Protein 5DJU (pdb70)

Sequence (400 aa):
NKFNKEVLVARQEIYWLPNLNWEQKFAFISSLTNDPSQSANLLAEAKKLNGAQPPGSLATTLERIEKNFVITDPRLPDNPIIFASDSFLQLTEYSREEILGRNARFLQGPETDRATVRKIRDAIDNQTEVTVQLINYTKSGKKFWNLFHLQPMRDQKGDVQYFIGVQLDGTEHVRDAAEREGVMLIKKTAENIDEAAKELNKFNKEVLVARQEIYWLPNLNWEQKFAFISSLTNDPSQSSANLLAEAKKLNGAQPPGSLATTLERIEKNFVITDPRLPDNPIIFASDSFLQLTEYSREEILGRNARFLQGPETDRATVRKIRDAIDNQTEVTVQLINYTKSGKKFWNLFHLQPMRDQKGDVQYFIGVQLDGTEHVRDAAEREGVMLIKKTAENIDEAAKEL

Radius of gyration: 23.56 Å; Cα contacts (8 Å, |Δi|>4): 676; chains: 4; bounding box: 63×58×62 Å

Nearest PDB structures (foldseek):
  5dju-assembly2_D  TM=1.019E+00  e=4.497E-08  Staphylococcus aureus
  8da7-assembly1_B  TM=9.437E-01  e=1.389E-05  synthetic construct
  8dab-assembly1_A  TM=9.915E-01  e=7.082E-05  Staphylococcus aureus
  8da3-assembly1_B  TM=9.491E-01  e=5.909E-05  synthetic construct
  3mzw-assembly1_B  TM=9.653E-01  e=8.488E-05  Staphylococcus aureus

InterPro domains:
  IPR000014 PAS domain [PF13426] (149-243)
  IPR000014 PAS domain [PF13426] (426-521)
  IPR000014 PAS domain [PS50112] (126-175)
  IPR000014 PAS domain [PS50112] (403-476)
  IPR000014 PAS domain [SM00091] (128-197)
  IPR000014 PAS domain [SM00091] (405-474)
  IPR000014 PAS domain [TIGR00229] (153-243)
  IPR000014 PAS domain [TIGR00229] (428-524)
  IPR000014 PAS domain [cd00130] (153-242)
  IPR000014 PAS domain [cd00130] (418-518)
  IPR000700 PAS-associated, C-terminal [PS50113] (200-254)
  IPR000700 PAS-associated, C-terminal [PS50113] (477-531)
  IPR000719 Protein kinase domain [PF00069] (600-884)
  IPR000719 Protein kinase domain [PS50011] (597-884)
  IPR000719 Protein kinase domain [SM00220] (597-884)
  IPR001610 PAC motif [SM00086] (203-245)
  IPR001610 PAC motif [SM00086] (480-522)
  IPR008271 Serine/threonine-protein kinase, active site [PS00108] (718-730)
  IPR011009 Protein kinase-like domain superfamily [SSF56112] (582-903)
  IPR017441 Protein kinase, ATP binding site [PS00107] (603-626)

B-factor: mean 36.68, std 14.11, range [12.52, 129.0]

CATH classification: 3.30.450.20

Foldseek 3Di:
DLCDPVLVVLLVLLVPQDQDDPVLNVVLNVVCVVPVVCSVVSSVVSVVVSVVRDD/DDDADPLLAPQFFKFKFFPVDPQGFTQHTHPNVCVVQVHDPVPRGPHHPCQFDDDQWDVVQVVVVVVCVVVQAKDWDWTWGAHPVGDIWIWGKIKHFQADDVGHGGMMMMGTDIDRDDDDDPRVVVVVVVRVVVSVVSSVVVVVD/DLCDPLLVVLLVLLVPQDQDDPVRNVVLNVVCVVPVVCSVVSSVVSVVVSVVRDD/DDPADPLLAPQFFKFKWFPVDPQTFTQHTHPNVCVVQVHDPVPGGPHHPCQQDDDQWDVVQVVVVVVCVVVQAKDWDWTWGAHPVGDIWIWGKIKHFQADPVRDGGMIMMGTDIDRDDDDDPRNVVVNVVVVVVSVVSSVVVVVD

Organism: Avena sativa (NCBI:txid4498)

Solvent-accessible surface area: 19909 Å² total; per-residue (Å²): 149,150,11,71,147,143,8,11,60,7,0,16,50,0,5,147,20,108,39,9,76,16,66,41,10,0,48,30,0,8,50,0,8,85,62,17,100,71,9,78,90,28,24,52,91,0,111,141,54,20,56,74,62,99,162,126,72,47,0,0,57,0,0,93,45,145,92,22,0,6,0,12,6,51,162,25,47,43,24,9,0,0,0,0,0,30,25,0,18,142,34,0,67,34,52,16,49,47,0,5,34,105,35,31,70,30,8,37,7,111,102,5,81,125,74,27,20,98,114,22,54,68,7,47,63,105,82,67,90,19,30,12,24,8,17,3,29,14,112,80,44,125,108,21,61,3,9,22,1,7,11,15,0,94,29,163,186,30,82,16,22,11,4,0,4,3,7,67,69,24,136,106,63,47,124,113,56,56,54,163,126,9,35,134,85,3,78,122,9,0,97,71,3,21,103,27,0,74,138,64,136,124,6,55,144,138,7,11,60,6,0,21,56,0,4,150,18,107,42,9,79,16,62,40,11,0,47,28,0,8,53,0,4,92,63,9,100,76,8,80,95,29,20,49,99,0,107,143,54,23,55,76,54,99,163,125,64,60,0,0,59,0,0,90,44,139,82,20,0,5,0,11,9,49,161,28,55,54,23,10,0,0,0,0,0,30,22,0,19,137,31,0,70,36,53,14,38,58,0,3,33,106,33,32,75,32,8,46,15,113,101,5,81,89,76,24,21,101,112,25,66,65,5,50,55,100,82,68,80,18,27,10,28,6,11,4,28,14,112,77,48,122,113,18,56,3,10,24,0,6,13,18,0,94,26,157,180,29,73,17,22,14,6,0,4,4,6,64,80,23,139,108,71,46,143,106,58,57,64,157,119,10,29,119,74,2,84,120,5,0,97,63,2,21,100,25,0,76,128,66

Structure (mmCIF, N/CA/C/O backbone):
data_5DJU
#
_entry.id   5DJU
#
_cell.length_a   74.240
_cell.length_b   74.500
_cell.length_c   81.910
_cell.angle_alpha   90.00
_cell.angle_beta   90.00
_cell.angle_gamma   90.00
#
_symmetry.space_group_name_H-M   'P 21 21 21'
#
loop_
_entity.id
_entity.type
_entity.pdbx_description
1 polymer 'Engineered protein, Zdk3 affibody'
2 polymer NPH1-2
3 non-polymer 'FLAVIN MONONUCLEOTIDE'
4 non-polymer 'CHLORIDE ION'
5 water water
#
loop_
_atom_site.group_PDB
_atom_site.id
_atom_site.type_symbol
_atom_site.label_atom_id
_atom_site.label_alt_id
_atom_site.label_comp_id
_atom_site.label_asym_id
_atom_site.label_entity_id
_atom_site.label_seq_id
_atom_site.pdbx_PDB_ins_code
_atom_site.Cartn_x
_atom_site.Cartn_y
_atom_site.Cartn_z
_atom_site.occupancy
_atom_site.B_iso_or_equiv
_atom_site.auth_seq_id
_atom_site.auth_comp_id
_atom_site.auth_asym_id
_atom_site.auth_atom_id
_atom_site.pdbx_PDB_model_num
ATOM 1 N N . ASN A 1 6 ? -8.988 9.529 -19.922 1.00 72.62 3 ASN B N 1
ATOM 2 C CA . ASN A 1 6 ? -7.923 9.248 -18.963 1.00 63.06 3 ASN B CA 1
ATOM 3 C C . ASN A 1 6 ? -8.095 10.011 -17.651 1.00 52.21 3 ASN B C 1
ATOM 4 O O . ASN A 1 6 ? -7.806 11.208 -17.578 1.00 49.30 3 ASN B O 1
ATOM 9 N N . LYS A 1 7 ? -8.530 9.293 -16.616 1.00 45.31 4 LYS B N 1
ATOM 10 C CA . LYS A 1 7 ? -8.835 9.870 -15.310 1.00 41.05 4 LYS B CA 1
ATOM 11 C C . LYS A 1 7 ? -7.618 10.531 -14.684 1.00 40.04 4 LYS B C 1
ATOM 12 O O . LYS A 1 7 ? -7.724 11.515 -13.930 1.00 30.32 4 LYS B O 1
ATOM 18 N N . PHE A 1 8 ? -6.459 9.953 -14.970 1.00 33.32 5 PHE B N 1
ATOM 19 C CA . PHE A 1 8 ? -5.228 10.438 -14.372 1.00 32.49 5 PHE B CA 1
ATOM 20 C C . PHE A 1 8 ? -4.450 11.327 -15.303 1.00 31.43 5 PHE B C 1
ATOM 21 O O . PHE A 1 8 ? -3.292 11.055 -15.626 1.00 36.73 5 PHE B O 1
ATOM 29 N N . ASN A 1 9 ? -5.100 12.407 -15.722 1.00 32.07 6 ASN B N 1
ATOM 30 C CA . ASN A 1 9 ? -4.463 13.423 -16.547 1.00 34.17 6 ASN B CA 1
ATOM 31 C C . ASN A 1 9 ? -3.320 14.130 -15.800 1.00 37.40 6 ASN B C 1
ATOM 32 O O . ASN A 1 9 ? -3.070 13.870 -14.609 1.00 30.61 6 ASN B O 1
ATOM 37 N N . LYS A 1 10 ? -2.635 15.034 -16.495 1.00 35.12 7 LYS B N 1
ATOM 38 C CA . LYS A 1 10 ? -1.492 15.725 -15.902 1.00 40.72 7 LYS B CA 1
ATOM 39 C C . LYS A 1 10 ? -1.820 16.490 -14.626 1.00 40.00 7 LYS B C 1
ATOM 40 O O . LYS A 1 10 ? -1.011 16.489 -13.693 1.00 37.04 7 LYS B O 1
ATOM 46 N N . GLU A 1 11 ? -2.981 17.148 -14.589 1.00 33.75 8 GLU B N 1
ATOM 47 C CA . GLU A 1 11 ? -3.389 17.893 -13.396 1.00 41.35 8 GLU B CA 1
ATOM 48 C C . GLU A 1 11 ? -3.478 16.971 -12.178 1.00 34.31 8 GLU B C 1
ATOM 49 O O . GLU A 1 11 ? -2.924 17.280 -11.126 1.00 31.58 8 GLU B O 1
ATOM 55 N N . VAL A 1 12 ? -4.182 15.852 -12.323 1.00 29.24 9 VAL B N 1
ATOM 56 C CA . VAL A 1 12 ? -4.280 14.870 -11.249 1.00 34.95 9 VAL B CA 1
ATOM 57 C C . VAL A 1 12 ? -2.877 14.441 -10.812 1.00 31.64 9 VAL B C 1
ATOM 58 O O . VAL A 1 12 ? -2.560 14.421 -9.625 1.00 29.27 9 VAL B O 1
ATOM 62 N N . LEU A 1 13 ? -2.027 14.125 -11.776 1.00 26.26 10 LEU B N 1
ATOM 63 C CA . LEU A 1 13 ? -0.690 13.641 -11.446 1.00 29.13 10 LEU B CA 1
ATOM 64 C C . LEU A 1 13 ? 0.117 14.725 -10.734 1.00 25.30 10 LEU B C 1
ATOM 65 O O . LEU A 1 13 ? 0.814 14.453 -9.760 1.00 35.04 10 LEU B O 1
ATOM 70 N N . VAL A 1 14 ? -0.008 15.958 -11.205 1.00 26.70 11 VAL B N 1
ATOM 71 C CA . VAL A 1 14 ? 0.674 17.093 -10.583 1.00 32.69 11 VAL B CA 1
ATOM 72 C C . VAL A 1 14 ? 0.237 17.286 -9.121 1.00 33.00 11 VAL B C 1
ATOM 73 O O . VAL A 1 14 ? 1.088 17.433 -8.228 1.00 24.27 11 VAL B O 1
ATOM 77 N N . ALA A 1 15 ? -1.079 17.276 -8.871 1.00 25.04 12 ALA B N 1
ATOM 78 C CA . ALA A 1 15 ? -1.604 17.436 -7.508 1.00 32.88 12 ALA B CA 1
ATOM 79 C C . ALA A 1 15 ? -1.075 16.333 -6.602 1.00 33.47 12 ALA B C 1
ATOM 80 O O . ALA A 1 15 ? -0.662 16.577 -5.470 1.00 32.87 12 ALA B O 1
ATOM 82 N N . ARG A 1 16 ? -1.127 15.116 -7.124 1.00 21.92 13 ARG B N 1
ATOM 83 C CA . ARG A 1 16 ? -0.595 13.917 -6.486 1.00 20.88 13 ARG B CA 1
ATOM 84 C C . ARG A 1 16 ? 0.867 14.062 -6.034 1.00 26.28 13 ARG B C 1
ATOM 85 O O . ARG A 1 16 ? 1.235 13.714 -4.909 1.00 25.12 13 ARG B O 1
ATOM 93 N N . GLN A 1 17 ? 1.699 14.565 -6.934 1.00 21.68 14 GLN B N 1
ATOM 94 C CA . GLN A 1 17 ? 3.096 14.815 -6.605 1.00 28.83 14 GLN B CA 1
ATOM 95 C C . GLN A 1 17 ? 3.195 15.847 -5.465 1.00 27.12 14 GLN B C 1
ATOM 96 O O . GLN A 1 17 ? 4.026 15.734 -4.565 1.00 31.24 14 GLN B O 1
ATOM 102 N N . GLU A 1 18 ? 2.306 16.832 -5.489 1.00 28.73 15 GLU B N 1
ATOM 103 C CA . GLU A 1 18 ? 2.358 17.947 -4.547 1.00 24.64 15 GLU B CA 1
ATOM 104 C C . GLU A 1 18 ? 1.932 17.577 -3.133 1.00 24.59 15 GLU B C 1
ATOM 105 O O . GLU A 1 18 ? 2.460 18.098 -2.160 1.00 33.44 15 GLU B O 1
ATOM 111 N N . ILE A 1 19 ? 0.977 16.670 -3.030 1.00 25.00 16 ILE B N 1
ATOM 112 C CA . ILE A 1 19 ? 0.576 16.103 -1.753 1.00 22.83 16 ILE B CA 1
ATOM 113 C C . ILE A 1 19 ? 1.771 15.406 -1.090 1.00 24.02 16 ILE B C 1
ATOM 114 O O . ILE A 1 19 ? 1.964 15.490 0.119 1.00 23.80 16 ILE B O 1
ATOM 119 N N . TYR A 1 20 ? 2.562 14.695 -1.882 1.00 23.16 17 TYR B N 1
ATOM 120 C CA . TYR A 1 20 ? 3.634 13.903 -1.303 1.00 27.01 17 TYR B CA 1
ATOM 121 C C . TYR A 1 20 ? 4.811 14.792 -0.846 1.00 25.08 17 TYR B C 1
ATOM 122 O O . TYR A 1 20 ? 5.549 14.421 0.075 1.00 27.84 17 TYR B O 1
ATOM 131 N N . TRP A 1 21 ? 4.937 15.978 -1.441 1.00 26.27 18 TRP B N 1
ATOM 132 C CA . TRP A 1 21 ? 5.948 16.970 -1.031 1.00 33.44 18 TRP B CA 1
ATOM 133 C C . TRP A 1 21 ? 5.700 17.582 0.358 1.00 35.97 18 TRP B C 1
ATOM 134 O O . TRP A 1 21 ? 6.610 18.193 0.922 1.00 30.29 18 TRP B O 1
ATOM 145 N N . LEU A 1 22 ? 4.482 17.445 0.898 1.00 33.50 19 LEU B N 1
ATOM 146 C CA . LEU A 1 22 ? 4.107 18.130 2.148 1.00 31.31 19 LEU B CA 1
ATOM 147 C C . LEU A 1 22 ? 4.902 17.609 3.361 1.00 31.44 19 LEU B C 1
ATOM 148 O O . LEU A 1 22 ? 4.926 16.418 3.631 1.00 27.16 19 LEU B O 1
ATOM 153 N N . PRO A 1 23 ? 5.554 18.520 4.104 1.00 33.30 20 PRO B N 1
ATOM 154 C CA . PRO A 1 23 ? 6.533 18.053 5.096 1.00 36.40 20 PRO B CA 1
ATOM 155 C C . PRO A 1 23 ? 5.957 17.526 6.417 1.00 35.63 20 PRO B C 1
ATOM 156 O O . PRO A 1 23 ? 6.615 16.704 7.053 1.00 31.11 20 PRO B O 1
ATOM 160 N N . ASN A 1 24 ? 4.770 17.981 6.810 1.00 2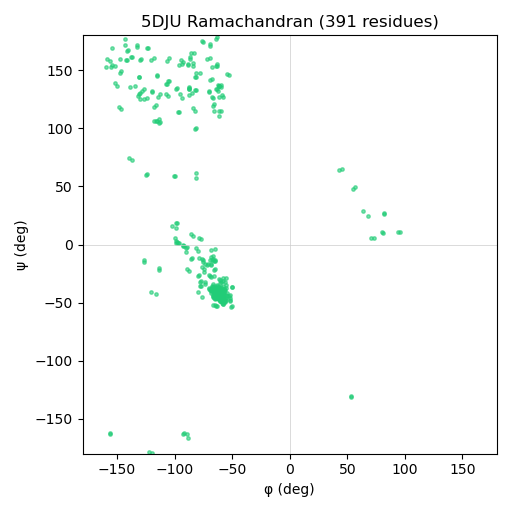9.57 21 ASN B N 1
ATOM 161 C CA . ASN A 1 24 ? 4.216 17.688 8.144 1.00 35.30 21 ASN B CA 1
ATOM 162 C C . ASN A 1 24 ? 3.229 16.512 8.229 1.00 32.32 21 ASN B C 1
ATOM 163 O O . ASN A 1 24 ? 2.708 16.233 9.300 1.00 34.53 21 ASN B O 1
ATOM 168 N N . LEU A 1 25 ? 2.968 15.830 7.117 1.00 31.19 22 LEU B N 1
ATOM 169 C CA . LEU A 1 25 ? 2.109 14.629 7.119 1.00 26.90 22 LEU B CA 1
ATOM 170 C C . LEU A 1 25 ? 2.897 13.345 7.419 1.00 29.20 22 LEU B C 1
ATOM 171 O O . LEU A 1 25 ? 3.987 13.145 6.877 1.00 25.86 22 LEU B O 1
ATOM 176 N N . ASN A 1 26 ? 2.369 12.474 8.277 1.00 31.61 23 ASN B N 1
ATOM 177 C CA . ASN A 1 26 ? 3.035 11.186 8.492 1.00 25.55 23 ASN B CA 1
ATOM 178 C C . ASN A 1 26 ? 2.757 10.317 7.280 1.00 24.36 23 ASN B C 1
ATOM 179 O O . ASN A 1 26 ? 1.991 10.714 6.389 1.00 29.53 23 ASN B O 1
ATOM 184 N N . TRP A 1 27 ? 3.376 9.139 7.229 1.00 27.17 24 TRP B N 1
ATOM 185 C CA . TRP A 1 27 ? 3.272 8.301 6.039 1.00 24.24 24 TRP B CA 1
ATOM 186 C C . TRP A 1 27 ? 1.834 7.788 5.837 1.00 22.91 24 TRP B C 1
ATOM 187 O O . TRP A 1 27 ? 1.393 7.627 4.696 1.00 23.01 24 TRP B O 1
ATOM 198 N N . GLU A 1 28 ? 1.102 7.523 6.918 1.00 23.07 25 GLU B N 1
ATOM 199 C CA . GLU A 1 28 ? -0.302 7.089 6.746 1.00 23.56 25 GLU B CA 1
ATOM 200 C C . GLU A 1 28 ? -1.147 8.181 6.113 1.00 23.59 25 GLU B C 1
ATOM 201 O O . GLU A 1 28 ? -1.893 7.930 5.170 1.00 28.64 25 GLU B O 1
ATOM 207 N N . GLN A 1 29 ? -1.006 9.399 6.618 1.00 25.39 26 GLN B N 1
ATOM 208 C CA . GLN A 1 29 ? -1.793 10.519 6.122 1.00 22.31 26 GLN B CA 1
ATOM 209 C C . GLN A 1 29 ? -1.493 10.756 4.645 1.00 24.61 26 GLN B C 1
ATOM 210 O O . GLN A 1 29 ? -2.413 10.927 3.843 1.00 25.14 26 GLN B O 1
ATOM 216 N N . LYS A 1 30 ? -0.210 10.709 4.273 1.00 23.58 27 LYS B N 1
ATOM 217 C CA . LYS A 1 30 ? 0.160 10.859 2.870 1.00 25.61 27 LYS B CA 1
ATOM 218 C C . LYS A 1 30 ? -0.417 9.736 2.017 1.00 25.40 27 LYS B C 1
ATOM 219 O O . LYS A 1 30 ? -0.955 9.998 0.946 1.00 20.38 27 LYS B O 1
ATOM 225 N N . PHE A 1 31 ? -0.287 8.494 2.492 1.00 26.07 28 PHE B N 1
ATOM 226 C CA . PHE A 1 31 ? -0.795 7.332 1.767 1.00 25.93 28 PHE B CA 1
ATOM 227 C C . PHE A 1 31 ? -2.310 7.413 1.594 1.00 18.71 28 PHE B C 1
ATOM 228 O O . PHE A 1 31 ? -2.831 7.030 0.559 1.00 21.34 28 PHE B O 1
ATOM 236 N N . ALA A 1 32 ? -3.001 7.933 2.602 1.00 18.63 29 ALA B N 1
ATOM 237 C CA . ALA A 1 32 ? -4.467 8.024 2.560 1.00 18.25 29 ALA B CA 1
ATOM 238 C C . ALA A 1 32 ? -4.955 9.011 1.485 1.00 31.88 29 ALA B C 1
ATOM 239 O O . ALA A 1 32 ? -5.880 8.719 0.714 1.00 25.79 29 ALA B O 1
ATOM 241 N N . PHE A 1 33 ? -4.312 10.171 1.417 1.00 17.78 30 PHE B N 1
ATOM 242 C CA . PHE A 1 33 ? -4.659 11.145 0.403 1.00 31.56 30 PHE B CA 1
ATOM 243 C C . PHE A 1 33 ? -4.342 10.631 -1.010 1.00 28.01 30 PHE B C 1
ATOM 244 O O . PHE A 1 33 ? -5.129 10.845 -1.933 1.00 22.44 30 PHE B O 1
ATOM 252 N N . ILE A 1 34 ? -3.215 9.941 -1.188 1.00 17.77 31 ILE B N 1
ATOM 253 C CA . ILE A 1 34 ? -2.902 9.399 -2.513 1.00 23.37 31 ILE B CA 1
ATOM 254 C C . ILE A 1 34 ? -3.928 8.341 -2.907 1.00 25.76 31 ILE B C 1
ATOM 255 O O . ILE A 1 34 ? -4.346 8.255 -4.064 1.00 19.38 31 ILE B O 1
ATOM 260 N N . SER A 1 35 ? -4.276 7.504 -1.937 1.00 17.75 32 SER B N 1
ATOM 261 C CA . SER A 1 35 ? -5.281 6.482 -2.131 1.00 24.46 32 SER B CA 1
ATOM 262 C C . SER A 1 35 ? -6.650 7.086 -2.501 1.00 28.83 32 SER B C 1
ATOM 263 O O . SER A 1 35 ? -7.294 6.597 -3.436 1.00 29.99 32 SER B O 1
ATOM 266 N N . SER A 1 36 ? -7.085 8.129 -1.775 1.00 22.51 33 SER B N 1
ATOM 267 C CA . SER A 1 36 ? -8.359 8.819 -2.079 1.00 20.25 33 SER B CA 1
ATOM 268 C C . SER A 1 36 ? -8.325 9.419 -3.471 1.00 17.79 33 SER B C 1
ATOM 269 O O . SER A 1 36 ? -9.300 9.360 -4.220 1.00 24.70 33 SER B O 1
ATOM 272 N N . LEU A 1 37 ? -7.183 10.005 -3.812 1.00 28.59 34 LEU B N 1
ATOM 273 C CA . LEU A 1 37 ? -6.970 10.558 -5.143 1.00 25.92 34 LEU B CA 1
ATOM 274 C C . LEU A 1 37 ? -7.003 9.441 -6.201 1.00 26.51 34 LEU B C 1
ATOM 275 O O . LEU A 1 37 ? -7.536 9.619 -7.297 1.00 23.04 34 LEU B O 1
ATOM 280 N N . THR A 1 38 ? -6.422 8.295 -5.872 1.00 24.70 35 THR B N 1
ATOM 281 C CA . THR A 1 38 ? -6.446 7.177 -6.794 1.00 26.89 35 THR B CA 1
ATOM 282 C C . THR A 1 38 ? -7.902 6.773 -7.041 1.00 30.16 35 THR B C 1
ATOM 283 O O . THR A 1 38 ? -8.304 6.552 -8.192 1.00 26.04 35 THR B O 1
ATOM 287 N N . ASN A 1 39 ? -8.696 6.756 -5.970 1.00 27.72 36 ASN B N 1
ATOM 288 C CA . ASN A 1 39 ? -10.088 6.317 -6.034 1.00 28.95 36 ASN B CA 1
ATOM 289 C C . ASN A 1 39 ? -11.037 7.357 -6.614 1.00 29.77 36 ASN B C 1
ATOM 290 O O . ASN A 1 39 ? -12.011 7.010 -7.260 1.00 23.66 36 ASN B O 1
ATOM 295 N N . ASP A 1 40 ? -10.747 8.631 -6.386 1.00 31.33 37 ASP B N 1
ATOM 296 C CA . ASP A 1 40 ? -11.622 9.705 -6.841 1.00 24.51 37 ASP B CA 1
ATOM 297 C C . ASP A 1 40 ? -10.779 10.845 -7.433 1.00 26.61 37 ASP B C 1
ATOM 298 O O . ASP A 1 40 ? -10.648 11.899 -6.824 1.00 30.47 37 ASP B O 1
ATOM 303 N N . PRO A 1 41 ? -10.208 10.627 -8.633 1.00 25.57 38 PRO B N 1
ATOM 304 C CA . PRO A 1 41 ? -9.333 11.591 -9.318 1.00 34.44 38 PRO B CA 1
ATOM 305 C C . PRO A 1 41 ? -9.949 12.979 -9.536 1.00 32.65 38 PRO B C 1
ATOM 306 O O . PRO A 1 41 ? -9.226 13.975 -9.593 1.00 21.82 38 PRO B O 1
ATOM 310 N N . SER A 1 42 ? -11.270 13.049 -9.671 1.00 22.32 39 SER B N 1
ATOM 311 C CA . SER A 1 42 ? -11.908 14.339 -9.926 1.00 24.81 39 SER B CA 1
ATOM 312 C C . SER A 1 42 ? -11.828 15.274 -8.703 1.00 30.89 39 SER B C 1
ATOM 313 O O . SER A 1 42 ? -12.052 16.480 -8.823 1.00 24.18 39 SER B O 1
ATOM 316 N N . GLN A 1 43 ? -11.464 14.723 -7.543 1.00 29.02 40 GLN B N 1
ATOM 317 C CA . GLN A 1 43 ? -11.312 15.526 -6.332 1.00 27.47 40 GLN B CA 1
ATOM 318 C C . GLN A 1 43 ? -9.837 15.927 -6.037 1.00 33.58 40 GLN B C 1
ATOM 319 O O . GLN A 1 43 ? -9.517 16.312 -4.907 1.00 29.64 40 GLN B O 1
ATOM 325 N N . SER A 1 44 ? -8.956 15.863 -7.040 1.00 21.32 41 SER B N 1
ATOM 326 C CA . SER A 1 44 ? -7.511 16.082 -6.799 1.00 30.86 41 SER B CA 1
ATOM 327 C C . SER A 1 44 ? -7.242 17.435 -6.166 1.00 29.85 41 SER B C 1
ATOM 328 O O . SER A 1 44 ? -6.546 17.547 -5.160 1.00 24.70 41 SER B O 1
ATOM 331 N N . ALA A 1 45 ? -7.819 18.468 -6.769 1.00 31.87 42 ALA B N 1
ATOM 332 C CA . ALA A 1 45 ? -7.608 19.826 -6.315 1.00 27.10 42 ALA B CA 1
ATOM 333 C C . ALA A 1 45 ? -8.114 19.987 -4.882 1.00 33.29 42 ALA B C 1
ATOM 334 O O . ALA A 1 45 ? -7.429 20.594 -4.057 1.00 35.54 42 ALA B O 1
ATOM 336 N N . ASN A 1 46 ? -9.289 19.421 -4.582 1.00 31.27 43 ASN B N 1
ATOM 337 C CA . ASN A 1 46 ? -9.840 19.500 -3.228 1.00 35.12 43 ASN B CA 1
ATOM 338 C C . ASN A 1 46 ? -8.961 18.749 -2.248 1.00 22.05 43 ASN B C 1
ATOM 339 O O . ASN A 1 46 ? -8.804 19.156 -1.101 1.00 22.27 43 ASN B O 1
ATOM 344 N N . LEU A 1 47 ? -8.421 17.632 -2.708 1.00 21.01 44 LEU B N 1
ATOM 345 C CA . LEU A 1 47 ? -7.558 16.799 -1.869 1.00 25.58 44 LEU B CA 1
ATOM 346 C C . LEU A 1 47 ? -6.243 17.497 -1.525 1.00 31.03 44 LEU B C 1
ATOM 347 O O . LEU A 1 47 ? -5.807 17.453 -0.374 1.00 31.08 44 LEU B O 1
ATOM 352 N N . LEU A 1 48 ? -5.608 18.121 -2.520 1.00 30.64 45 LEU B N 1
ATOM 353 C CA . LEU A 1 48 ? -4.380 18.896 -2.291 1.00 24.91 45 LEU B CA 1
ATOM 354 C C . LEU A 1 48 ? -4.619 20.041 -1.310 1.00 29.71 45 LEU B C 1
ATOM 355 O O . LEU A 1 48 ? -3.855 20.226 -0.364 1.00 32.22 45 LEU B O 1
ATOM 360 N N . ALA A 1 49 ? -5.692 20.798 -1.543 1.00 25.17 46 ALA B N 1
ATOM 361 C CA . ALA A 1 49 ? -6.070 21.898 -0.662 1.00 33.23 46 ALA B CA 1
ATOM 362 C C . ALA A 1 49 ? -6.316 21.426 0.763 1.00 24.45 46 ALA B C 1
ATOM 363 O O . ALA A 1 49 ? -5.927 22.098 1.704 1.00 25.38 46 ALA B O 1
ATOM 365 N N . GLU A 1 50 ? -6.951 20.272 0.929 1.00 23.14 47 GLU B N 1
ATOM 366 C CA . GLU A 1 50 ? -7.253 19.805 2.285 1.00 25.64 47 GLU B CA 1
ATOM 367 C C . GLU A 1 50 ? -5.979 19.233 2.914 1.00 29.66 47 GLU B C 1
ATOM 368 O O . GLU A 1 50 ? -5.754 19.392 4.108 1.00 30.29 47 GLU B O 1
ATOM 374 N N . ALA A 1 51 ? -5.148 18.576 2.106 1.00 21.69 48 ALA B N 1
ATOM 375 C CA . ALA A 1 51 ? -3.873 18.056 2.604 1.00 30.76 48 ALA B CA 1
ATOM 376 C C . ALA A 1 51 ? -3.014 19.198 3.143 1.00 29.61 48 ALA B C 1
ATOM 377 O O . ALA A 1 51 ? -2.425 19.097 4.220 1.00 28.77 48 ALA B O 1
ATOM 379 N N . LYS A 1 52 ? -3.000 20.314 2.420 1.00 33.15 49 LYS B N 1
ATOM 380 C CA . LYS A 1 52 ? -2.258 21.486 2.864 1.00 35.30 49 LYS B CA 1
ATOM 381 C C . LYS A 1 52 ? -2.745 22.000 4.221 1.00 31.88 49 LYS B C 1
ATOM 382 O O . LYS A 1 52 ? -1.939 22.423 5.050 1.00 29.91 49 LYS B O 1
ATOM 388 N N . LYS A 1 53 ? -4.052 21.924 4.462 1.00 30.07 50 LYS B N 1
ATOM 389 C CA . LYS A 1 53 ? -4.617 22.351 5.744 1.00 36.24 50 LYS B CA 1
ATOM 390 C C . LYS A 1 53 ? -4.193 21.434 6.898 1.00 26.55 50 LYS B C 1
ATOM 391 O O . LYS A 1 53 ? -3.900 21.910 8.001 1.00 31.24 50 LYS B O 1
ATOM 397 N N . LEU A 1 54 ? -4.139 20.133 6.634 1.00 25.00 51 LEU B N 1
ATOM 398 C CA . LEU A 1 54 ? -3.683 19.171 7.631 1.00 30.40 51 LEU B CA 1
ATOM 399 C C . LEU A 1 54 ? -2.212 19.420 7.895 1.00 30.94 51 LEU B C 1
ATOM 400 O O . LEU A 1 54 ? -1.765 19.407 9.044 1.00 26.69 51 LEU B O 1
ATOM 405 N N . ASN A 1 55 ? -1.472 19.692 6.825 1.00 37.00 52 ASN B N 1
ATOM 406 C CA . ASN A 1 55 ? -0.060 20.028 6.966 1.00 33.54 52 ASN B CA 1
ATOM 407 C C . ASN A 1 55 ? 0.144 21.242 7.865 1.00 32.87 52 ASN B C 1
ATOM 408 O O . ASN A 1 55 ? 0.898 21.182 8.831 1.00 34.49 52 ASN B O 1
ATOM 413 N N . GLY A 1 56 ? -0.575 22.323 7.564 1.00 31.52 53 GLY B N 1
ATOM 414 C CA . GLY A 1 56 ? -0.480 23.552 8.331 1.00 31.79 53 GLY B CA 1
ATOM 415 C C . GLY A 1 56 ? -0.965 23.399 9.762 1.00 38.00 53 GLY B C 1
ATOM 416 O O . GLY A 1 56 ? -0.600 24.176 10.633 1.00 41.00 53 GLY B O 1
ATOM 417 N N . ALA A 1 57 ? -1.783 22.390 10.024 1.00 30.67 54 ALA B N 1
ATOM 418 C CA . ALA A 1 57 ? -2.303 22.206 11.377 1.00 31.46 54 ALA B CA 1
ATOM 419 C C . ALA A 1 57 ? -1.441 21.265 12.223 1.00 31.43 54 ALA B C 1
ATOM 420 O O . ALA A 1 57 ? -1.737 21.050 13.392 1.00 32.22 54 ALA B O 1
ATOM 422 N N . GLN A 1 58 ? -0.373 20.719 11.648 1.00 30.94 55 GLN B N 1
ATOM 423 C CA . GLN A 1 58 ? 0.529 19.864 12.420 1.00 32.66 55 GLN B CA 1
ATOM 424 C C . GLN A 1 58 ? 1.989 20.362 12.391 1.00 38.17 55 GLN B C 1
ATOM 425 O O . GLN A 1 58 ? 2.882 19.634 11.963 1.00 32.85 55 GLN B O 1
ATOM 431 N N . PRO A 1 59 ? 2.239 21.586 12.896 1.00 45.09 56 PRO B N 1
ATOM 432 C CA . PRO A 1 59 ? 3.620 22.085 12.891 1.00 55.23 56 PRO B CA 1
ATOM 433 C C . PRO A 1 59 ? 4.550 21.228 13.751 1.00 54.31 56 PRO B C 1
ATOM 434 O O . PRO A 1 59 ? 4.081 20.528 14.655 1.00 52.10 56 PRO B O 1
ATOM 438 N N . PRO A 1 60 ? 5.854 21.252 13.444 1.00 46.49 57 PRO B N 1
ATOM 439 C CA . PRO A 1 60 ? 6.833 20.473 14.206 1.00 44.56 57 PRO B CA 1
ATOM 440 C C . PRO A 1 60 ? 6.958 20.952 15.650 1.00 43.20 57 PRO B C 1
ATOM 441 O O . PRO A 1 60 ? 6.758 22.141 15.897 1.00 47.26 57 PRO B O 1
ATOM 445 N N . GLY B 2 1 ? 12.828 15.752 -14.420 1.00 59.71 402 GLY A N 1
ATOM 446 C CA . GLY B 2 1 ? 12.322 14.395 -14.295 1.00 60.39 402 GLY A CA 1
ATOM 447 C C . GLY B 2 1 ? 10.846 14.259 -14.631 1.00 64.85 402 GLY A C 1
ATOM 448 O O . GLY B 2 1 ? 10.245 15.158 -15.227 1.00 73.44 402 GLY A O 1
ATOM 449 N N . SER B 2 2 ? 10.268 13.119 -14.265 1.00 56.18 403 SER A N 1
ATOM 450 C CA . SER B 2 2 ? 8.845 12.843 -14.492 1.00 48.09 403 SER A CA 1
ATOM 451 C C . SER B 2 2 ? 7.975 13.319 -13.323 1.00 34.25 403 SER A C 1
ATOM 452 O O . SER B 2 2 ? 8.403 14.158 -12.526 1.00 44.12 403 SER A O 1
ATOM 455 N N . LEU B 2 3 ? 6.741 12.821 -13.243 1.00 32.05 404 LEU A N 1
ATOM 456 C CA . LEU B 2 3 ? 5.806 13.246 -12.195 1.00 30.69 404 LEU A CA 1
ATOM 457 C C . LEU B 2 3 ? 5.662 12.250 -11.038 1.00 32.66 404 LEU A C 1
ATOM 458 O O . LEU B 2 3 ? 4.707 12.337 -10.249 1.00 28.14 404 LEU A O 1
ATOM 463 N N . ALA B 2 4 ? 6.600 11.313 -10.943 1.00 30.15 405 ALA A N 1
ATOM 464 C CA . ALA B 2 4 ? 6.622 10.358 -9.845 1.00 28.49 405 ALA A CA 1
ATOM 465 C C . ALA B 2 4 ? 6.563 11.073 -8.502 1.00 24.80 405 ALA A C 1
ATOM 466 O O . ALA B 2 4 ? 7.085 12.177 -8.351 1.00 26.23 405 ALA A O 1
ATOM 468 N N . THR B 2 5 ? 5.904 10.457 -7.527 1.00 23.41 406 THR A N 1
ATOM 469 C CA . THR B 2 5 ? 6.057 10.920 -6.164 1.00 27.23 406 THR A CA 1
ATOM 470 C C . THR B 2 5 ? 7.462 10.529 -5.713 1.00 29.63 406 THR A C 1
ATOM 471 O O . THR B 2 5 ? 8.052 9.606 -6.266 1.00 24.21 406 THR A O 1
ATOM 475 N N . THR B 2 6 ? 7.955 11.206 -4.687 1.00 25.31 407 THR A N 1
ATOM 476 C CA . THR B 2 6 ? 9.313 10.998 -4.166 1.00 26.48 407 THR A CA 1
ATOM 477 C C 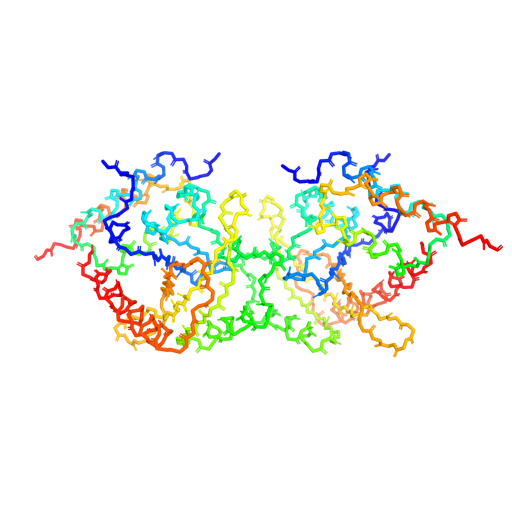. THR B 2 6 ? 9.549 9.523 -3.815 1.00 25.55 407 THR A C 1
ATOM 478 O O . THR B 2 6 ? 10.604 8.968 -4.118 1.00 26.32 407 THR A O 1
ATOM 482 N N . LEU B 2 7 ? 8.546 8.889 -3.206 1.00 24.15 408 LEU A N 1
ATOM 483 C CA . LEU B 2 7 ? 8.623 7.460 -2.919 1.00 33.14 408 LEU A CA 1
ATOM 484 C C . LEU B 2 7 ? 8.869 6.624 -4.172 1.00 27.28 408 LEU A C 1
ATOM 485 O O . LEU B 2 7 ? 9.645 5.663 -4.146 1.00 23.27 408 LEU A O 1
ATOM 490 N N . GLU B 2 8 ? 8.229 7.008 -5.272 1.00 22.51 409 GLU A N 1
ATOM 491 C CA . GLU B 2 8 ? 8.375 6.277 -6.530 1.00 22.35 409 GLU A CA 1
ATOM 492 C C . GLU B 2 8 ? 9.693 6.564 -7.261 1.00 24.02 409 GLU A C 1
ATOM 493 O O . GLU B 2 8 ? 9.910 6.078 -8.367 1.00 24.31 409 GLU A O 1
ATOM 499 N N . ARG B 2 9 ? 10.575 7.335 -6.641 1.00 25.36 410 ARG A N 1
ATOM 500 C CA . ARG B 2 9 ? 11.910 7.555 -7.212 1.00 27.32 410 ARG A CA 1
ATOM 501 C C . ARG B 2 9 ? 12.974 6.662 -6.582 1.00 28.10 410 ARG A C 1
ATOM 502 O O . ARG B 2 9 ? 14.165 6.750 -6.917 1.00 30.01 410 ARG A O 1
ATOM 510 N N . ILE B 2 10 ? 12.552 5.794 -5.672 1.00 31.39 411 ILE A N 1
ATOM 511 C CA . ILE B 2 10 ? 13.465 4.809 -5.094 1.00 34.19 411 ILE A CA 1
ATOM 512 C C . ILE B 2 10 ? 13.782 3.796 -6.190 1.00 29.34 411 ILE A C 1
ATOM 513 O O . ILE B 2 10 ? 12.872 3.341 -6.887 1.00 28.16 411 ILE A O 1
ATOM 518 N N . GLU B 2 11 ? 15.070 3.490 -6.365 1.00 29.79 412 GLU A N 1
ATOM 519 C CA . GLU B 2 11 ? 15.548 2.759 -7.539 1.00 35.31 412 GLU A CA 1
ATOM 520 C C . GLU B 2 11 ? 15.375 1.228 -7.459 1.00 35.29 412 GLU A C 1
ATOM 521 O O . GLU B 2 11 ? 16.340 0.474 -7.595 1.00 36.34 412 GLU A O 1
ATOM 527 N N . LYS B 2 12 ? 14.143 0.779 -7.262 1.00 31.89 413 LYS A N 1
ATOM 528 C CA . LYS B 2 12 ? 13.799 -0.636 -7.269 1.00 27.07 413 LYS A CA 1
ATOM 529 C C . LYS B 2 12 ? 12.430 -0.776 -7.945 1.00 34.37 413 LYS A C 1
ATOM 530 O O . LYS B 2 12 ? 11.686 0.195 -8.026 1.00 24.35 413 LYS A O 1
ATOM 536 N N . ASN B 2 13 ? 12.120 -1.969 -8.448 1.00 24.93 414 ASN A N 1
ATOM 537 C CA . ASN B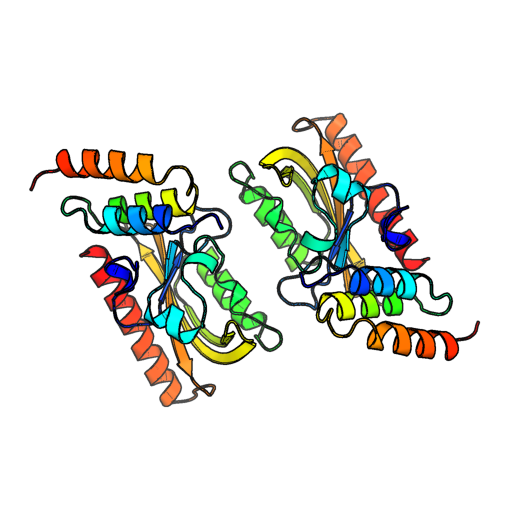 2 13 ? 10.801 -2.254 -8.990 1.00 23.42 414 ASN A CA 1
ATOM 538 C C . ASN B 2 13 ? 9.884 -2.627 -7.866 1.00 26.09 414 ASN A C 1
ATOM 539 O O . ASN B 2 13 ? 10.129 -3.597 -7.157 1.00 33.69 414 ASN A O 1
ATOM 544 N N . PHE B 2 14 ? 8.852 -1.831 -7.664 1.00 30.67 415 PHE A N 1
ATOM 545 C CA . PHE B 2 14 ? 7.781 -2.226 -6.763 1.00 29.35 415 PHE A CA 1
ATOM 546 C C . PHE B 2 14 ? 6.549 -1.446 -7.112 1.00 29.87 415 PHE A C 1
ATOM 547 O O . PHE B 2 14 ? 6.627 -0.410 -7.789 1.00 25.78 415 PHE A O 1
ATOM 555 N N . VAL B 2 15 ? 5.415 -1.983 -6.675 1.00 29.27 416 VAL A N 1
ATOM 556 C CA . VAL B 2 15 ? 4.158 -1.255 -6.638 1.00 27.78 416 VAL A CA 1
ATOM 557 C C . VAL B 2 15 ? 3.528 -1.415 -5.257 1.00 25.06 416 VAL A C 1
ATOM 558 O O . VAL B 2 15 ? 3.831 -2.364 -4.525 1.00 28.01 416 VAL A O 1
ATOM 562 N N . ILE B 2 16 ? 2.645 -0.494 -4.905 1.00 25.86 417 ILE A N 1
ATOM 563 C CA . ILE B 2 16 ? 1.930 -0.579 -3.633 1.00 16.83 417 ILE A CA 1
ATOM 564 C C . ILE B 2 16 ? 0.428 -0.479 -3.930 1.00 20.90 417 ILE A C 1
ATOM 565 O O . ILE B 2 16 ? 0.004 0.389 -4.718 1.00 18.61 417 ILE A O 1
ATOM 570 N N . THR B 2 17 ? -0.360 -1.371 -3.323 1.00 16.67 418 THR A N 1
ATOM 571 C CA . THR B 2 17 ? -1.801 -1.411 -3.558 1.00 23.46 418 THR A CA 1
ATOM 572 C C . THR B 2 17 ? -2.560 -1.141 -2.261 1.00 31.18 418 THR A C 1
ATOM 573 O O . THR B 2 17 ? -2.006 -1.272 -1.163 1.00 33.37 418 THR A O 1
ATOM 577 N N . ASP B 2 18 ? -3.827 -0.759 -2.388 1.00 33.21 419 ASP A N 1
ATOM 578 C CA . ASP B 2 18 ? -4.682 -0.520 -1.223 1.00 31.48 419 ASP A CA 1
ATOM 579 C C . ASP B 2 18 ? -5.806 -1.551 -1.133 1.00 27.80 419 ASP A C 1
ATOM 580 O O . ASP B 2 18 ? -6.772 -1.503 -1.887 1.00 33.76 419 ASP A O 1
ATOM 585 N N . PRO B 2 19 ? -5.688 -2.498 -0.205 1.00 28.60 420 PRO A N 1
ATOM 586 C CA . PRO B 2 19 ? -6.777 -3.481 -0.129 1.00 28.47 420 PRO A CA 1
ATOM 587 C C . PRO B 2 19 ? -8.134 -2.895 0.329 1.00 38.10 420 PRO A C 1
ATOM 588 O O . PRO B 2 19 ? -9.143 -3.599 0.208 1.00 40.68 420 PRO A O 1
ATOM 592 N N . ARG B 2 20 ? -8.154 -1.664 0.851 1.00 32.64 421 ARG A N 1
ATOM 593 C CA . ARG B 2 20 ? -9.393 -1.012 1.278 1.00 25.53 421 ARG A CA 1
ATOM 594 C C . ARG B 2 20 ? -10.165 -0.457 0.099 1.00 30.48 421 ARG A C 1
ATOM 595 O O . ARG B 2 20 ? -11.294 -0.010 0.254 1.00 35.89 421 ARG A O 1
ATOM 603 N N . LEU B 2 21 ? -9.531 -0.414 -1.065 1.00 26.48 422 LEU A N 1
ATOM 604 C CA . LEU B 2 21 ? -10.236 -0.024 -2.275 1.00 29.06 422 LEU A CA 1
ATOM 605 C C . LEU B 2 21 ? -10.688 -1.290 -3.003 1.00 24.28 422 LEU A C 1
ATOM 606 O O . LEU B 2 21 ? -10.066 -2.347 -2.856 1.00 22.85 422 LEU A O 1
ATOM 611 N N . PRO B 2 22 ? -11.762 -1.187 -3.805 1.00 23.00 423 PRO A N 1
ATOM 612 C CA . PRO B 2 22 ? -12.252 -2.393 -4.476 1.00 31.62 423 PRO A CA 1
ATOM 613 C C . PRO B 2 22 ? -11.222 -2.974 -5.438 1.00 33.83 423 PRO A C 1
ATOM 614 O O . PRO B 2 22 ? -10.653 -2.234 -6.233 1.00 40.46 423 PRO A O 1
ATOM 618 N N . ASP B 2 23 ? -11.004 -4.282 -5.338 1.00 30.35 424 ASP A N 1
ATOM 619 C CA . ASP B 2 23 ? -10.091 -5.041 -6.191 1.00 23.44 424 ASP A CA 1
ATOM 620 C C . ASP B 2 23 ? -8.626 -4.697 -5.978 1.00 29.90 424 ASP A C 1
ATOM 621 O O . ASP B 2 23 ? -7.805 -4.933 -6.862 1.00 31.65 424 ASP A O 1
ATOM 626 N N . ASN B 2 24 ? -8.310 -4.189 -4.785 1.00 23.64 425 ASN A N 1
ATOM 627 C CA . ASN B 2 24 ? -6.932 -4.009 -4.327 1.00 25.05 425 ASN A CA 1
ATOM 628 C C . ASN B 2 24 ? -5.983 -3.447 -5.406 1.00 25.86 425 ASN A C 1
ATOM 629 O O . ASN B 2 24 ? -5.060 -4.142 -5.831 1.00 26.01 425 ASN A O 1
ATOM 634 N N . PRO B 2 25 ? -6.230 -2.199 -5.861 1.00 28.60 426 PRO A N 1
ATOM 635 C CA . PRO B 2 25 ? -5.519 -1.566 -6.971 1.00 25.31 426 PRO A CA 1
ATOM 636 C C . PRO B 2 25 ? -4.252 -0.811 -6.560 1.00 26.36 426 PRO A C 1
ATOM 637 O O . PRO B 2 25 ? -4.129 -0.342 -5.422 1.00 21.23 426 PRO A O 1
ATOM 641 N N . ILE B 2 26 ? -3.346 -0.678 -7.524 1.00 25.11 427 ILE A N 1
ATOM 642 C CA . ILE B 2 26 ? -2.113 0.078 -7.384 1.00 24.65 427 ILE A CA 1
ATOM 643 C C . ILE B 2 26 ? -2.347 1.536 -7.026 1.00 18.66 427 ILE A C 1
ATOM 644 O O . ILE B 2 26 ? -3.117 2.224 -7.692 1.00 18.46 427 ILE A O 1
ATOM 649 N N . ILE B 2 27 ? -1.679 2.013 -5.985 1.00 23.37 428 ILE A N 1
ATOM 650 C CA . ILE B 2 27 ? -1.723 3.435 -5.688 1.00 26.85 428 ILE A CA 1
ATOM 651 C C . ILE B 2 27 ? -0.350 4.085 -5.896 1.00 28.51 428 ILE A C 1
ATOM 652 O O . ILE B 2 27 ? -0.278 5.299 -6.115 1.00 20.48 428 ILE A O 1
ATOM 657 N N . PHE B 2 28 ? 0.711 3.271 -5.856 1.00 27.52 429 PHE A N 1
ATOM 658 C CA . PHE B 2 28 ? 2.080 3.698 -6.191 1.00 27.33 429 PHE A CA 1
ATOM 659 C C . PHE B 2 28 ? 2.741 2.716 -7.167 1.00 28.32 429 PHE A C 1
ATOM 660 O O . PHE B 2 28 ? 2.560 1.497 -7.050 1.00 27.35 429 PHE A O 1
ATOM 668 N N . ALA B 2 29 ? 3.554 3.238 -8.083 1.00 28.17 430 ALA A N 1
ATOM 669 C CA . ALA B 2 29 ? 4.327 2.390 -9.003 1.00 27.73 430 ALA A CA 1
ATOM 670 C C . ALA B 2 29 ? 5.672 3.050 -9.323 1.00 19.44 430 ALA A C 1
ATOM 671 O O . ALA B 2 29 ? 5.709 4.137 -9.900 1.00 28.94 430 ALA A O 1
ATOM 673 N N . SER B 2 30 ? 6.770 2.403 -8.943 1.00 19.93 431 SER A N 1
ATOM 674 C CA . SER B 2 30 ? 8.073 3.068 -9.038 1.00 26.88 431 SER A CA 1
ATOM 675 C C . SER B 2 30 ? 8.431 3.371 -10.489 1.00 22.39 431 SER A C 1
ATOM 676 O O . SER B 2 30 ? 7.991 2.693 -11.420 1.00 26.14 431 SER A O 1
ATOM 679 N N . ASP B 2 31 ? 9.242 4.394 -10.688 1.00 25.73 432 ASP A N 1
ATOM 680 C CA . ASP B 2 31 ? 9.650 4.690 -12.045 1.00 28.66 432 ASP A CA 1
ATOM 681 C C . ASP B 2 31 ? 10.379 3.498 -12.668 1.00 30.56 432 ASP A C 1
ATOM 682 O O . ASP B 2 31 ? 10.218 3.229 -13.855 1.00 29.88 432 ASP A O 1
ATOM 687 N N . SER B 2 32 ? 11.101 2.733 -11.854 1.00 31.72 433 SER A N 1
ATOM 688 C CA . SER B 2 32 ? 11.823 1.558 -12.347 1.00 30.78 433 SER A CA 1
ATOM 689 C C . SER B 2 32 ? 10.832 0.468 -12.781 1.00 27.31 433 SER A C 1
ATOM 690 O O . SER B 2 32 ? 11.045 -0.234 -13.761 1.00 26.56 433 SER A O 1
ATOM 693 N N . PHE B 2 33 ? 9.747 0.317 -12.037 1.00 28.18 434 PHE A N 1
ATOM 694 C CA . PHE B 2 33 ? 8.730 -0.638 -12.444 1.00 25.97 434 PHE A CA 1
ATOM 695 C C . PHE B 2 33 ? 8.141 -0.221 -13.797 1.00 23.35 434 PHE A C 1
ATOM 696 O O . PHE B 2 33 ? 7.872 -1.048 -14.661 1.00 30.19 434 PHE A O 1
ATOM 704 N N . LEU B 2 34 ? 7.947 1.073 -13.974 1.00 23.58 435 LEU A N 1
ATOM 705 C CA . LEU B 2 34 ? 7.390 1.561 -15.218 1.00 26.56 435 LEU A CA 1
ATOM 706 C C . LEU B 2 34 ? 8.351 1.339 -16.380 1.00 28.90 435 LEU A C 1
ATOM 707 O O . LEU B 2 34 ? 7.919 1.003 -17.486 1.00 27.14 435 LEU A O 1
ATOM 712 N N . GLN B 2 35 ? 9.649 1.492 -16.128 1.00 27.56 436 GLN A N 1
ATOM 713 C CA . GLN B 2 35 ? 10.622 1.267 -17.177 1.00 29.85 436 GLN A CA 1
ATOM 714 C C . GLN B 2 35 ? 10.628 -0.202 -17.548 1.00 29.92 436 GLN A C 1
ATOM 715 O O . GLN B 2 35 ? 10.667 -0.551 -18.717 1.00 31.38 436 GLN A O 1
ATOM 721 N N . LEU B 2 36 ? 10.517 -1.056 -16.542 1.00 31.89 437 LEU A N 1
ATOM 722 C CA . LEU B 2 36 ? 10.536 -2.489 -16.762 1.00 36.57 437 LEU A CA 1
ATOM 723 C C . LEU B 2 36 ? 9.353 -2.944 -17.604 1.00 39.40 437 LEU A C 1
ATOM 724 O O . LEU B 2 36 ? 9.531 -3.605 -18.634 1.00 34.64 437 LEU A O 1
ATOM 729 N N . THR B 2 37 ? 8.152 -2.567 -17.175 1.00 26.43 438 THR A N 1
ATOM 730 C CA . THR B 2 37 ? 6.933 -3.114 -17.752 1.00 33.67 438 THR A CA 1
ATOM 731 C C . THR B 2 37 ? 6.478 -2.380 -19.019 1.00 39.12 438 THR A C 1
ATOM 732 O O . THR B 2 37 ? 5.601 -2.864 -19.737 1.00 39.05 438 THR A O 1
ATOM 736 N N . GLU B 2 38 ? 7.098 -1.229 -19.273 1.00 28.18 439 GLU A N 1
ATOM 737 C CA . GLU B 2 38 ? 6.800 -0.342 -20.405 1.00 34.45 439 GLU A CA 1
ATOM 738 C C . GLU B 2 38 ? 5.479 0.430 -20.259 1.00 28.61 439 GLU A C 1
ATOM 739 O O . GLU B 2 38 ? 5.074 1.143 -21.177 1.00 35.71 439 GLU A O 1
ATOM 745 N N . TYR B 2 39 ? 4.813 0.309 -19.119 1.00 26.51 440 TYR A N 1
ATOM 746 C CA . TYR B 2 39 ? 3.588 1.081 -18.892 1.00 29.82 440 TYR A CA 1
ATOM 747 C C . TYR B 2 39 ? 3.917 2.482 -18.375 1.00 34.78 440 TYR A C 1
ATOM 748 O O . TYR B 2 39 ? 4.950 2.688 -17.728 1.00 34.24 440 TYR A O 1
ATOM 757 N N . SER B 2 40 ? 3.033 3.438 -18.637 1.00 25.98 441 SER A N 1
ATOM 758 C CA . SER B 2 40 ? 3.135 4.733 -17.987 1.00 25.85 441 SER A CA 1
ATOM 759 C C . SER B 2 40 ? 2.283 4.737 -16.737 1.00 27.71 441 SER A C 1
ATOM 760 O O . SER B 2 40 ? 1.301 3.990 -16.635 1.00 30.03 441 SER A O 1
ATOM 763 N N . ARG B 2 41 ? 2.644 5.605 -15.802 1.00 23.58 442 ARG A N 1
ATOM 764 C CA . ARG B 2 41 ? 1.916 5.743 -14.546 1.00 27.57 442 ARG A CA 1
ATOM 765 C C . ARG B 2 41 ? 0.427 5.952 -14.804 1.00 31.21 442 ARG A C 1
ATOM 766 O O . ARG B 2 41 ? -0.421 5.285 -14.199 1.00 29.62 442 ARG A O 1
ATOM 774 N N . GLU B 2 42 ? 0.128 6.847 -15.745 1.00 29.13 443 GLU A N 1
ATOM 775 C CA . GLU B 2 42 ? -1.240 7.202 -16.108 1.00 33.42 443 GLU A CA 1
ATOM 776 C C . GLU B 2 42 ? -2.139 6.002 -16.392 1.00 35.27 443 GLU A C 1
ATOM 777 O O . GLU B 2 42 ? -3.327 6.026 -16.071 1.00 36.47 443 GLU A O 1
ATOM 783 N N . GLU B 2 43 ? -1.583 4.957 -17.002 1.00 33.08 444 GLU A N 1
ATOM 784 C CA . GLU B 2 43 ? -2.426 3.874 -17.484 1.00 36.43 444 GLU A CA 1
ATOM 785 C C . GLU B 2 43 ? -2.492 2.669 -16.549 1.00 30.36 444 GLU A C 1
ATOM 786 O O . GLU B 2 43 ? -3.173 1.693 -16.844 1.00 26.55 444 GLU A O 1
ATOM 792 N N . ILE B 2 44 ? -1.825 2.737 -15.408 1.00 25.50 445 ILE A N 1
ATOM 793 C CA . ILE B 2 44 ? -1.904 1.628 -14.478 1.00 19.76 445 ILE A CA 1
ATOM 794 C C . ILE B 2 44 ? -2.329 2.017 -13.066 1.00 27.47 445 ILE A C 1
ATOM 795 O O . ILE B 2 44 ? -2.618 1.139 -12.240 1.00 36.99 445 ILE A O 1
ATOM 800 N N . LEU B 2 45 ? -2.327 3.304 -12.751 1.00 19.02 446 LEU A N 1
ATOM 801 C CA . LEU B 2 45 ?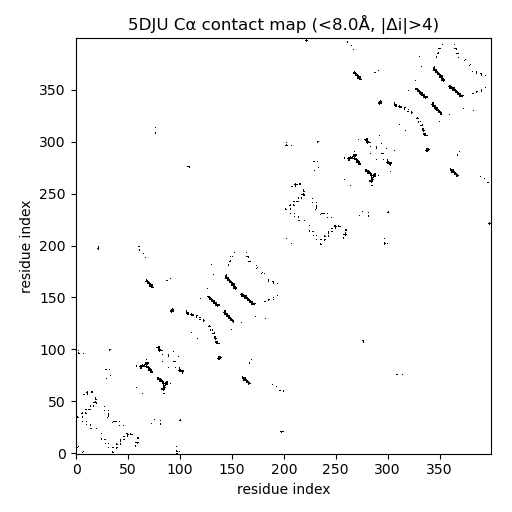 -2.856 3.729 -11.462 1.00 28.63 446 LEU A CA 1
ATOM 802 C C . LEU B 2 45 ? -4.333 3.347 -11.349 1.00 29.09 446 LEU A C 1
ATOM 803 O O . LEU B 2 45 ? -5.102 3.494 -12.301 1.00 32.61 446 LEU A O 1
ATOM 808 N N . GLY B 2 46 ? -4.718 2.825 -10.191 1.00 31.51 447 GLY A N 1
ATOM 809 C CA . GLY B 2 46 ? -6.108 2.482 -9.941 1.00 18.50 447 GLY A CA 1
ATOM 810 C C . GLY B 2 46 ? -6.454 1.152 -10.552 1.00 26.01 447 GLY A C 1
ATOM 811 O O . GLY B 2 46 ? -7.616 0.755 -10.580 1.00 26.40 447 GLY A O 1
ATOM 812 N N . ARG B 2 47 ? -5.443 0.436 -11.019 1.00 25.62 448 ARG A N 1
ATOM 813 C CA . ARG B 2 47 ? -5.678 -0.870 -11.636 1.00 28.91 448 ARG A CA 1
ATOM 814 C C . ARG B 2 47 ? -5.048 -2.022 -10.845 1.00 28.28 448 ARG A C 1
ATOM 815 O O . ARG B 2 47 ? -3.980 -1.866 -10.261 1.00 25.04 448 ARG A O 1
ATOM 823 N N . ASN B 2 48 ? -5.703 -3.181 -10.841 1.00 25.27 449 ASN A N 1
ATOM 824 C CA . ASN B 2 48 ? -5.131 -4.370 -10.226 1.00 27.71 449 ASN A CA 1
ATOM 825 C C . ASN B 2 48 ? -3.912 -4.843 -11.025 1.00 31.84 449 ASN A C 1
ATOM 826 O O . ASN B 2 48 ? -3.903 -4.748 -12.260 1.00 27.99 449 ASN A O 1
ATOM 831 N N . ALA B 2 49 ? -2.887 -5.327 -10.317 1.00 20.37 450 ALA A N 1
ATOM 832 C CA . ALA B 2 49 ? -1.606 -5.657 -10.930 1.00 19.79 450 ALA A CA 1
ATOM 833 C C . ALA B 2 49 ? -1.682 -6.868 -11.866 1.00 28.56 450 ALA A C 1
ATOM 834 O O . ALA B 2 49 ? -0.708 -7.190 -12.563 1.00 19.03 450 ALA A O 1
ATOM 836 N N . ARG B 2 50 ? -2.849 -7.510 -11.923 1.00 21.52 451 ARG A N 1
ATOM 837 C CA . ARG B 2 50 ? -2.977 -8.749 -12.674 1.00 20.02 451 ARG A CA 1
ATOM 838 C C . ARG B 2 50 ? -2.802 -8.534 -14.172 1.00 25.92 451 ARG A C 1
ATOM 839 O O . ARG B 2 50 ? -2.737 -9.503 -14.920 1.00 35.17 451 ARG A O 1
ATOM 847 N N . PHE B 2 51 ? -2.756 -7.279 -14.624 1.00 26.22 452 PHE A N 1
ATOM 848 C CA . PHE B 2 51 ? -2.563 -6.998 -16.054 1.00 23.09 452 PHE A CA 1
ATOM 849 C C . PHE B 2 51 ? -1.183 -7.463 -16.526 1.00 28.55 452 PHE A C 1
ATOM 850 O O . PHE B 2 51 ? -0.935 -7.560 -17.727 1.00 34.79 452 PHE A O 1
ATOM 858 N N . LEU B 2 52 ? -0.287 -7.751 -15.585 1.00 27.64 453 LEU A N 1
ATOM 859 C CA . LEU B 2 52 ? 1.048 -8.232 -15.933 1.00 28.35 453 LEU A CA 1
ATOM 860 C C . LEU B 2 52 ? 1.045 -9.659 -16.465 1.00 27.66 453 LEU A C 1
ATOM 861 O O . LEU B 2 52 ? 2.020 -10.081 -17.089 1.00 27.17 453 LEU A O 1
ATOM 866 N N . GLN B 2 53 ? -0.039 -10.397 -16.214 1.00 26.61 454 GLN A N 1
ATOM 867 C CA . GLN B 2 53 ? -0.107 -11.829 -16.546 1.00 31.97 454 GLN A CA 1
ATOM 868 C C . GLN B 2 53 ? -0.574 -12.063 -17.977 1.00 32.20 454 GLN A C 1
ATOM 869 O O . GLN B 2 53 ? -1.157 -11.169 -18.605 1.00 32.26 454 GLN A O 1
ATOM 875 N N . GLY B 2 54 ? -0.298 -13.258 -18.492 1.00 33.97 455 GLY A N 1
ATOM 876 C CA . GLY B 2 54 ? -0.649 -13.603 -19.863 1.00 29.18 455 GLY A CA 1
ATOM 877 C C . GLY B 2 54 ? -0.781 -15.095 -20.042 1.00 30.63 455 GLY A C 1
ATOM 878 O O . GLY B 2 54 ? -0.887 -15.831 -19.058 1.00 34.17 455 GLY A O 1
ATOM 879 N N . PRO B 2 55 ? -0.751 -15.556 -21.302 1.00 38.57 456 PRO A N 1
ATOM 880 C CA . PRO B 2 55 ? -1.004 -16.959 -21.653 1.00 41.95 456 PRO A CA 1
ATOM 881 C C . PRO B 2 55 ? -0.152 -17.965 -20.881 1.00 42.97 456 PRO A C 1
ATOM 882 O O . PRO B 2 55 ? -0.694 -18.968 -20.414 1.00 41.78 456 PRO A O 1
ATOM 886 N N . GLU B 2 56 ? 1.142 -17.704 -20.726 1.00 39.31 457 GLU A N 1
ATOM 887 C CA . GLU B 2 56 ? 2.015 -18.716 -20.130 1.00 44.05 457 GLU A CA 1
ATOM 888 C C . GLU B 2 56 ? 2.109 -18.605 -18.622 1.00 41.68 457 GLU A C 1
ATOM 889 O O . GLU B 2 56 ? 2.770 -19.422 -17.981 1.00 49.14 457 GLU A O 1
ATOM 895 N N . THR B 2 57 ? 1.457 -17.605 -18.048 1.00 37.72 458 THR A N 1
ATOM 896 C CA . THR B 2 57 ? 1.509 -17.437 -16.604 1.00 34.55 458 THR A CA 1
ATOM 897 C C . THR B 2 57 ? 0.809 -18.620 -15.930 1.00 40.43 458 THR A C 1
ATOM 898 O O . THR B 2 57 ? -0.366 -18.886 -16.197 1.00 30.87 458 THR A O 1
ATOM 902 N N . ASP B 2 58 ? 1.549 -19.351 -15.095 1.00 36.05 459 ASP A N 1
ATOM 903 C CA . ASP B 2 58 ? 1.000 -20.471 -14.327 1.00 40.69 459 ASP A CA 1
ATOM 904 C C . ASP B 2 58 ? -0.115 -20.008 -13.366 1.00 38.58 459 ASP A C 1
ATOM 905 O O . ASP B 2 58 ? 0.135 -19.274 -12.401 1.00 31.06 459 ASP A O 1
ATOM 910 N N . ARG B 2 59 ? -1.339 -20.467 -13.613 1.00 37.25 460 ARG A N 1
ATOM 911 C CA . ARG B 2 59 ? -2.474 -19.983 -12.835 1.00 39.11 460 ARG A CA 1
ATOM 912 C C . ARG B 2 59 ? -2.413 -20.444 -11.373 1.00 37.21 460 ARG A C 1
ATOM 913 O O . ARG B 2 59 ? -2.905 -19.757 -10.482 1.00 35.16 460 ARG A O 1
ATOM 921 N N . ALA B 2 60 ? -1.777 -21.583 -11.122 1.00 34.35 461 ALA A N 1
ATOM 922 C CA . ALA B 2 60 ? -1.630 -22.071 -9.757 1.00 35.05 461 ALA A CA 1
ATOM 923 C C . ALA B 2 60 ? -0.700 -21.168 -8.961 1.00 34.74 461 ALA A C 1
ATOM 924 O O . ALA B 2 60 ? -0.946 -20.890 -7.792 1.00 32.65 461 ALA A O 1
ATOM 926 N N . THR B 2 61 ? 0.365 -20.697 -9.597 1.00 37.85 462 THR A N 1
ATOM 927 C CA . THR B 2 61 ? 1.273 -19.765 -8.936 1.00 33.88 462 THR A CA 1
ATOM 928 C C . THR B 2 61 ? 0.575 -18.452 -8.581 1.00 32.31 462 THR A C 1
ATOM 929 O O . THR B 2 61 ? 0.724 -17.946 -7.459 1.00 29.96 462 THR A O 1
ATOM 933 N N . VAL B 2 62 ? -0.177 -17.905 -9.540 1.00 27.60 463 VAL A N 1
ATOM 934 C CA . VAL B 2 62 ? -0.939 -16.684 -9.307 1.00 27.75 463 VAL A CA 1
ATOM 935 C C . VAL B 2 62 ? -1.890 -16.895 -8.123 1.00 25.71 463 VAL A C 1
ATOM 936 O O . VAL B 2 62 ? -2.001 -16.046 -7.242 1.00 26.31 463 VAL A O 1
ATOM 940 N N . ARG B 2 63 ? -2.545 -18.048 -8.086 1.00 31.77 464 ARG A N 1
ATOM 941 C CA . ARG B 2 63 ? -3.387 -18.405 -6.944 1.00 38.95 464 ARG A CA 1
ATOM 942 C C . ARG B 2 63 ? -2.629 -18.369 -5.601 1.00 37.46 464 ARG A C 1
ATOM 943 O O . ARG B 2 63 ? -3.219 -18.092 -4.548 1.00 29.80 464 ARG A O 1
ATOM 951 N N . LYS B 2 64 ? -1.337 -18.689 -5.632 1.00 33.48 465 LYS A N 1
ATOM 952 C CA . LYS B 2 64 ? -0.539 -18.706 -4.412 1.00 33.69 465 LYS A CA 1
ATOM 953 C C . LYS B 2 64 ? -0.442 -17.282 -3.870 1.00 29.69 465 LYS A C 1
ATOM 954 O O . LYS B 2 64 ? -0.498 -17.048 -2.662 1.00 30.96 465 LYS A O 1
ATOM 960 N N . ILE B 2 65 ? -0.327 -16.327 -4.783 1.00 25.63 466 ILE A N 1
ATOM 961 C CA . ILE B 2 65 ? -0.267 -14.915 -4.418 1.00 26.57 466 ILE A CA 1
ATOM 962 C C . ILE B 2 65 ? -1.587 -14.448 -3.793 1.00 26.15 466 ILE A C 1
ATOM 963 O O . ILE B 2 65 ? -1.590 -13.761 -2.777 1.00 29.82 466 ILE A O 1
ATOM 968 N N . ARG B 2 66 ? -2.701 -14.825 -4.414 1.00 32.76 467 ARG A N 1
ATOM 969 C CA . ARG B 2 66 ? -4.032 -14.381 -3.984 1.00 31.57 467 ARG A CA 1
ATOM 970 C C . ARG B 2 66 ? -4.358 -14.967 -2.604 1.00 33.57 467 ARG A C 1
ATOM 971 O O . ARG B 2 66 ? -4.951 -14.297 -1.756 1.00 27.52 467 ARG A O 1
ATOM 979 N N . ASP B 2 67 ? -3.943 -16.213 -2.382 1.00 34.59 468 ASP A N 1
ATOM 980 C CA . ASP B 2 67 ? -4.096 -16.854 -1.079 1.00 33.09 468 ASP A CA 1
ATOM 981 C C . ASP B 2 67 ? -3.384 -16.041 0.009 1.00 33.05 468 ASP A C 1
ATOM 982 O O . ASP B 2 67 ? -3.926 -15.835 1.093 1.00 29.93 468 ASP A O 1
ATOM 987 N N . ALA B 2 68 ? -2.159 -15.613 -0.297 1.00 27.78 469 ALA A N 1
ATOM 988 C CA . ALA B 2 68 ? -1.353 -14.798 0.601 1.00 34.50 469 ALA A CA 1
ATOM 989 C C . ALA B 2 68 ? -2.041 -13.464 0.912 1.00 33.12 469 ALA A C 1
ATOM 990 O O . ALA B 2 68 ? -2.117 -13.040 2.066 1.00 32.63 469 ALA A O 1
ATOM 992 N N . ILE B 2 69 ? -2.524 -12.812 -0.138 1.00 30.43 470 ILE A N 1
ATOM 993 C CA . ILE B 2 69 ? -3.232 -11.542 -0.022 1.00 31.86 470 ILE A CA 1
ATOM 994 C C . ILE B 2 69 ? -4.489 -11.665 0.849 1.00 33.96 470 ILE A C 1
ATOM 995 O O . ILE B 2 69 ? -4.755 -10.830 1.721 1.00 34.56 470 ILE A O 1
ATOM 1000 N N . ASP B 2 70 ? -5.259 -12.715 0.619 1.00 26.65 471 ASP A N 1
ATOM 1001 C CA . ASP B 2 70 ? -6.465 -12.926 1.412 1.00 32.42 471 ASP A CA 1
ATOM 1002 C C . ASP B 2 70 ? -6.137 -13.148 2.885 1.00 32.27 471 ASP A C 1
ATOM 1003 O O . ASP B 2 70 ? -6.880 -12.706 3.757 1.00 36.83 471 ASP A O 1
ATOM 1008 N N . ASN B 2 71 ? -5.013 -13.806 3.154 1.00 36.97 472 ASN A N 1
ATOM 1009 C CA . ASN B 2 71 ? -4.597 -14.082 4.531 1.00 40.96 472 ASN A CA 1
ATOM 1010 C C . ASN B 2 71 ? -3.730 -12.982 5.134 1.00 36.16 472 ASN A C 1
ATOM 1011 O O . ASN B 2 71 ? -3.320 -13.082 6.281 1.00 41.69 472 ASN A O 1
ATOM 1016 N N . GLN B 2 72 ? -3.425 -11.960 4.343 1.00 36.49 473 GLN A N 1
ATOM 1017 C CA . GLN B 2 72 ? -2.566 -10.864 4.779 1.00 38.01 473 GLN A CA 1
ATOM 1018 C C . GLN B 2 72 ? -1.229 -11.377 5.294 1.00 41.88 473 GLN A C 1
ATOM 1019 O O . GLN B 2 72 ? -0.784 -10.997 6.389 1.00 36.76 473 GLN A O 1
ATOM 1025 N N . THR B 2 73 ? -0.611 -12.264 4.513 1.00 38.64 474 THR A N 1
ATOM 1026 C CA . THR B 2 73 ? 0.739 -12.745 4.798 1.00 34.23 474 THR A CA 1
ATOM 1027 C C . THR B 2 73 ? 1.622 -12.494 3.593 1.00 30.21 474 THR A C 1
ATOM 1028 O O . THR B 2 73 ? 1.141 -12.192 2.502 1.00 26.55 474 THR A O 1
ATOM 1032 N N . GLU B 2 74 ? 2.919 -12.671 3.790 1.00 30.88 475 GLU A N 1
ATOM 1033 C CA . GLU B 2 74 ? 3.875 -12.504 2.716 1.00 31.63 475 GLU A CA 1
ATOM 1034 C C . GLU B 2 74 ? 3.967 -13.775 1.891 1.00 33.39 475 GLU A C 1
ATOM 1035 O O . GLU B 2 74 ? 3.486 -14.823 2.300 1.00 36.33 475 GLU A O 1
ATOM 1041 N N . VAL B 2 75 ? 4.553 -13.667 0.709 1.00 33.75 476 VAL A N 1
ATOM 1042 C CA . VAL B 2 75 ? 4.782 -14.822 -0.144 1.00 34.03 476 VAL A CA 1
ATOM 1043 C C . VAL B 2 75 ? 5.876 -14.477 -1.140 1.00 30.97 476 VAL A C 1
ATOM 1044 O O . VAL B 2 75 ? 6.055 -13.311 -1.489 1.00 33.78 476 VAL A O 1
ATOM 1048 N N . THR B 2 76 ? 6.594 -15.490 -1.606 1.00 28.56 477 THR A N 1
ATOM 1049 C CA . THR B 2 76 ? 7.563 -15.316 -2.676 1.00 30.25 477 THR A CA 1
ATOM 1050 C C . THR B 2 76 ? 7.331 -16.391 -3.736 1.00 31.46 477 THR A C 1
ATOM 1051 O O . THR B 2 76 ? 7.232 -17.574 -3.417 1.00 30.48 477 THR A O 1
ATOM 1055 N N . VAL B 2 77 ? 7.226 -15.974 -4.993 1.00 29.34 478 VAL A N 1
ATOM 1056 C CA . VAL B 2 77 ? 7.031 -16.905 -6.090 1.00 31.80 478 VAL A CA 1
ATOM 1057 C C . VAL B 2 77 ? 7.839 -16.472 -7.303 1.00 35.71 478 VAL A C 1
ATOM 1058 O O . VAL B 2 77 ? 8.365 -15.361 -7.346 1.00 32.78 478 VAL A O 1
ATOM 1062 N N . GLN B 2 78 ? 7.944 -17.369 -8.279 1.00 29.66 479 GLN A N 1
ATOM 1063 C CA . GLN B 2 78 ? 8.491 -17.040 -9.593 1.00 32.08 479 GLN A CA 1
ATOM 1064 C C . GLN B 2 78 ? 7.399 -17.224 -10.632 1.00 33.85 479 GLN A C 1
ATOM 1065 O O . GLN B 2 78 ? 6.876 -18.319 -10.795 1.00 37.10 479 GLN A O 1
ATOM 1071 N N . LEU B 2 79 ? 7.046 -16.171 -11.345 1.00 37.90 480 LEU A N 1
ATOM 1072 C CA . LEU B 2 79 ? 6.035 -16.327 -12.377 1.00 38.34 480 LEU A CA 1
ATOM 1073 C C . LEU B 2 79 ? 6.422 -15.579 -13.637 1.00 35.45 480 LEU A C 1
ATOM 1074 O O . LEU B 2 79 ? 7.275 -14.697 -13.607 1.00 28.57 480 LEU A O 1
ATOM 1079 N N . ILE B 2 80 ? 5.791 -15.954 -14.743 1.00 28.78 481 ILE A N 1
ATOM 1080 C CA . ILE B 2 80 ? 6.002 -15.292 -16.021 1.00 29.26 481 ILE A CA 1
ATOM 1081 C C . ILE B 2 80 ? 5.051 -14.100 -16.151 1.00 36.88 481 ILE A C 1
ATOM 1082 O O . ILE B 2 80 ? 3.837 -14.221 -15.919 1.00 36.25 481 ILE A O 1
ATOM 1087 N N . ASN B 2 81 ? 5.606 -12.939 -16.488 1.00 30.74 482 ASN A N 1
ATOM 1088 C CA . ASN B 2 81 ? 4.798 -11.760 -16.772 1.00 26.30 482 ASN A CA 1
ATOM 1089 C C . ASN B 2 81 ? 5.088 -11.237 -18.171 1.00 33.69 482 ASN A C 1
ATOM 1090 O O . ASN B 2 81 ? 5.894 -11.808 -18.907 1.00 34.08 482 ASN A O 1
ATOM 1095 N N . TYR B 2 82 ? 4.428 -10.135 -18.517 1.00 34.60 483 TYR A N 1
ATOM 1096 C CA . TYR B 2 82 ? 4.468 -9.571 -19.859 1.00 31.77 483 TYR A CA 1
ATOM 1097 C C . TYR B 2 82 ? 4.582 -8.045 -19.840 1.00 28.62 483 TYR A C 1
ATOM 1098 O O . TYR B 2 82 ? 3.876 -7.375 -19.071 1.00 26.13 483 TYR A O 1
ATOM 1107 N N . THR B 2 83 ? 5.457 -7.494 -20.680 1.00 29.28 484 THR A N 1
ATOM 1108 C CA . THR B 2 83 ? 5.510 -6.042 -20.883 1.00 33.41 484 THR A CA 1
ATOM 1109 C C . THR B 2 83 ? 4.268 -5.567 -21.622 1.00 40.41 484 THR A C 1
ATOM 1110 O O . THR B 2 83 ? 3.501 -6.389 -22.139 1.00 39.58 484 THR A O 1
ATOM 1114 N N . LYS B 2 84 ? 4.105 -4.244 -21.707 1.00 29.35 485 LYS A N 1
ATOM 1115 C CA . LYS B 2 84 ? 2.958 -3.640 -22.386 1.00 31.90 485 LYS A CA 1
ATOM 1116 C C . LYS B 2 84 ? 2.855 -4.114 -23.829 1.00 38.12 485 LYS A C 1
ATOM 1117 O O . LYS B 2 84 ? 1.755 -4.362 -24.331 1.00 41.41 485 LYS A O 1
ATOM 1123 N N . SER B 2 85 ? 4.011 -4.234 -24.480 1.00 37.18 486 SER A N 1
ATOM 1124 C CA . SER B 2 85 ? 4.090 -4.679 -25.864 1.00 38.08 486 SER A CA 1
ATOM 1125 C C . SER B 2 85 ? 4.132 -6.206 -25.937 1.00 39.30 486 SER A C 1
ATOM 1126 O O . SER B 2 85 ? 4.390 -6.779 -26.990 1.00 43.68 486 SER A O 1
ATOM 1129 N N . GLY B 2 86 ? 3.908 -6.852 -24.797 1.00 34.80 487 GLY A N 1
ATOM 1130 C CA . GLY B 2 86 ? 3.735 -8.295 -24.746 1.00 34.98 487 GLY A CA 1
ATOM 1131 C C . GLY B 2 86 ? 4.993 -9.144 -24.739 1.00 36.66 487 GLY A C 1
ATOM 1132 O O . GLY B 2 86 ? 4.968 -10.301 -25.171 1.00 37.28 487 GLY A O 1
ATOM 1133 N N . LYS B 2 87 ? 6.093 -8.599 -24.234 1.00 36.52 488 LYS A N 1
ATOM 1134 C CA . LYS B 2 87 ? 7.336 -9.365 -24.213 1.00 43.10 488 LYS A CA 1
ATOM 1135 C C . LYS B 2 87 ? 7.485 -10.096 -22.877 1.00 38.00 488 LYS A C 1
ATOM 1136 O O . LYS B 2 87 ? 7.395 -9.487 -21.811 1.00 39.38 488 LYS A O 1
ATOM 1142 N N . LYS B 2 88 ? 7.692 -11.410 -22.953 1.00 36.24 489 LYS A N 1
ATOM 1143 C CA . LYS B 2 88 ? 7.821 -12.267 -21.772 1.00 35.04 489 LYS A CA 1
ATOM 1144 C C . LYS B 2 88 ? 8.996 -11.931 -20.872 1.00 36.61 489 LYS A C 1
ATOM 1145 O O . LYS B 2 88 ? 10.104 -11.717 -21.348 1.00 39.21 489 LYS A O 1
ATOM 1151 N N . PHE B 2 89 ? 8.768 -11.943 -19.564 1.00 40.87 490 PHE A N 1
ATOM 1152 C CA . PHE B 2 89 ? 9.883 -11.984 -18.624 1.00 42.65 490 PHE A CA 1
ATOM 1153 C C . PHE B 2 89 ? 9.542 -12.778 -17.361 1.00 46.62 490 PHE A C 1
ATOM 1154 O O . PHE B 2 89 ? 8.370 -12.841 -16.948 1.00 40.63 490 PHE A O 1
ATOM 1162 N N . TRP B 2 90 ? 10.566 -13.403 -16.773 1.00 32.66 491 TRP A N 1
ATOM 1163 C CA . TRP B 2 90 ? 10.393 -14.106 -15.516 1.00 31.90 491 TRP A CA 1
ATOM 1164 C C . TRP B 2 90 ? 10.457 -13.080 -14.400 1.00 33.93 491 TRP A C 1
ATOM 1165 O O . TRP B 2 90 ? 11.329 -12.213 -14.369 1.00 36.00 491 TRP A O 1
ATOM 1176 N N . ASN B 2 91 ? 9.495 -13.179 -13.503 1.00 28.68 492 ASN A N 1
ATOM 1177 C CA . ASN B 2 91 ? 9.331 -12.249 -12.410 1.00 27.16 492 ASN A CA 1
ATOM 1178 C C . ASN B 2 91 ? 9.502 -13.008 -11.105 1.00 33.94 492 ASN A C 1
ATOM 1179 O O . ASN B 2 91 ? 8.640 -13.796 -10.721 1.00 31.72 492 ASN A O 1
ATOM 1184 N N . LEU B 2 92 ? 10.640 -12.799 -10.454 1.00 31.78 493 LEU A N 1
ATOM 1185 C CA . LEU B 2 92 ? 10.835 -13.268 -9.090 1.00 31.88 493 LEU A CA 1
ATOM 1186 C C . LEU B 2 92 ? 10.173 -12.248 -8.164 1.00 30.66 493 LEU A C 1
ATOM 1187 O O . LEU B 2 92 ? 10.709 -11.168 -7.915 1.00 26.52 493 LEU A O 1
ATOM 1192 N N . PHE B 2 93 ? 8.970 -12.590 -7.710 1.00 31.71 494 PHE A N 1
ATOM 1193 C CA . PHE B 2 93 ? 8.075 -11.653 -7.045 1.00 28.27 494 PHE A CA 1
ATOM 1194 C C . PHE B 2 93 ? 7.997 -11.864 -5.529 1.00 29.00 494 PHE A C 1
ATOM 1195 O O . PHE B 2 93 ? 7.976 -13.003 -5.044 1.00 29.46 494 PHE A O 1
ATOM 1203 N N . HIS B 2 94 ? 7.947 -10.764 -4.780 1.00 26.79 495 HIS A N 1
ATOM 1204 C CA . HIS B 2 94 ? 7.696 -10.856 -3.343 1.00 28.70 495 HIS A CA 1
ATOM 1205 C C . HIS B 2 94 ? 6.587 -9.910 -2.909 1.00 29.31 495 HIS A C 1
ATOM 1206 O O . HIS B 2 94 ? 6.573 -8.722 -3.229 1.00 25.53 495 HIS A O 1
ATOM 1213 N N . LEU B 2 95 ? 5.646 -10.464 -2.173 1.00 28.26 496 LEU A N 1
ATOM 1214 C CA . LEU B 2 95 ? 4.574 -9.677 -1.621 1.00 29.70 496 LEU A CA 1
ATOM 1215 C C . LEU B 2 95 ? 4.781 -9.524 -0.128 1.00 35.48 496 LEU A C 1
ATOM 1216 O O . LEU B 2 95 ? 5.154 -10.494 0.534 1.00 31.73 496 LEU A O 1
ATOM 1221 N N . GLN B 2 96 ? 4.557 -8.331 0.422 1.00 33.78 497 GLN A N 1
ATOM 1222 C CA . GLN B 2 96 ? 4.465 -8.272 1.878 1.00 38.36 497 GLN A CA 1
ATOM 1223 C C . GLN B 2 96 ? 3.558 -7.173 2.394 1.00 36.28 497 GLN A C 1
ATOM 1224 O O . GLN B 2 96 ? 3.588 -6.033 1.915 1.00 33.11 497 GLN A O 1
ATOM 1230 N N . PRO B 2 97 ? 2.738 -7.524 3.386 1.00 35.46 498 PRO A N 1
ATOM 1231 C CA . PRO B 2 97 ? 1.825 -6.538 3.969 1.00 37.42 498 PRO A CA 1
ATOM 1232 C C . PRO B 2 97 ? 2.571 -5.388 4.595 1.00 30.85 498 PRO A C 1
ATOM 1233 O O . PRO B 2 97 ? 3.595 -5.585 5.255 1.00 35.20 498 PRO A O 1
ATOM 1237 N N . MET B 2 98 ? 2.077 -4.186 4.337 1.00 26.00 499 MET A N 1
ATOM 1238 C CA . MET B 2 98 ? 2.573 -3.001 5.000 1.00 23.79 499 MET A CA 1
ATOM 1239 C C . MET B 2 98 ? 1.649 -2.701 6.192 1.00 36.92 499 MET A C 1
ATOM 1240 O O . MET B 2 98 ? 0.453 -2.404 6.019 1.00 37.58 499 MET A O 1
ATOM 1245 N N . ARG B 2 99 ? 2.202 -2.814 7.397 1.00 26.81 500 ARG A N 1
ATOM 1246 C CA . ARG B 2 99 ? 1.435 -2.660 8.629 1.00 28.50 500 ARG A CA 1
ATOM 1247 C C . ARG B 2 99 ? 1.740 -1.346 9.322 1.00 32.03 500 ARG A C 1
ATOM 1248 O O . ARG B 2 99 ? 2.804 -0.777 9.118 1.00 29.03 500 ARG A O 1
ATOM 1256 N N . ASP B 2 100 ? 0.823 -0.889 10.172 1.00 30.49 501 ASP A N 1
ATOM 1257 C CA . ASP B 2 100 ? 1.083 0.280 11.009 1.00 31.75 501 ASP A CA 1
ATOM 1258 C C . ASP B 2 100 ? 1.665 -0.112 12.363 1.00 45.16 501 ASP A C 1
ATOM 1259 O O . ASP B 2 100 ? 2.158 -1.228 12.535 1.00 51.11 501 ASP A O 1
ATOM 1264 N N . GLN B 2 101 ? 1.602 0.810 13.319 1.00 45.80 502 GLN A N 1
ATOM 1265 C CA . GLN B 2 101 ? 2.189 0.600 14.639 1.00 55.11 502 GLN A CA 1
ATOM 1266 C C . GLN B 2 101 ? 1.634 -0.623 15.359 1.00 60.86 502 GLN A C 1
ATOM 1267 O O . GLN B 2 101 ? 2.393 -1.415 15.925 1.00 61.97 502 GLN A O 1
ATOM 1273 N N . LYS B 2 102 ? 0.312 -0.762 15.359 1.00 62.10 503 LYS A N 1
ATOM 1274 C CA . LYS B 2 102 ? -0.343 -1.821 16.128 1.00 64.82 503 LYS A CA 1
ATOM 1275 C C . LYS B 2 102 ? -0.320 -3.169 15.407 1.00 58.74 503 LYS A C 1
ATOM 1276 O O . LYS B 2 102 ? -0.788 -4.178 15.942 1.00 58.22 503 LYS A O 1
ATOM 1282 N N . GLY B 2 103 ? 0.218 -3.178 14.190 1.00 52.71 504 GLY A N 1
ATOM 1283 C CA . GLY B 2 103 ? 0.412 -4.408 13.443 1.00 44.10 504 GLY A CA 1
ATOM 1284 C C . GLY B 2 103 ? -0.703 -4.727 12.473 1.00 41.05 504 GLY A C 1
ATOM 1285 O O . GLY B 2 103 ? -0.761 -5.819 11.915 1.00 40.95 504 GLY A O 1
ATOM 1286 N N . ASP B 2 104 ? -1.585 -3.764 12.259 1.00 40.11 505 ASP A N 1
ATOM 1287 C CA . ASP B 2 104 ? -2.687 -3.949 11.334 1.00 38.88 505 ASP A CA 1
ATOM 1288 C C . ASP B 2 104 ? -2.270 -3.580 9.920 1.00 38.17 505 ASP A C 1
ATOM 1289 O O . ASP B 2 104 ? -1.612 -2.569 9.695 1.00 40.51 505 ASP A O 1
ATOM 1294 N N . VAL B 2 105 ? -2.627 -4.441 8.980 1.00 30.20 506 VAL A N 1
ATOM 1295 C CA . VAL B 2 105 ? -2.297 -4.245 7.582 1.00 31.63 506 VAL A CA 1
ATOM 1296 C C . VAL B 2 105 ? -2.997 -2.989 7.083 1.00 34.41 506 VAL A C 1
ATOM 1297 O O . VAL B 2 105 ? -4.195 -2.782 7.344 1.00 32.42 506 VAL A O 1
ATOM 1301 N N . GLN B 2 106 ? -2.251 -2.153 6.372 1.00 25.28 507 GLN A N 1
ATOM 1302 C CA . GLN B 2 106 ? -2.818 -0.953 5.792 1.00 24.38 507 GLN A CA 1
ATOM 1303 C C . GLN B 2 106 ? -2.733 -1.050 4.261 1.00 36.61 507 GLN A C 1
ATOM 1304 O O . GLN B 2 106 ? -3.698 -0.718 3.558 1.00 36.63 507 GLN A O 1
ATOM 1310 N N . TYR B 2 107 ? -1.596 -1.532 3.751 1.00 30.38 508 TYR A N 1
ATOM 1311 C CA . TYR B 2 107 ? -1.363 -1.647 2.303 1.00 24.94 508 TYR A CA 1
ATOM 1312 C C . TYR B 2 107 ? -0.569 -2.907 1.945 1.00 20.22 508 TYR A C 1
ATOM 1313 O O . TYR B 2 107 ? -0.196 -3.691 2.817 1.00 25.96 508 TYR A O 1
ATOM 1322 N N . PHE B 2 108 ? -0.367 -3.132 0.655 1.00 19.20 509 PHE A N 1
ATOM 1323 C CA . PHE B 2 108 ? 0.538 -4.186 0.205 1.00 28.66 509 PHE A CA 1
ATOM 1324 C C . PHE B 2 108 ? 1.679 -3.632 -0.630 1.00 23.96 509 PHE A C 1
ATOM 1325 O O . PHE B 2 108 ? 1.461 -2.869 -1.548 1.00 26.26 509 PHE A O 1
ATOM 1333 N N . ILE B 2 109 ? 2.899 -4.031 -0.296 1.00 31.97 510 ILE A N 1
ATOM 1334 C CA . ILE B 2 109 ? 4.046 -3.796 -1.157 1.00 24.50 510 ILE A CA 1
ATOM 1335 C C . ILE B 2 109 ? 4.378 -5.050 -1.970 1.00 19.25 510 ILE A C 1
ATOM 1336 O O . ILE B 2 109 ? 4.429 -6.162 -1.433 1.00 25.92 510 ILE A O 1
ATOM 1341 N N . GLY B 2 110 ? 4.611 -4.858 -3.261 1.00 21.77 511 GLY A N 1
ATOM 1342 C CA . GLY B 2 110 ? 5.018 -5.948 -4.130 1.00 25.14 511 GLY A CA 1
ATOM 1343 C C . GLY B 2 110 ? 6.282 -5.599 -4.881 1.00 26.69 511 GLY A C 1
ATOM 1344 O O . GLY B 2 110 ? 6.319 -4.592 -5.580 1.00 33.10 511 GLY A O 1
ATOM 1345 N N . VAL B 2 111 ? 7.295 -6.451 -4.763 1.00 27.12 512 VAL A N 1
ATOM 1346 C CA . VAL B 2 111 ? 8.594 -6.224 -5.385 1.00 29.87 512 VAL A CA 1
ATOM 1347 C C . VAL B 2 111 ? 8.908 -7.223 -6.513 1.00 31.36 512 VAL A C 1
ATOM 1348 O O . VAL B 2 111 ? 8.791 -8.432 -6.350 1.00 31.48 512 VAL A O 1
ATOM 1352 N N . GLN B 2 112 ? 9.300 -6.693 -7.663 1.00 22.47 513 GLN A N 1
ATOM 1353 C CA . GLN B 2 112 ? 9.653 -7.507 -8.811 1.00 23.36 513 GLN A CA 1
ATOM 1354 C C . GLN B 2 112 ? 11.163 -7.499 -9.068 1.00 37.13 513 GLN A C 1
ATOM 1355 O O . GLN B 2 112 ? 11.786 -6.440 -9.119 1.00 35.81 513 GLN A O 1
ATOM 1361 N N . LEU B 2 113 ? 11.744 -8.681 -9.215 1.00 26.47 514 LEU A N 1
ATOM 1362 C CA . LEU B 2 113 ? 13.107 -8.802 -9.718 1.00 38.42 514 LEU A CA 1
ATOM 1363 C C . LEU B 2 113 ? 13.083 -9.525 -11.060 1.00 41.97 514 LEU A C 1
ATOM 1364 O O . LEU B 2 113 ? 12.869 -10.738 -11.113 1.00 41.39 514 LEU A O 1
ATOM 1369 N N . ASP B 2 114 ? 13.290 -8.778 -12.143 1.00 47.70 515 ASP A N 1
ATOM 1370 C CA . ASP B 2 114 ? 13.094 -9.323 -13.490 1.00 52.19 515 ASP A CA 1
ATOM 1371 C C . ASP B 2 114 ? 14.268 -10.146 -14.007 1.00 43.27 515 ASP A C 1
ATOM 1372 O O . ASP B 2 114 ? 15.431 -9.888 -13.672 1.00 37.45 515 ASP A O 1
ATOM 1377 N N . GLY B 2 115 ? 13.943 -11.150 -14.817 1.00 41.44 516 GLY A N 1
ATOM 1378 C CA . GLY B 2 115 ? 14.947 -12.024 -15.387 1.00 43.99 516 GLY A CA 1
ATOM 1379 C C . GLY B 2 115 ? 14.546 -12.690 -16.691 1.00 47.15 516 GLY A C 1
ATOM 1380 O O . GLY B 2 115 ? 13.363 -12.906 -16.961 1.00 36.22 516 GLY A O 1
ATOM 1381 N N . THR B 2 116 ? 15.546 -13.039 -17.495 1.00 44.52 517 THR A N 1
ATOM 1382 C CA . THR B 2 116 ? 15.309 -13.746 -18.753 1.00 51.90 517 THR A CA 1
ATOM 1383 C C . THR B 2 116 ? 14.974 -15.215 -18.487 1.00 53.41 517 THR A C 1
ATOM 1384 O O . THR B 2 116 ? 14.504 -15.925 -19.382 1.00 48.85 517 THR A O 1
ATOM 1388 N N . GLU B 2 117 ? 15.221 -15.675 -17.262 1.00 53.91 518 GLU A N 1
ATOM 1389 C CA . GLU B 2 117 ? 15.007 -17.080 -16.958 1.00 59.59 518 GLU A CA 1
ATOM 1390 C C . GLU B 2 117 ? 14.555 -17.360 -15.531 1.00 58.28 518 GLU A C 1
ATOM 1391 O O . GLU B 2 117 ? 14.769 -16.563 -14.614 1.00 56.87 518 GLU A O 1
ATOM 1397 N N . HIS B 2 118 ? 13.956 -18.536 -15.371 1.00 58.82 519 HIS A N 1
ATOM 1398 C CA . HIS B 2 118 ? 13.625 -19.114 -14.080 1.00 60.40 519 HIS A CA 1
ATOM 1399 C C . HIS B 2 118 ? 14.911 -19.424 -13.326 1.00 66.17 519 HIS A C 1
ATOM 1400 O O . HIS B 2 118 ? 15.686 -20.266 -13.770 1.00 72.46 519 HIS A O 1
ATOM 1407 N N . VAL B 2 119 ? 15.158 -18.743 -12.210 1.00 65.69 520 VAL A N 1
ATOM 1408 C CA . VAL B 2 119 ? 16.340 -19.054 -11.410 1.00 64.36 520 VAL A CA 1
ATOM 1409 C C . VAL B 2 119 ? 16.042 -20.248 -10.506 1.00 57.46 520 VAL A C 1
ATOM 1410 O O . VAL B 2 119 ? 14.916 -20.425 -10.038 1.00 46.91 520 VAL A O 1
ATOM 1414 N N . ARG B 2 120 ? 17.056 -21.085 -10.309 1.00 60.43 521 ARG A N 1
ATOM 1415 C CA . ARG B 2 120 ? 16.942 -22.298 -9.507 1.00 64.93 521 ARG A CA 1
ATOM 1416 C C . ARG B 2 120 ? 18.112 -22.420 -8.536 1.00 62.46 521 ARG A C 1
ATOM 1417 O O . ARG B 2 120 ? 19.059 -21.634 -8.594 1.00 55.14 521 ARG A O 1
ATOM 1425 N N . ASP B 2 121 ? 18.018 -23.401 -7.639 1.00 62.79 522 ASP A N 1
ATOM 1426 C CA . ASP B 2 121 ? 19.102 -23.761 -6.730 1.00 61.96 522 ASP A CA 1
ATOM 1427 C C . ASP B 2 121 ? 19.621 -22.575 -5.934 1.00 57.19 522 ASP A C 1
ATOM 1428 O O . ASP B 2 121 ? 18.844 -21.831 -5.336 1.00 54.57 522 ASP A O 1
ATOM 1433 N N . ALA B 2 122 ? 20.943 -22.414 -5.925 1.00 53.05 523 ALA A N 1
ATOM 1434 C CA . ALA B 2 122 ? 21.587 -21.346 -5.172 1.00 45.81 523 ALA A CA 1
ATOM 1435 C C . ALA B 2 122 ? 21.168 -19.977 -5.691 1.00 42.11 523 ALA A C 1
ATOM 1436 O O . ALA B 2 122 ? 20.880 -19.069 -4.915 1.00 41.29 523 ALA A O 1
ATOM 1438 N N . ALA B 2 123 ? 21.136 -19.838 -7.012 1.00 40.34 524 ALA A N 1
ATOM 1439 C CA . ALA B 2 123 ? 20.777 -18.571 -7.638 1.00 41.26 524 ALA A CA 1
ATOM 1440 C C . ALA B 2 123 ? 19.358 -18.135 -7.283 1.00 40.07 524 ALA A C 1
ATOM 1441 O O . ALA B 2 123 ? 19.072 -16.943 -7.241 1.00 40.29 524 ALA A O 1
ATOM 1443 N N . GLU B 2 124 ? 18.466 -19.087 -7.028 1.00 43.24 525 GLU A N 1
ATOM 1444 C CA . GLU B 2 124 ? 17.116 -18.712 -6.619 1.00 51.40 525 GLU A CA 1
ATOM 1445 C C . GLU B 2 124 ? 17.094 -18.338 -5.127 1.00 41.84 525 GLU A C 1
ATOM 1446 O O . GLU B 2 124 ? 16.424 -17.384 -4.741 1.00 37.85 525 GLU A O 1
ATOM 1452 N N . ARG B 2 125 ? 17.808 -19.089 -4.288 1.00 42.06 526 ARG A N 1
ATOM 1453 C CA . ARG B 2 125 ? 17.851 -18.769 -2.853 1.00 49.94 526 ARG A CA 1
ATOM 1454 C C . ARG B 2 125 ? 18.442 -17.380 -2.632 1.00 47.23 526 ARG A C 1
ATOM 1455 O O . ARG B 2 125 ? 17.988 -16.621 -1.773 1.00 48.81 526 ARG A O 1
ATOM 1463 N N . GLU B 2 126 ? 19.462 -17.066 -3.419 1.00 44.47 527 GLU A N 1
ATOM 1464 C CA . GLU B 2 126 ? 20.089 -15.761 -3.393 1.00 48.17 527 GLU A CA 1
ATOM 1465 C C . GLU B 2 126 ? 19.075 -14.705 -3.825 1.00 46.84 527 GLU A C 1
ATOM 1466 O O . GLU B 2 126 ? 18.978 -13.641 -3.218 1.00 49.32 527 GLU A O 1
ATOM 1472 N N . GLY B 2 127 ? 18.323 -15.012 -4.877 1.00 39.86 528 GLY A N 1
ATOM 1473 C CA . GLY B 2 127 ? 17.262 -14.140 -5.348 1.00 40.00 528 GLY A CA 1
ATOM 1474 C C . GLY B 2 127 ? 16.186 -13.871 -4.306 1.00 36.05 528 GLY A C 1
ATOM 1475 O O . GLY B 2 127 ? 15.832 -12.718 -4.069 1.00 36.59 528 GLY A O 1
ATOM 1476 N N . VAL B 2 128 ? 15.683 -14.932 -3.674 1.00 36.25 529 VAL A N 1
ATOM 1477 C CA . VAL B 2 128 ? 14.662 -14.805 -2.638 1.00 37.86 529 VAL A CA 1
ATOM 1478 C C . VAL B 2 128 ? 15.158 -13.934 -1.489 1.00 43.00 529 VAL A C 1
ATOM 1479 O O . VAL B 2 128 ? 14.459 -13.023 -1.039 1.00 38.59 529 VAL A O 1
ATOM 1483 N N . MET B 2 129 ? 16.384 -14.196 -1.049 1.00 48.22 530 MET A N 1
ATOM 1484 C CA . MET B 2 129 ? 17.009 -13.421 0.019 1.00 52.85 530 MET A CA 1
ATOM 1485 C C . MET B 2 129 ? 17.036 -11.926 -0.298 1.00 48.50 530 MET A C 1
ATOM 1486 O O . MET B 2 129 ? 16.689 -11.096 0.546 1.00 44.53 530 MET A O 1
ATOM 1491 N N . LEU B 2 130 ? 17.432 -11.597 -1.524 1.00 32.82 531 LEU A N 1
ATOM 1492 C CA . LEU B 2 130 ? 17.607 -10.207 -1.923 1.00 31.34 531 LEU A CA 1
ATOM 1493 C C . LEU B 2 130 ? 16.294 -9.408 -1.960 1.00 35.42 531 LEU A C 1
ATOM 1494 O O . LEU B 2 130 ? 16.224 -8.331 -1.376 1.00 29.47 531 LEU A O 1
ATOM 1499 N N . ILE B 2 131 ? 15.269 -9.911 -2.659 1.00 28.84 532 ILE A N 1
ATOM 1500 C CA . ILE B 2 131 ? 14.043 -9.129 -2.823 1.00 34.91 532 ILE A CA 1
ATOM 1501 C C . ILE B 2 131 ? 13.265 -8.974 -1.514 1.00 34.55 532 ILE A C 1
ATOM 1502 O O . ILE B 2 131 ? 12.560 -7.991 -1.333 1.00 37.00 532 ILE A O 1
ATOM 1507 N N . LYS B 2 132 ? 13.415 -9.932 -0.606 1.00 29.63 533 LYS A N 1
ATOM 1508 C CA . LYS B 2 132 ? 12.852 -9.813 0.730 1.00 39.78 533 LYS A CA 1
ATOM 1509 C C . LYS B 2 132 ? 13.506 -8.634 1.450 1.00 38.95 533 LYS A C 1
ATOM 1510 O O . LYS B 2 132 ? 12.828 -7.824 2.087 1.00 30.00 533 LYS A O 1
ATOM 1516 N N . LYS B 2 133 ? 14.829 -8.544 1.341 1.00 31.33 534 LYS A N 1
ATOM 1517 C CA . LYS B 2 133 ? 15.565 -7.452 1.959 1.00 32.11 534 LYS A CA 1
ATOM 1518 C C . LYS B 2 133 ? 15.172 -6.110 1.321 1.00 30.14 534 LYS A C 1
ATOM 1519 O O . LYS B 2 133 ? 14.938 -5.136 2.027 1.00 33.91 534 LYS A O 1
ATOM 1525 N N . THR B 2 134 ? 15.041 -6.084 -0.005 1.00 28.63 535 THR A N 1
ATOM 1526 C CA . THR B 2 134 ? 14.603 -4.890 -0.740 1.00 31.53 535 THR A CA 1
ATOM 1527 C C . THR B 2 134 ? 13.211 -4.439 -0.287 1.00 32.56 535 THR A C 1
ATOM 1528 O O . THR B 2 134 ? 12.950 -3.244 -0.114 1.00 35.18 535 THR A O 1
ATOM 1532 N N . ALA B 2 135 ? 12.314 -5.410 -0.126 1.00 33.42 536 ALA A N 1
ATOM 1533 C CA . ALA B 2 135 ? 10.936 -5.130 0.264 1.00 31.92 536 ALA A CA 1
ATOM 1534 C C . ALA B 2 135 ? 10.907 -4.519 1.658 1.00 31.37 536 ALA A C 1
ATOM 1535 O O . ALA B 2 135 ? 10.117 -3.607 1.927 1.00 25.02 536 ALA A O 1
ATOM 1537 N N . GLU B 2 136 ? 11.781 -5.025 2.528 1.00 27.52 537 GLU A N 1
ATOM 1538 C CA . GLU B 2 136 ? 11.946 -4.490 3.874 1.00 32.69 537 GLU A CA 1
ATOM 1539 C C . GLU B 2 136 ? 12.442 -3.048 3.846 1.00 33.68 537 GLU A C 1
ATOM 1540 O O . GLU B 2 136 ? 11.971 -2.208 4.612 1.00 29.12 537 GLU A O 1
ATOM 1546 N N . ASN B 2 137 ? 13.398 -2.768 2.964 1.00 29.11 538 ASN A N 1
ATOM 1547 C CA . ASN B 2 137 ? 13.954 -1.430 2.854 1.00 29.99 538 ASN A CA 1
ATOM 1548 C C . ASN B 2 137 ? 12.926 -0.448 2.295 1.00 28.32 538 ASN A C 1
ATOM 1549 O O . ASN B 2 137 ? 12.809 0.691 2.754 1.00 29.09 538 ASN A O 1
ATOM 1554 N N . ILE B 2 138 ? 12.180 -0.902 1.298 1.00 26.51 539 ILE A N 1
ATOM 1555 C CA . ILE B 2 138 ? 11.133 -0.068 0.719 1.00 33.24 539 ILE A CA 1
ATOM 1556 C C . ILE B 2 138 ? 10.072 0.300 1.767 1.00 30.02 539 ILE A C 1
ATOM 1557 O O . ILE B 2 138 ? 9.729 1.471 1.917 1.00 27.77 539 ILE A O 1
ATOM 1562 N N . ASP B 2 139 ? 9.589 -0.699 2.503 1.00 30.01 540 ASP A N 1
ATOM 1563 C CA . ASP B 2 139 ? 8.693 -0.464 3.634 1.00 33.08 540 ASP A CA 1
ATOM 1564 C C . ASP B 2 139 ? 9.265 0.604 4.579 1.00 38.93 540 ASP A C 1
ATOM 1565 O O . ASP B 2 139 ? 8.604 1.606 4.878 1.00 25.34 540 ASP A O 1
ATOM 1570 N N . GLU B 2 140 ? 10.505 0.396 5.011 1.00 27.63 541 GLU A N 1
ATOM 1571 C CA . GLU B 2 140 ? 11.167 1.303 5.940 1.00 34.76 541 GLU A CA 1
ATOM 1572 C C . GLU B 2 140 ? 11.253 2.719 5.356 1.00 38.28 541 GLU A C 1
ATOM 1573 O O . GLU B 2 140 ? 10.937 3.698 6.045 1.00 30.96 541 GLU A O 1
ATOM 1579 N N . ALA B 2 141 ? 11.660 2.820 4.088 1.00 37.07 542 ALA A N 1
ATOM 1580 C CA . ALA B 2 141 ? 11.781 4.110 3.388 1.00 30.77 542 ALA A CA 1
ATOM 1581 C C . ALA B 2 141 ? 10.442 4.868 3.241 1.00 29.29 542 ALA A C 1
ATOM 1582 O O . ALA B 2 141 ? 10.392 6.081 3.419 1.00 30.80 542 ALA A O 1
ATOM 1584 N N . ALA B 2 142 ? 9.384 4.159 2.865 1.00 26.83 543 ALA A N 1
ATOM 1585 C CA . ALA B 2 142 ? 8.074 4.768 2.680 1.00 29.35 543 ALA A CA 1
ATOM 1586 C C . ALA B 2 142 ? 7.614 5.446 3.961 1.00 28.80 543 ALA A C 1
ATOM 1587 O O . ALA B 2 142 ? 6.973 6.489 3.936 1.00 33.10 543 ALA A O 1
ATOM 1589 N N . LYS B 2 143 ? 7.949 4.844 5.087 1.00 32.41 544 LYS A N 1
ATOM 1590 C CA . LYS B 2 143 ? 7.537 5.397 6.369 1.00 37.92 544 LYS A CA 1
ATOM 1591 C C . LYS B 2 143 ? 8.342 6.626 6.770 1.00 34.92 544 LYS A C 1
ATOM 1592 O O . LYS B 2 143 ? 7.933 7.364 7.668 1.00 35.05 544 LYS A O 1
ATOM 1598 N N . GLU B 2 144 ? 9.477 6.849 6.108 1.00 31.48 545 GLU A N 1
ATOM 1599 C CA . GLU B 2 144 ? 10.266 8.067 6.333 1.00 34.93 545 GLU A CA 1
ATOM 1600 C C . GLU B 2 144 ? 9.858 9.229 5.437 1.00 41.96 545 GLU A C 1
ATOM 1601 O O . GLU B 2 144 ? 10.169 10.383 5.739 1.00 46.60 545 GLU A O 1
ATOM 1607 N N . LEU B 2 145 ? 9.205 8.934 4.316 1.00 33.30 546 LEU A N 1
ATOM 1608 C CA . LEU B 2 145 ? 9.012 9.960 3.291 1.00 34.84 546 LEU A CA 1
ATOM 1609 C C . LEU B 2 145 ? 7.710 10.737 3.506 1.00 33.98 546 LEU A C 1
ATOM 1610 O O . LEU B 2 145 ? 6.924 10.412 4.393 1.00 31.83 546 LEU A O 1
ATOM 1616 N N . ASN C 1 6 ? -9.043 1.340 -32.255 1.00 62.45 3 ASN D N 1
ATOM 1617 C CA . ASN C 1 6 ? -10.159 0.550 -31.738 1.00 59.39 3 ASN D CA 1
ATOM 1618 C C . ASN C 1 6 ? -10.104 -0.909 -32.197 1.00 50.09 3 ASN D C 1
ATOM 1619 O O . ASN C 1 6 ? -10.378 -1.209 -33.365 1.00 54.26 3 ASN D O 1
ATOM 1624 N N . LYS C 1 7 ? -9.750 -1.802 -31.269 1.00 37.36 4 LYS D N 1
ATOM 1625 C CA . LYS C 1 7 ? -9.472 -3.209 -31.577 1.00 36.21 4 LYS D CA 1
ATOM 1626 C C . LYS C 1 7 ? -10.636 -4.033 -32.132 1.00 31.27 4 LYS D C 1
ATOM 1627 O O . LYS C 1 7 ? -10.432 -4.894 -32.980 1.00 34.63 4 LYS D O 1
ATOM 1633 N N . PHE C 1 8 ? -11.851 -3.795 -31.659 1.00 32.55 5 PHE D N 1
ATOM 1634 C CA . PHE C 1 8 ? -12.987 -4.532 -32.194 1.00 32.01 5 PHE D CA 1
ATOM 1635 C C . PHE C 1 8 ? -13.730 -3.653 -33.189 1.00 33.78 5 PHE D C 1
ATOM 1636 O O . PHE C 1 8 ? -14.915 -3.385 -33.019 1.00 29.63 5 PHE D O 1
ATOM 1644 N N . ASN C 1 9 ? -13.029 -3.220 -34.239 1.00 32.48 6 ASN D N 1
ATOM 1645 C CA . ASN C 1 9 ? -13.644 -2.384 -35.263 1.00 34.15 6 ASN D CA 1
ATOM 1646 C C . ASN C 1 9 ? -14.777 -3.084 -36.010 1.00 34.42 6 ASN D C 1
ATOM 1647 O O . ASN C 1 9 ? -15.066 -4.262 -35.790 1.00 29.06 6 ASN D O 1
ATOM 1652 N N . LYS C 1 10 ? -15.377 -2.336 -36.925 1.00 38.07 7 LYS D N 1
ATOM 1653 C CA . LYS C 1 10 ? -16.551 -2.756 -37.672 1.00 46.53 7 LYS D CA 1
ATOM 1654 C C . LYS C 1 10 ? -16.297 -4.070 -38.428 1.00 40.26 7 LYS D C 1
ATOM 1655 O O . LYS C 1 10 ? -17.155 -4.963 -38.450 1.00 33.20 7 LYS D O 1
ATOM 1661 N N . GLU C 1 11 ? -15.102 -4.183 -39.012 1.00 37.91 8 GLU D N 1
ATOM 1662 C CA . GLU C 1 11 ? -14.683 -5.378 -39.757 1.00 42.27 8 GLU D CA 1
ATOM 1663 C C . GLU C 1 11 ? -14.743 -6.624 -38.885 1.00 29.19 8 GLU D C 1
ATOM 1664 O O . GLU C 1 11 ? -15.280 -7.650 -39.277 1.00 26.74 8 GLU D O 1
ATOM 1670 N N . VAL C 1 12 ? -14.124 -6.522 -37.715 1.00 30.81 9 VAL D N 1
ATOM 1671 C CA . VAL C 1 12 ? -14.103 -7.589 -36.729 1.00 24.43 9 VAL D CA 1
ATOM 1672 C C . VAL C 1 12 ? -15.534 -8.010 -36.333 1.00 24.15 9 VAL D C 1
ATOM 1673 O O . VAL C 1 12 ? -15.864 -9.195 -36.297 1.00 27.65 9 VAL D O 1
ATOM 1677 N N . LEU C 1 13 ? -16.387 -7.038 -36.038 1.00 25.67 10 LEU D N 1
ATOM 1678 C CA . LEU C 1 13 ? -17.741 -7.355 -35.586 1.00 26.14 10 LEU D CA 1
ATOM 1679 C C . LEU C 1 13 ? -18.551 -8.048 -36.680 1.00 25.84 10 LEU D C 1
ATOM 1680 O O . LEU C 1 13 ? -19.291 -8.981 -36.389 1.00 32.16 10 LEU D O 1
ATOM 1685 N N . VAL C 1 14 ? -18.397 -7.601 -37.927 1.00 34.31 11 VAL D N 1
ATOM 1686 C CA . VAL C 1 14 ? -19.069 -8.210 -39.088 1.00 26.36 11 VAL D CA 1
ATOM 1687 C C . VAL C 1 14 ? -18.688 -9.686 -39.266 1.00 26.49 11 VAL D C 1
ATOM 1688 O O . VAL C 1 14 ? -19.544 -10.550 -39.451 1.00 30.67 11 VAL D O 1
ATOM 1692 N N . ALA C 1 15 ? -17.388 -9.965 -39.229 1.00 23.27 12 ALA D N 1
ATOM 1693 C CA . ALA C 1 15 ? -16.882 -11.328 -39.377 1.00 28.04 12 ALA D CA 1
ATOM 1694 C C . ALA C 1 15 ? -17.430 -12.254 -38.287 1.00 28.94 12 ALA D C 1
ATOM 1695 O O . ALA C 1 15 ? -17.851 -13.375 -38.544 1.00 30.85 12 ALA D O 1
ATOM 1697 N N . ARG C 1 16 ? -17.387 -11.753 -37.064 1.00 31.21 13 ARG D N 1
ATOM 1698 C CA . ARG C 1 16 ? -17.947 -12.387 -35.888 1.00 28.83 13 ARG D CA 1
ATOM 1699 C C . ARG C 1 16 ? -19.433 -12.792 -36.118 1.00 28.36 13 ARG D C 1
ATOM 1700 O O . ARG C 1 16 ? -19.829 -13.924 -35.849 1.00 24.74 13 ARG D O 1
ATOM 1708 N N . GLN C 1 17 ? -20.243 -11.871 -36.635 1.00 23.05 14 GLN D N 1
ATOM 1709 C CA . GLN C 1 17 ? -21.626 -12.206 -36.988 1.00 29.24 14 GLN D CA 1
ATOM 1710 C C . GLN C 1 17 ? -21.693 -13.279 -38.087 1.00 28.07 14 GLN D C 1
ATOM 1711 O O . GLN C 1 17 ? -22.537 -14.174 -38.035 1.00 29.80 14 GLN D O 1
ATOM 1717 N N . GLU C 1 18 ? -20.796 -13.195 -39.068 1.00 26.08 15 GLU D N 1
ATOM 1718 C CA . GLU C 1 18 ? -20.869 -14.074 -40.229 1.00 27.88 15 GLU D CA 1
ATOM 1719 C C . GLU C 1 18 ? -20.447 -15.503 -39.882 1.00 34.94 15 GLU D C 1
ATOM 1720 O O . GLU C 1 18 ? -20.959 -16.458 -40.464 1.00 33.68 15 GLU D O 1
ATOM 1726 N N . ILE C 1 19 ? -19.515 -15.646 -38.942 1.00 32.67 16 ILE D N 1
ATOM 1727 C CA . ILE C 1 19 ? -19.148 -16.959 -38.406 1.00 28.75 16 ILE D CA 1
ATOM 1728 C C . ILE C 1 19 ? -20.358 -17.681 -37.792 1.00 31.37 16 ILE D C 1
ATOM 1729 O O . ILE C 1 19 ? -20.563 -18.888 -37.996 1.00 26.22 16 ILE D O 1
ATOM 1734 N N . TYR C 1 20 ? -21.164 -16.929 -37.041 1.00 34.94 17 TYR D N 1
ATOM 1735 C CA . TYR C 1 20 ? -22.256 -17.530 -36.276 1.00 32.70 17 TYR D CA 1
ATOM 1736 C C . TYR C 1 20 ? -23.421 -17.927 -37.197 1.00 27.81 17 TYR D C 1
ATOM 1737 O O . TYR C 1 20 ? -24.241 -18.776 -36.835 1.00 32.64 17 TYR D O 1
ATOM 1746 N N . TRP C 1 21 ? -23.490 -17.320 -38.381 1.00 29.51 18 TRP D N 1
ATOM 1747 C CA . TRP C 1 21 ? -24.468 -17.717 -39.403 1.00 31.53 18 TRP D CA 1
ATOM 1748 C C . TRP C 1 21 ? -24.224 -19.102 -40.006 1.00 29.09 18 TRP D C 1
ATOM 1749 O O . TRP C 1 21 ? -25.116 -19.648 -40.656 1.00 37.77 18 TRP D O 1
ATOM 1760 N N . LEU C 1 22 ? -23.011 -19.638 -39.845 1.00 23.45 19 LEU D N 1
ATOM 1761 C CA . LEU C 1 22 ? -22.622 -20.873 -40.534 1.00 23.77 19 LEU D CA 1
ATOM 1762 C C . LEU C 1 22 ? -23.409 -22.078 -40.009 1.00 28.34 19 LEU D C 1
ATOM 1763 O O . LEU C 1 22 ? -23.431 -22.308 -38.814 1.00 34.74 19 LEU D O 1
ATOM 1768 N N . PRO C 1 23 ? -24.056 -22.857 -40.903 1.00 34.28 20 PRO D N 1
ATOM 1769 C CA . PRO C 1 23 ? -25.011 -23.895 -40.459 1.00 30.48 20 PRO D CA 1
ATOM 1770 C C . PRO C 1 23 ? -24.424 -25.227 -39.955 1.00 32.41 20 PRO D C 1
ATOM 1771 O O . PRO C 1 23 ? -25.078 -25.858 -39.127 1.00 25.14 20 PRO D O 1
ATOM 1775 N N . ASN C 1 24 ? -23.235 -25.628 -40.410 1.00 24.17 21 ASN D N 1
ATOM 1776 C CA . ASN C 1 24 ? -22.713 -26.975 -40.116 1.00 38.85 21 ASN D CA 1
ATOM 1777 C C . ASN C 1 24 ? -21.760 -27.051 -38.914 1.00 34.66 21 ASN D C 1
ATOM 1778 O O . ASN C 1 24 ? -21.240 -28.125 -38.599 1.00 33.57 21 ASN D O 1
ATOM 1783 N N . LEU C 1 25 ? -21.527 -25.918 -38.256 1.00 29.47 22 LEU D N 1
ATOM 1784 C CA . LEU C 1 25 ? -20.703 -25.877 -37.048 1.00 29.67 22 LEU D CA 1
ATOM 1785 C C . LEU C 1 25 ? -21.537 -26.145 -35.804 1.00 25.11 22 LEU D C 1
ATOM 1786 O O . LEU C 1 25 ? -22.602 -25.568 -35.662 1.00 24.24 22 LEU D O 1
ATOM 1791 N N . ASN C 1 26 ? -21.064 -27.005 -34.905 1.00 28.54 23 ASN D N 1
ATOM 1792 C CA . ASN C 1 26 ? -21.774 -27.217 -33.642 1.00 26.97 23 ASN D CA 1
ATOM 1793 C C . ASN C 1 26 ? -21.505 -26.039 -32.715 1.00 27.39 23 ASN D C 1
ATOM 1794 O O . ASN C 1 26 ? -20.710 -25.156 -33.059 1.00 26.03 23 ASN D O 1
ATOM 1799 N N . TRP C 1 27 ? -22.156 -26.005 -31.550 1.00 27.28 24 TRP D N 1
ATOM 1800 C CA . TRP C 1 27 ? -22.039 -24.815 -30.699 1.00 26.18 24 TRP D CA 1
ATOM 1801 C C . TRP C 1 27 ? -20.621 -24.592 -30.145 1.00 26.27 24 TRP D C 1
ATOM 1802 O O . TRP C 1 27 ? -20.195 -23.444 -30.041 1.00 23.06 24 TRP D O 1
ATOM 1813 N N . GLU C 1 28 ? -19.910 -25.679 -29.822 1.00 23.36 25 GLU D N 1
ATOM 1814 C CA . GLU C 1 28 ? -18.533 -25.599 -29.324 1.00 30.82 25 GLU D CA 1
ATOM 1815 C C . GLU C 1 28 ? -17.633 -25.001 -30.374 1.00 22.60 25 GLU D C 1
ATOM 1816 O O . GLU C 1 28 ? -16.777 -24.169 -30.070 1.00 23.74 25 GLU D O 1
ATOM 1822 N N . GLN C 1 29 ? -17.822 -25.450 -31.60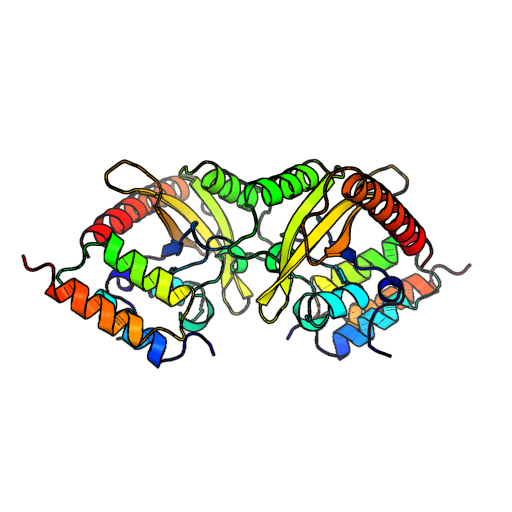8 1.00 24.65 26 GLN D N 1
ATOM 1823 C CA . GLN C 1 29 ? -17.058 -24.930 -32.723 1.00 24.35 26 GLN D CA 1
ATOM 1824 C C . GLN C 1 29 ? -17.312 -23.427 -32.921 1.00 32.44 26 GLN D C 1
ATOM 1825 O O . GLN C 1 29 ? -16.362 -22.652 -33.093 1.00 21.76 26 GLN D O 1
ATOM 1831 N N . LYS C 1 30 ? -18.579 -23.009 -32.852 1.00 25.56 27 LYS D N 1
ATOM 1832 C CA . LYS C 1 30 ? -18.914 -21.590 -32.963 1.00 21.97 27 LYS D CA 1
ATOM 1833 C C . LYS C 1 30 ? -18.341 -20.790 -31.810 1.00 22.08 27 LYS D C 1
ATOM 1834 O O . LYS C 1 30 ? -17.763 -19.719 -32.019 1.00 32.86 27 LYS D O 1
ATOM 1840 N N . PHE C 1 31 ? -18.497 -21.301 -30.592 1.00 22.39 28 PHE D N 1
ATOM 1841 C CA . PHE C 1 31 ? -17.985 -20.578 -29.431 1.00 34.47 28 PHE D CA 1
ATOM 1842 C C . PHE C 1 31 ? -16.458 -20.439 -29.526 1.00 22.54 28 PHE D C 1
ATOM 1843 O O . PHE C 1 31 ? -15.906 -19.403 -29.171 1.00 28.19 28 PHE D O 1
ATOM 1851 N N . ALA C 1 32 ? -15.798 -21.474 -30.032 1.00 22.37 29 ALA D N 1
ATOM 1852 C CA . ALA C 1 32 ? -14.336 -21.472 -30.125 1.00 29.84 29 ALA D CA 1
ATOM 1853 C C . ALA C 1 32 ? -13.838 -20.417 -31.127 1.00 26.73 29 ALA D C 1
ATOM 1854 O O . ALA C 1 32 ? -12.875 -19.702 -30.848 1.00 26.09 29 ALA D O 1
ATOM 1856 N N . PHE C 1 33 ? -14.498 -20.318 -32.283 1.00 25.31 30 PHE D N 1
ATOM 1857 C CA . PHE C 1 33 ? -14.126 -19.303 -33.260 1.00 29.26 30 PHE D CA 1
ATOM 1858 C C . PHE C 1 33 ? -14.392 -17.877 -32.764 1.00 27.97 30 PHE D C 1
ATOM 1859 O O . PHE C 1 33 ? -13.583 -16.976 -33.004 1.00 26.03 30 PHE D O 1
ATOM 1867 N N . ILE C 1 34 ? -15.508 -17.667 -32.073 1.00 22.29 31 ILE D N 1
ATOM 1868 C CA . ILE C 1 34 ? -15.773 -16.358 -31.479 1.00 22.65 31 ILE D CA 1
ATOM 1869 C C . ILE C 1 34 ? -14.756 -15.979 -30.379 1.00 27.84 31 ILE D C 1
ATOM 1870 O O . ILE C 1 34 ? -14.238 -14.860 -30.349 1.00 23.55 31 ILE D O 1
ATOM 1875 N N . SER C 1 35 ? -14.475 -16.930 -29.495 1.00 23.20 32 SER D N 1
ATOM 1876 C CA . SER C 1 35 ? -13.488 -16.753 -28.448 1.00 23.79 32 SER D CA 1
ATOM 1877 C C . SER C 1 35 ? -12.103 -16.458 -29.045 1.00 31.68 32 SER D C 1
ATOM 1878 O O . SER C 1 35 ? -11.450 -15.508 -28.619 1.00 26.94 32 SER D O 1
ATOM 1881 N N . SER C 1 36 ? -11.684 -17.241 -30.048 1.00 23.78 33 SER D N 1
ATOM 1882 C CA . SER C 1 36 ? -10.403 -16.999 -30.741 1.00 35.08 33 SER D CA 1
ATOM 1883 C C . SER C 1 36 ? -10.378 -15.603 -31.338 1.00 28.69 33 SER D C 1
ATOM 1884 O O . SER C 1 36 ? -9.362 -14.913 -31.291 1.00 25.33 33 SER D O 1
ATOM 1887 N N . LEU C 1 37 ? -11.509 -15.204 -31.917 1.00 23.99 34 LEU D N 1
ATOM 1888 C CA . LEU C 1 37 ? -11.639 -13.885 -32.491 1.00 29.85 34 LEU D CA 1
ATOM 1889 C C . LEU C 1 37 ? -11.535 -12.821 -31.399 1.00 32.26 34 LEU D C 1
ATOM 1890 O O . LEU C 1 37 ? -10.920 -11.767 -31.590 1.00 28.75 34 LEU D O 1
ATOM 1895 N N . THR C 1 38 ? -12.139 -13.102 -30.253 1.00 24.83 35 THR D N 1
ATOM 1896 C CA . THR C 1 38 ? -12.078 -12.180 -29.121 1.00 26.62 35 THR D CA 1
ATOM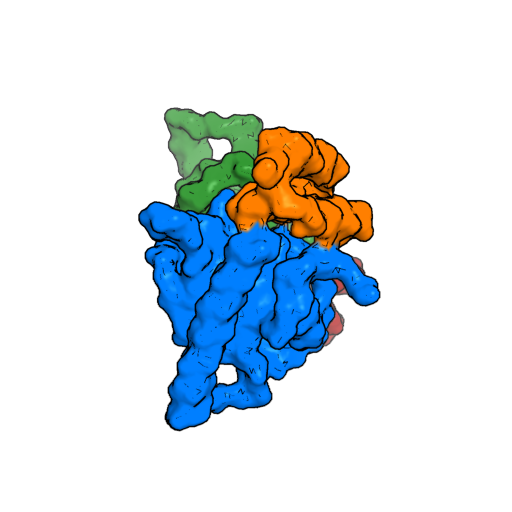 1897 C C . THR C 1 38 ? -10.633 -11.989 -28.666 1.00 31.84 35 THR D C 1
ATOM 1898 O O . THR C 1 38 ? -10.211 -10.883 -28.337 1.00 32.28 35 THR D O 1
ATOM 1902 N N . ASN C 1 39 ? -9.872 -13.075 -28.667 1.00 26.38 36 ASN D N 1
ATOM 1903 C CA . ASN C 1 39 ? -8.516 -13.021 -28.153 1.00 32.64 36 ASN D CA 1
ATOM 1904 C C . ASN C 1 39 ? -7.561 -12.369 -29.150 1.00 35.53 36 ASN D C 1
ATOM 1905 O O . ASN C 1 39 ? -6.592 -11.748 -28.750 1.00 37.26 36 ASN D O 1
ATOM 1910 N N . ASP C 1 40 ? -7.832 -12.531 -30.445 1.00 36.10 37 ASP D N 1
ATOM 1911 C CA . ASP C 1 40 ? -6.962 -11.989 -31.500 1.00 36.05 37 ASP D CA 1
ATOM 1912 C C . ASP C 1 40 ? -7.763 -11.409 -32.654 1.00 27.66 37 ASP D C 1
ATOM 1913 O O . ASP C 1 40 ? -7.800 -12.003 -33.722 1.00 35.52 37 ASP D O 1
ATOM 1918 N N . PRO C 1 41 ? -8.370 -10.228 -32.450 1.00 31.79 38 PRO D N 1
ATOM 1919 C CA . PRO C 1 41 ? -9.276 -9.609 -33.431 1.00 27.45 38 PRO D CA 1
ATOM 1920 C C . PRO C 1 41 ? -8.623 -9.372 -34.790 1.00 29.67 38 PRO D C 1
ATOM 1921 O O . PRO C 1 41 ? -9.312 -9.392 -35.805 1.00 27.48 38 PRO D O 1
ATOM 1925 N N . SER C 1 42 ? -7.306 -9.161 -34.821 1.00 29.11 39 SER D N 1
ATOM 1926 C CA . SER C 1 42 ? -6.652 -8.846 -36.091 1.00 29.90 39 SER D CA 1
ATOM 1927 C C . SER C 1 42 ? -6.665 -10.042 -37.033 1.00 29.26 39 SER D C 1
ATOM 1928 O O . SER C 1 42 ? -6.339 -9.905 -38.201 1.00 33.43 39 SER D O 1
ATOM 1931 N N . GLN C 1 43 ? -7.033 -11.213 -36.527 1.00 28.28 40 GLN D N 1
ATOM 1932 C CA . GLN C 1 43 ? -7.148 -12.409 -37.370 1.00 27.71 40 GLN D CA 1
ATOM 1933 C C . GLN C 1 43 ? -8.573 -12.723 -37.820 1.00 30.48 40 GLN D C 1
ATOM 1934 O O . GLN C 1 43 ? -8.853 -13.842 -38.246 1.00 34.77 40 GLN D O 1
ATOM 1940 N N . SER C 1 44 ? -9.459 -11.737 -37.751 1.00 26.32 41 SER D N 1
ATOM 1941 C CA A SER C 1 44 ? -10.876 -11.970 -38.006 0.58 25.40 41 SER D CA 1
ATOM 1942 C CA B SER C 1 44 ? -10.882 -11.960 -38.009 0.42 25.40 41 SER D CA 1
ATOM 1943 C C . SER C 1 44 ? -11.165 -12.508 -39.412 1.00 25.24 41 SER D C 1
ATOM 1944 O O . SER C 1 44 ? -11.944 -13.447 -39.576 1.00 33.41 41 SER D O 1
ATOM 1949 N N . ALA C 1 45 ? -10.540 -11.931 -40.427 1.00 29.34 42 ALA D N 1
ATOM 1950 C CA . ALA C 1 45 ? -10.793 -12.387 -41.796 1.00 32.07 42 ALA D CA 1
ATOM 1951 C C . ALA C 1 45 ? -10.344 -13.846 -42.007 1.00 35.21 42 ALA D C 1
ATOM 1952 O O . ALA C 1 45 ? -11.021 -14.619 -42.687 1.00 25.47 42 ALA D O 1
ATOM 1954 N N . ASN C 1 46 ? -9.190 -14.210 -41.453 1.00 31.59 43 ASN D N 1
ATOM 1955 C CA . ASN C 1 46 ? -8.698 -15.588 -41.571 1.00 28.67 43 ASN D CA 1
ATOM 1956 C C . ASN C 1 46 ? -9.567 -16.585 -40.818 1.00 25.19 43 ASN D C 1
ATOM 1957 O O . ASN C 1 46 ? -9.737 -17.721 -41.256 1.00 30.04 43 ASN D O 1
ATOM 1962 N N . LEU C 1 47 ? -10.084 -16.169 -39.667 1.00 24.67 44 LEU D N 1
ATOM 1963 C CA . LEU C 1 47 ? -10.951 -17.032 -38.871 1.00 23.82 44 LEU D CA 1
ATOM 1964 C C . LEU C 1 47 ? -12.250 -17.349 -39.597 1.00 28.51 44 LEU D C 1
ATOM 1965 O O . LEU C 1 47 ? -12.654 -18.508 -39.641 1.00 29.27 44 LEU D O 1
ATOM 1970 N N . LEU C 1 48 ? -12.891 -16.330 -40.170 1.00 27.03 45 LEU D N 1
ATOM 1971 C CA . LEU C 1 48 ? -14.115 -16.529 -40.941 1.00 23.14 45 LEU D CA 1
ATOM 1972 C C . LEU C 1 48 ? -13.855 -17.468 -42.113 1.00 23.37 45 LEU D C 1
ATOM 1973 O O . LEU C 1 48 ? -14.583 -18.417 -42.332 1.00 27.43 45 LEU D O 1
ATOM 1978 N N . ALA C 1 49 ? -12.783 -17.216 -42.848 1.00 33.88 46 ALA D N 1
ATOM 1979 C CA . ALA C 1 49 ? -12.413 -18.083 -43.955 1.00 34.77 46 ALA D CA 1
ATOM 1980 C C . ALA C 1 49 ? -12.172 -19.544 -43.520 1.00 37.43 46 ALA D C 1
ATOM 1981 O O . ALA C 1 49 ? -12.544 -20.476 -44.242 1.00 24.31 46 ALA D O 1
ATOM 1983 N N . GLU C 1 50 ? -11.552 -19.760 -42.360 1.00 24.05 47 GLU D N 1
ATOM 1984 C CA . GLU C 1 50 ? -11.268 -21.141 -41.953 1.00 26.38 47 GLU D CA 1
ATOM 1985 C C . GLU C 1 50 ? -12.542 -21.799 -41.406 1.00 23.23 47 GLU D C 1
ATOM 1986 O O . GLU C 1 50 ? -12.771 -22.986 -41.620 1.00 23.26 47 GLU D O 1
ATOM 1992 N N . ALA C 1 51 ? -13.362 -21.015 -40.715 1.00 22.75 48 ALA D N 1
ATOM 1993 C CA . ALA C 1 51 ? -14.663 -21.487 -40.226 1.00 32.60 48 ALA D CA 1
ATOM 1994 C C . ALA C 1 51 ? -15.536 -21.941 -41.403 1.00 22.45 48 ALA D C 1
ATOM 1995 O O . ALA C 1 51 ? -16.214 -22.951 -41.321 1.00 29.87 48 ALA D O 1
ATOM 1997 N N . LYS C 1 52 ? -15.495 -21.198 -42.502 1.00 22.79 49 LYS D N 1
ATOM 1998 C CA . LYS C 1 52 ? -16.205 -21.603 -43.715 1.00 26.39 49 LYS D CA 1
ATOM 1999 C C . LYS C 1 52 ? -15.708 -22.936 -44.262 1.00 26.01 49 LYS D C 1
ATOM 2000 O O . LYS C 1 52 ? -16.497 -23.740 -44.769 1.00 29.52 49 LYS D O 1
ATOM 2006 N N . LYS C 1 53 ? -14.405 -23.185 -44.153 1.00 26.98 50 LYS D N 1
ATOM 2007 C CA . LYS C 1 53 ? -13.877 -24.463 -44.599 1.00 24.80 50 LYS D CA 1
ATOM 2008 C C . LYS C 1 53 ? -14.328 -25.592 -43.672 1.00 27.54 50 LYS D C 1
ATOM 2009 O O . LYS C 1 53 ? -14.637 -26.694 -44.137 1.00 25.54 50 LYS D O 1
ATOM 2015 N N . LEU C 1 54 ? -14.386 -25.320 -42.373 1.00 23.31 51 LEU D N 1
ATOM 2016 C CA . LEU C 1 54 ? -14.878 -26.311 -41.439 1.00 23.11 51 LEU D CA 1
ATOM 2017 C C . LEU C 1 54 ? -16.389 -26.532 -41.698 1.00 23.84 51 LEU D C 1
ATOM 2018 O O . LEU C 1 54 ? -16.886 -27.655 -41.643 1.00 25.03 51 LEU D O 1
ATOM 2023 N N . ASN C 1 55 ? -17.098 -25.455 -42.004 1.00 25.25 52 ASN D N 1
ATOM 2024 C CA . ASN C 1 55 ? -18.511 -25.563 -42.343 1.00 30.25 52 ASN D CA 1
ATOM 2025 C C . ASN C 1 55 ? -18.677 -26.527 -43.512 1.00 28.62 52 ASN D C 1
ATOM 2026 O O . ASN C 1 55 ? -19.453 -27.483 -43.434 1.00 32.48 52 ASN D O 1
ATOM 2031 N N . GLY C 1 56 ? -17.892 -26.316 -44.564 1.00 27.58 53 GLY D N 1
ATOM 2032 C CA . GLY C 1 56 ? -17.933 -27.178 -45.737 1.00 25.98 53 GLY D CA 1
ATOM 2033 C C . GLY C 1 56 ? -17.477 -28.619 -45.542 1.00 28.61 53 GLY D C 1
ATOM 2034 O O . GLY C 1 56 ? -17.835 -29.497 -46.322 1.00 31.77 53 GLY D O 1
ATOM 2035 N N . ALA C 1 57 ? -16.684 -28.876 -44.508 1.00 28.18 54 ALA D N 1
ATOM 2036 C CA . ALA C 1 57 ? -16.170 -30.224 -44.275 1.00 28.08 54 ALA D CA 1
ATOM 2037 C C . ALA C 1 57 ? -17.060 -31.049 -43.338 1.00 31.76 54 ALA D C 1
ATOM 2038 O O . ALA C 1 57 ? -16.757 -32.213 -43.047 1.00 37.19 54 ALA D O 1
ATOM 2040 N N . GLN C 1 58 ? -18.149 -30.446 -42.866 1.00 26.85 55 GLN D N 1
ATOM 2041 C CA . GLN C 1 58 ? -19.104 -31.146 -42.004 1.00 26.06 55 GLN D CA 1
ATOM 2042 C C . GLN C 1 58 ? -20.544 -31.095 -42.567 1.00 31.90 55 GLN D C 1
ATOM 2043 O O . GLN C 1 58 ? -21.430 -30.550 -41.927 1.00 25.34 55 GLN D O 1
ATOM 2049 N N . PRO C 1 59 ? -20.777 -31.629 -43.781 1.00 38.87 56 PRO D N 1
ATOM 2050 C CA . PRO C 1 59 ? -22.166 -31.608 -44.273 1.00 32.27 56 PRO D CA 1
ATOM 2051 C C . PRO C 1 59 ? -23.093 -32.519 -43.462 1.00 34.47 56 PRO D C 1
ATOM 2052 O O . PRO C 1 59 ? -22.633 -33.518 -42.908 1.00 37.08 56 PRO D O 1
ATOM 2056 N N . PRO C 1 60 ? -24.393 -32.189 -43.410 1.00 37.54 57 PRO D N 1
ATOM 2057 C CA . PRO C 1 60 ? -25.394 -32.969 -42.662 1.00 39.81 57 PRO D CA 1
ATOM 2058 C C . PRO C 1 60 ? -25.664 -34.359 -43.239 1.00 37.62 57 PRO D C 1
ATOM 2059 O O . PRO C 1 60 ? -25.305 -34.635 -44.384 1.00 38.26 57 PRO D O 1
ATOM 2063 N N . GLY D 2 1 ? -31.002 -4.370 -38.217 1.00 36.18 402 GLY C N 1
ATOM 2064 C CA . GLY D 2 1 ? -30.652 -4.604 -36.824 1.00 41.68 402 GLY C CA 1
ATOM 2065 C C . GLY D 2 1 ? -29.203 -4.284 -36.513 1.00 52.21 402 GLY C C 1
ATOM 2066 O O . GLY D 2 1 ? -28.509 -3.660 -37.321 1.00 64.62 402 GLY C O 1
ATOM 2067 N N . SER D 2 2 ? -28.728 -4.723 -35.353 1.00 50.69 403 SER C N 1
ATOM 2068 C CA . SER D 2 2 ? -27.343 -4.456 -34.969 1.00 46.90 403 SER C CA 1
ATOM 2069 C C . SER D 2 2 ? -26.407 -5.551 -35.497 1.00 49.64 403 SER C C 1
ATOM 2070 O O . SER D 2 2 ? -26.819 -6.366 -36.336 1.00 28.25 403 SER C O 1
ATOM 2073 N N . LEU D 2 3 ? -25.169 -5.588 -34.989 1.00 46.88 404 LEU C N 1
ATOM 2074 C CA . LEU D 2 3 ? -24.152 -6.541 -35.472 1.00 39.66 404 LEU C CA 1
ATOM 2075 C C . LEU D 2 3 ? -24.035 -7.752 -34.554 1.00 34.75 404 LEU C C 1
ATOM 2076 O O . LEU D 2 3 ? -23.080 -8.530 -34.645 1.00 34.01 404 LEU C O 1
ATOM 2081 N N . ALA D 2 4 ? -25.013 -7.911 -33.671 1.00 33.54 405 ALA C N 1
ATOM 2082 C CA . ALA D 2 4 ? -25.072 -9.075 -32.788 1.00 24.56 405 ALA C CA 1
ATOM 2083 C C . ALA D 2 4 ? -25.034 -10.402 -33.557 1.00 25.06 405 ALA C C 1
ATOM 2084 O O . ALA D 2 4 ? -25.530 -10.504 -34.690 1.00 25.46 405 ALA C O 1
ATOM 2086 N N . THR D 2 5 ? -24.425 -11.411 -32.940 1.00 24.13 406 THR C N 1
ATOM 2087 C CA . THR D 2 5 ? -24.615 -12.779 -33.375 1.00 24.44 406 THR C CA 1
ATOM 2088 C C . THR D 2 5 ? -26.059 -13.138 -33.030 1.00 25.97 406 THR C C 1
ATOM 2089 O O . THR D 2 5 ? -26.678 -12.478 -32.206 1.00 24.51 406 THR C O 1
ATOM 2093 N N . THR D 2 6 ? -26.589 -14.173 -33.666 1.00 29.24 407 THR C N 1
ATOM 2094 C CA . THR D 2 6 ? -27.959 -14.606 -33.428 1.00 25.99 407 THR C CA 1
ATOM 2095 C C . THR D 2 6 ? -28.216 -14.896 -31.949 1.00 25.50 407 THR C C 1
ATOM 2096 O O . THR D 2 6 ? -29.222 -14.466 -31.398 1.00 28.61 407 THR C O 1
ATOM 2100 N N . LEU D 2 7 ? -27.278 -15.572 -31.295 1.00 30.82 408 LEU C N 1
ATOM 2101 C CA . LEU D 2 7 ? -27.377 -15.834 -29.855 1.00 29.50 408 LEU C CA 1
ATOM 2102 C C . LEU D 2 7 ? -27.554 -14.541 -29.049 1.00 27.68 408 LEU C C 1
ATOM 2103 O O . LEU D 2 7 ? -28.279 -14.510 -28.058 1.00 24.21 408 LEU C O 1
ATOM 2108 N N . GLU D 2 8 ? -26.887 -13.475 -29.471 1.00 23.67 409 GLU C N 1
ATOM 2109 C CA . GLU D 2 8 ? -26.985 -12.221 -28.746 1.00 23.43 409 GLU C CA 1
ATOM 2110 C C . GLU D 2 8 ? -28.275 -11.463 -29.049 1.00 30.51 409 GLU C C 1
ATOM 2111 O O . GLU D 2 8 ? -28.462 -10.342 -28.587 1.00 27.51 409 GLU C O 1
ATOM 2117 N N . ARG D 2 9 ? -29.164 -12.071 -29.823 1.00 31.20 410 ARG C N 1
ATOM 2118 C CA . ARG D 2 9 ? -30.474 -11.472 -30.051 1.00 25.98 410 ARG C CA 1
ATOM 2119 C C . ARG D 2 9 ? -31.537 -12.098 -29.159 1.00 28.89 410 ARG C C 1
ATOM 2120 O O . ARG D 2 9 ? -32.722 -11.790 -29.296 1.00 34.62 410 ARG C O 1
ATOM 2128 N N . ILE D 2 10 ? -31.130 -12.985 -28.257 1.00 27.30 411 ILE C N 1
ATOM 2129 C CA . ILE D 2 10 ? -32.084 -13.505 -27.291 1.00 29.85 411 ILE C CA 1
ATOM 2130 C C . ILE D 2 10 ? -32.416 -12.358 -26.336 1.00 26.95 411 ILE C C 1
ATOM 2131 O O . ILE D 2 10 ? -31.508 -11.655 -25.861 1.00 26.12 411 ILE C O 1
ATOM 2136 N N . GLU D 2 11 ? -33.713 -12.137 -26.113 1.00 28.26 412 GLU C N 1
ATOM 2137 C CA . GLU D 2 11 ? -34.185 -10.948 -25.412 1.00 34.01 412 GLU C CA 1
ATOM 2138 C C . GLU D 2 11 ? -34.088 -11.073 -23.893 1.00 34.10 412 GLU C C 1
ATOM 2139 O O . GLU D 2 11 ? -35.094 -11.018 -23.194 1.00 37.77 412 GLU C O 1
ATOM 2145 N N . LYS D 2 12 ? -32.864 -11.247 -23.405 1.00 27.55 413 LYS C N 1
ATOM 2146 C CA . LYS D 2 12 ? -32.563 -11.292 -21.985 1.00 30.70 413 LYS C CA 1
ATOM 2147 C C . LYS D 2 12 ? -31.231 -10.567 -21.772 1.00 34.81 413 LYS C C 1
ATOM 2148 O O . LYS D 2 12 ? -30.475 -10.401 -22.724 1.00 25.52 413 LYS C O 1
ATOM 2154 N N . ASN D 2 13 ? -30.966 -10.111 -20.545 1.00 32.92 414 ASN C N 1
ATOM 2155 C CA . ASN D 2 13 ? -29.632 -9.611 -20.198 1.00 31.77 414 ASN C CA 1
ATOM 2156 C C . ASN D 2 13 ? -28.735 -10.788 -19.854 1.00 30.12 414 ASN C C 1
ATOM 2157 O O . ASN D 2 13 ? -28.975 -11.490 -18.875 1.00 37.68 414 ASN C O 1
ATOM 2162 N N . PHE D 2 14 ? -27.702 -11.018 -20.651 1.00 28.46 415 PHE C N 1
ATOM 2163 C CA . PHE D 2 14 ? -26.682 -11.974 -20.252 1.00 26.18 415 PHE C CA 1
ATOM 2164 C C . PHE D 2 14 ? -25.357 -11.686 -20.937 1.00 27.77 415 PHE C C 1
ATOM 2165 O O . PHE D 2 14 ? -25.326 -11.027 -21.986 1.00 24.04 415 PHE C O 1
ATOM 2173 N N . VAL D 2 15 ? -24.276 -12.176 -20.325 1.00 24.60 416 VAL C N 1
ATOM 2174 C CA . VAL D 2 15 ? -22.965 -12.247 -20.989 1.00 27.00 416 VAL C CA 1
ATOM 2175 C C . VAL D 2 15 ? -22.422 -13.662 -20.835 1.00 28.50 416 VAL C C 1
ATOM 2176 O O . VAL D 2 15 ? -22.878 -14.431 -19.971 1.00 28.14 416 VAL C O 1
ATOM 2180 N N . ILE D 2 16 ? -21.484 -14.019 -21.705 1.00 21.34 417 ILE C N 1
ATOM 2181 C CA . ILE D 2 16 ? -20.848 -15.336 -21.652 1.00 23.45 417 ILE C CA 1
ATOM 2182 C C . ILE D 2 16 ? -19.360 -15.110 -21.660 1.00 30.33 417 ILE C C 1
ATOM 2183 O O . ILE D 2 16 ? -18.886 -14.296 -22.449 1.00 26.28 417 ILE C O 1
ATOM 2188 N N . THR D 2 17 ? -18.628 -15.770 -20.760 1.00 21.97 418 THR C N 1
ATOM 2189 C CA . THR D 2 17 ? -17.182 -15.568 -20.711 1.00 22.20 418 THR C CA 1
ATOM 2190 C C . THR D 2 17 ? -16.440 -16.886 -20.942 1.00 30.56 418 THR C C 1
ATOM 2191 O O . THR D 2 17 ? -16.990 -17.967 -20.748 1.00 31.94 418 THR C O 1
ATOM 2195 N N . ASP D 2 18 ? -15.180 -16.783 -21.349 1.00 29.45 419 ASP C N 1
ATOM 2196 C CA . ASP D 2 18 ? -14.336 -17.945 -21.546 1.00 30.08 419 ASP C CA 1
ATOM 2197 C C . ASP D 2 18 ? -13.208 -17.943 -20.519 1.00 36.28 419 ASP C C 1
ATOM 2198 O O . ASP D 2 18 ? -12.248 -17.177 -20.648 1.00 25.28 419 ASP C O 1
ATOM 2203 N N . PRO D 2 19 ? -13.319 -18.810 -19.497 1.00 38.81 420 PRO C N 1
ATOM 2204 C CA . PRO D 2 19 ? -12.312 -18.926 -18.431 1.00 37.34 420 PRO C CA 1
ATOM 2205 C C . PRO D 2 19 ? -10.954 -19.448 -18.911 1.00 42.37 420 PRO C C 1
ATOM 2206 O O . PRO D 2 19 ? -9.963 -19.306 -18.193 1.00 37.08 420 PRO C O 1
ATOM 2210 N N . ARG D 2 20 ? -10.904 -20.004 -20.118 1.00 43.87 421 ARG C N 1
ATOM 2211 C CA . ARG D 2 20 ? -9.654 -20.505 -20.671 1.00 47.81 421 ARG C CA 1
ATOM 2212 C C . ARG D 2 20 ? -8.757 -19.380 -21.168 1.00 42.24 421 ARG C C 1
ATOM 2213 O O . ARG D 2 20 ? -7.579 -19.593 -21.444 1.00 46.70 421 ARG C O 1
ATOM 2221 N N . LEU D 2 21 ? -9.320 -18.184 -21.274 1.00 41.03 422 LEU C N 1
ATOM 2222 C CA . LEU D 2 21 ? -8.548 -16.991 -21.614 1.00 36.45 422 LEU C CA 1
ATOM 2223 C C . LEU D 2 21 ? -8.138 -16.292 -20.333 1.00 37.02 422 LEU C C 1
ATOM 2224 O O . LEU D 2 21 ? -8.735 -16.532 -19.281 1.00 39.89 422 LEU C O 1
ATOM 2229 N N . PRO D 2 22 ? -7.093 -15.462 -20.403 1.00 37.97 423 PRO C N 1
ATOM 2230 C CA . PRO D 2 22 ? -6.631 -14.758 -19.202 1.00 36.19 423 PRO C CA 1
ATOM 2231 C C . PRO D 2 22 ? -7.682 -13.831 -18.594 1.00 31.87 423 PRO C C 1
ATOM 2232 O O . PRO D 2 22 ? -8.261 -12.985 -19.286 1.00 29.97 423 PRO C O 1
ATOM 2236 N N . ASP D 2 23 ? -7.920 -14.021 -17.298 1.00 28.65 424 ASP C N 1
ATOM 2237 C CA . ASP D 2 23 ? -8.876 -13.230 -16.525 1.00 27.15 424 ASP C CA 1
ATOM 2238 C C . ASP D 2 23 ? -10.315 -13.391 -17.016 1.00 27.69 424 ASP C C 1
ATOM 2239 O O . ASP D 2 23 ? -11.107 -12.453 -16.906 1.00 29.08 424 ASP C O 1
ATOM 2244 N N . ASN D 2 24 ? -10.637 -14.548 -17.592 1.00 25.55 425 ASN C N 1
ATOM 2245 C CA . ASN D 2 24 ? -12.029 -14.918 -17.870 1.00 24.64 425 ASN C CA 1
ATOM 2246 C C . ASN D 2 24 ? -12.866 -13.802 -18.506 1.00 32.77 425 ASN C C 1
ATOM 2247 O O . ASN D 2 24 ? -13.806 -13.296 -17.887 1.00 28.14 425 ASN C O 1
ATOM 2252 N N . PRO D 2 25 ? -12.518 -13.396 -19.736 1.00 31.52 426 PRO C N 1
ATOM 2253 C CA . PRO D 2 25 ? -13.182 -12.232 -20.327 1.00 28.70 426 PRO C CA 1
ATOM 2254 C C . PRO D 2 25 ? -14.461 -12.564 -21.103 1.00 27.85 426 PRO C C 1
ATOM 2255 O O . PRO D 2 25 ? -14.603 -13.661 -21.601 1.00 22.57 426 PRO C O 1
ATOM 2259 N N . ILE D 2 26 ? -15.358 -11.593 -21.195 1.00 22.02 427 ILE C N 1
ATOM 2260 C CA . ILE D 2 26 ? -16.564 -11.679 -22.004 1.00 25.01 427 ILE C CA 1
ATOM 2261 C C . ILE D 2 26 ? -16.304 -11.940 -23.490 1.00 21.75 427 ILE C C 1
ATOM 2262 O O . ILE D 2 26 ? -15.545 -11.212 -24.129 1.00 23.47 427 ILE C O 1
ATOM 2267 N N . ILE D 2 27 ? -16.949 -12.967 -24.040 1.00 29.80 428 ILE C N 1
ATOM 2268 C CA . ILE D 2 27 ? -16.908 -13.214 -25.488 1.00 26.88 428 ILE C CA 1
ATOM 2269 C C . ILE D 2 27 ? -18.280 -13.020 -26.155 1.00 22.24 428 ILE C C 1
ATOM 2270 O O . ILE D 2 27 ? -18.363 -12.880 -27.378 1.00 21.98 428 ILE C O 1
ATOM 2275 N N . PHE D 2 28 ? -19.349 -13.070 -25.370 1.00 26.32 429 PHE C N 1
ATOM 2276 C CA . PHE D 2 28 ? -20.701 -12.739 -25.859 1.00 25.44 429 PHE C CA 1
ATOM 2277 C C . PHE D 2 28 ? -21.392 -11.759 -24.896 1.00 30.70 429 PHE C C 1
ATOM 2278 O O . PHE D 2 28 ? -21.224 -11.863 -23.678 1.00 21.09 429 PHE C O 1
ATOM 2286 N N . ALA D 2 29 ? -22.179 -10.832 -25.433 1.00 21.38 430 ALA C N 1
ATOM 2287 C CA . ALA D 2 29 ? -23.000 -9.937 -24.612 1.00 21.57 430 ALA C CA 1
ATOM 2288 C C . ALA D 2 29 ? -24.274 -9.571 -25.358 1.00 27.39 430 ALA C C 1
ATOM 2289 O O . ALA D 2 29 ? -24.213 -8.973 -26.437 1.00 22.31 430 ALA C O 1
ATOM 2291 N N . SER D 2 30 ? -25.425 -9.931 -24.796 1.00 28.14 431 SER C N 1
ATOM 2292 C CA . SER D 2 30 ? -26.693 -9.767 -25.518 1.00 25.97 431 SER C CA 1
ATOM 2293 C C . SER D 2 30 ? -26.991 -8.300 -25.807 1.00 27.51 431 SER C C 1
ATOM 2294 O O . SER D 2 30 ? -26.546 -7.420 -25.076 1.00 32.12 431 SER C O 1
ATOM 2297 N N . ASP D 2 31 ? -27.755 -8.028 -26.867 1.00 31.76 432 ASP C N 1
ATOM 2298 C CA . ASP D 2 31 ? -28.130 -6.645 -27.164 1.00 27.71 432 ASP C CA 1
ATOM 2299 C C . ASP D 2 31 ? -28.878 -6.026 -25.991 1.00 25.92 432 ASP C C 1
ATOM 2300 O O . ASP D 2 31 ?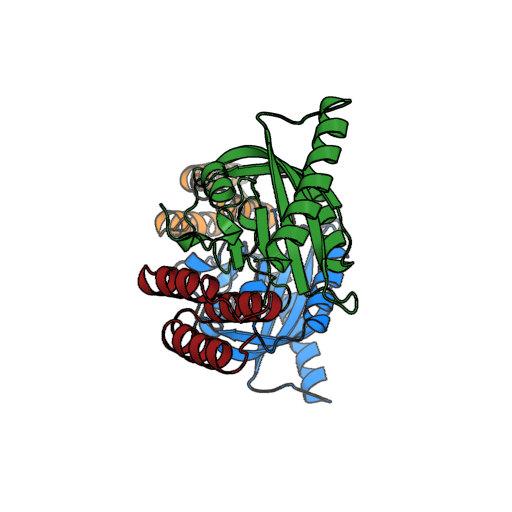 -28.763 -4.823 -25.751 1.00 26.63 432 ASP C O 1
ATOM 2305 N N . SER D 2 32 ? -29.618 -6.834 -25.237 1.00 25.99 433 SER C N 1
ATOM 2306 C CA . SER D 2 32 ? -30.341 -6.290 -24.080 1.00 34.87 433 SER C CA 1
ATOM 2307 C C . SER D 2 32 ? -29.390 -5.889 -22.941 1.00 34.22 433 SER C C 1
ATOM 2308 O O . SER D 2 32 ? -29.589 -4.873 -22.279 1.00 34.22 433 SER C O 1
ATOM 2311 N N . PHE D 2 33 ? -28.353 -6.679 -22.718 1.00 32.32 434 PHE C N 1
ATOM 2312 C CA . PHE D 2 33 ? -27.355 -6.329 -21.706 1.00 33.14 434 PHE C CA 1
ATOM 2313 C C . PHE D 2 33 ? -26.698 -4.968 -22.037 1.00 34.92 434 PHE C C 1
ATOM 2314 O O . PHE D 2 33 ? -26.395 -4.156 -21.151 1.00 25.86 434 PHE C O 1
ATOM 2322 N N . LEU D 2 34 ? -26.471 -4.730 -23.323 1.00 25.23 435 LEU C N 1
ATOM 2323 C CA . LEU D 2 34 ? -25.875 -3.482 -23.770 1.00 30.62 435 LEU C CA 1
ATOM 2324 C C . LEU D 2 34 ? -26.812 -2.284 -23.534 1.00 36.47 435 LEU C C 1
ATOM 2325 O O . LEU D 2 34 ? -26.357 -1.176 -23.228 1.00 32.46 435 LEU C O 1
ATOM 2330 N N . GLN D 2 35 ? -28.115 -2.512 -23.691 1.00 38.11 436 GLN C N 1
ATOM 2331 C CA . GLN D 2 35 ? -29.122 -1.475 -23.456 1.00 38.62 436 GLN C CA 1
ATOM 2332 C C . GLN D 2 35 ? -29.167 -1.122 -21.975 1.00 30.43 436 GLN C C 1
ATOM 2333 O O . GLN D 2 35 ? -29.342 0.035 -21.608 1.00 31.94 436 GLN C O 1
ATOM 2339 N N . LEU D 2 36 ? -29.029 -2.136 -21.129 1.00 29.45 437 LEU C N 1
ATOM 2340 C CA . LEU D 2 36 ? -29.017 -1.945 -19.683 1.00 35.40 437 LEU C CA 1
ATOM 2341 C C . LEU D 2 36 ? -27.814 -1.118 -19.222 1.00 37.33 437 LEU C C 1
ATOM 2342 O O . LEU D 2 36 ? -27.958 -0.116 -18.516 1.00 39.88 437 LEU C O 1
ATOM 2347 N N . THR D 2 37 ? -26.632 -1.559 -19.637 1.00 28.66 438 THR C N 1
ATOM 2348 C CA . THR D 2 37 ? -25.365 -1.050 -19.121 1.00 34.83 438 THR C CA 1
ATOM 2349 C C . THR D 2 37 ? -24.890 0.204 -19.857 1.00 37.73 438 THR C C 1
ATOM 2350 O O . THR D 2 37 ? -23.950 0.869 -19.423 1.00 34.95 438 THR C O 1
ATOM 2354 N N . GLU D 2 38 ? -25.539 0.482 -20.988 1.00 41.64 439 GLU C N 1
ATOM 2355 C CA . GLU D 2 38 ? -25.239 1.614 -21.869 1.00 39.10 439 GLU C CA 1
ATOM 2356 C C . GLU D 2 38 ? -23.921 1.481 -22.642 1.00 40.91 439 GLU C C 1
ATOM 2357 O O . GLU D 2 38 ? -23.518 2.419 -23.337 1.00 41.63 439 GLU C O 1
ATOM 2363 N N . TYR D 2 39 ? -23.258 0.330 -22.539 1.00 35.44 440 TYR C N 1
ATOM 2364 C CA . TYR D 2 39 ? -22.022 0.090 -23.292 1.00 33.66 440 TYR C CA 1
ATOM 2365 C C . TYR D 2 39 ? -22.313 -0.397 -24.710 1.00 37.23 440 TYR C C 1
ATOM 2366 O O . TYR D 2 39 ? -23.393 -0.926 -24.984 1.00 30.21 440 TYR C O 1
ATOM 2375 N N . SER D 2 40 ? -21.355 -0.190 -25.609 1.00 36.96 441 SER C N 1
ATOM 2376 C CA . SER D 2 40 ? -21.385 -0.830 -26.920 1.00 35.75 441 SER C CA 1
ATOM 2377 C C . SER D 2 40 ? -20.607 -2.140 -26.858 1.00 31.79 441 SER C C 1
ATOM 2378 O O . SER D 2 40 ? -19.767 -2.333 -25.987 1.00 31.97 441 SER C O 1
ATOM 2381 N N . ARG D 2 41 ? -20.925 -3.047 -27.771 1.00 28.57 442 ARG C N 1
ATOM 2382 C CA . ARG D 2 41 ? -20.258 -4.333 -27.856 1.00 28.27 442 ARG C CA 1
ATOM 2383 C C . ARG D 2 41 ? -18.749 -4.125 -27.967 1.00 29.64 442 ARG C C 1
ATOM 2384 O O . ARG D 2 41 ? -17.959 -4.782 -27.292 1.00 30.95 442 ARG C O 1
ATOM 2392 N N . GLU D 2 42 ? -18.388 -3.178 -28.821 1.00 28.51 443 GLU C N 1
ATOM 2393 C CA . GLU D 2 42 ? -17.021 -2.816 -29.130 1.00 35.60 443 GLU C CA 1
ATOM 2394 C C . GLU D 2 42 ? -16.176 -2.569 -27.891 1.00 40.64 443 GLU C C 1
ATOM 2395 O O . GLU D 2 42 ? -15.004 -2.931 -27.844 1.00 36.92 443 GLU C O 1
ATOM 2401 N N . GLU D 2 43 ? -16.778 -1.976 -26.866 1.00 41.09 444 GLU C N 1
ATOM 2402 C CA . GLU D 2 43 ? -15.978 -1.528 -25.741 1.00 42.63 444 GLU C CA 1
ATOM 2403 C C . GLU D 2 43 ? -15.961 -2.497 -24.560 1.00 38.00 444 GLU C C 1
ATOM 2404 O O . GLU D 2 43 ? -15.289 -2.214 -23.560 1.00 36.71 444 GLU C O 1
ATOM 2410 N N . ILE D 2 44 ? -16.623 -3.656 -24.675 1.00 28.52 445 ILE C N 1
ATOM 2411 C CA . ILE D 2 44 ? -16.585 -4.610 -23.556 1.00 23.85 445 ILE C CA 1
ATOM 2412 C C . ILE D 2 44 ? -16.144 -6.037 -23.858 1.00 27.24 445 ILE C C 1
ATOM 2413 O O . ILE D 2 44 ? -15.864 -6.793 -22.925 1.00 24.68 445 ILE C O 1
ATOM 2418 N N . LEU D 2 45 ? -16.109 -6.419 -25.133 1.00 26.34 446 LEU C N 1
ATOM 2419 C CA . LEU D 2 45 ? -15.630 -7.749 -25.525 1.00 25.94 446 LEU C CA 1
ATOM 2420 C C . LEU D 2 45 ? -14.183 -7.933 -25.074 1.00 30.94 446 LEU C C 1
ATOM 2421 O O . LEU D 2 45 ? -13.364 -7.039 -25.258 1.00 30.47 446 LEU C O 1
ATOM 2426 N N . GLY D 2 46 ? -13.866 -9.088 -24.498 1.00 35.64 447 GLY C N 1
ATOM 2427 C CA . GLY D 2 46 ? -12.507 -9.362 -24.085 1.00 35.50 447 GLY C CA 1
ATOM 2428 C C . GLY D 2 46 ? -12.170 -8.717 -22.756 1.00 36.97 447 GLY C C 1
ATOM 2429 O O . GLY D 2 46 ? -11.007 -8.678 -22.372 1.00 34.41 447 GLY C O 1
ATOM 2430 N N . ARG D 2 47 ? -13.181 -8.200 -22.063 1.00 33.43 448 ARG C N 1
ATOM 2431 C CA . ARG D 2 47 ? -12.977 -7.589 -20.745 1.00 36.00 448 ARG C CA 1
ATOM 2432 C C . ARG D 2 47 ? -13.702 -8.409 -19.685 1.00 34.11 448 ARG C C 1
ATOM 2433 O O . ARG D 2 47 ? -14.777 -8.960 -19.937 1.00 41.90 448 ARG C O 1
ATOM 2441 N N . ASN D 2 48 ? -13.113 -8.492 -18.499 1.00 26.99 449 ASN C N 1
ATOM 2442 C CA . ASN D 2 48 ? -13.751 -9.168 -17.386 1.00 26.20 449 ASN C CA 1
ATOM 2443 C C . ASN D 2 48 ? -14.959 -8.358 -16.922 1.00 27.38 449 ASN C C 1
ATOM 2444 O O . ASN D 2 48 ? -14.891 -7.130 -16.832 1.00 28.74 449 ASN C O 1
ATOM 2449 N N . ALA D 2 49 ? -16.038 -9.036 -16.559 1.00 25.02 450 ALA C N 1
ATOM 2450 C CA . ALA D 2 49 ? -17.285 -8.330 -16.263 1.00 22.88 450 ALA C CA 1
ATOM 2451 C C . ALA D 2 49 ? -17.200 -7.415 -15.029 1.00 28.64 450 ALA C C 1
ATOM 2452 O O . ALA D 2 49 ? -18.149 -6.682 -14.727 1.00 31.64 450 ALA C O 1
ATOM 2454 N N . ARG D 2 50 ? -16.066 -7.411 -14.331 1.00 24.17 451 ARG C N 1
ATOM 2455 C CA . ARG D 2 50 ? -16.003 -6.673 -13.071 1.00 33.25 451 ARG C CA 1
ATOM 2456 C C . ARG D 2 50 ? -16.102 -5.153 -13.205 1.00 25.84 451 ARG C C 1
ATOM 2457 O O . ARG D 2 50 ? -16.348 -4.477 -12.208 1.00 26.76 451 ARG C O 1
ATOM 2465 N N . PHE D 2 51 ? -15.962 -4.624 -14.422 1.00 25.65 452 PHE C N 1
ATOM 2466 C CA . PHE D 2 51 ? -16.046 -3.173 -14.653 1.00 26.60 452 PHE C CA 1
ATOM 2467 C C . PHE D 2 51 ? -17.435 -2.621 -14.338 1.00 27.01 452 PHE C C 1
ATOM 2468 O O . PHE D 2 51 ? -17.616 -1.405 -14.241 1.00 39.82 452 PHE C O 1
ATOM 2476 N N . LEU D 2 52 ? -18.415 -3.506 -14.186 1.00 26.31 453 LEU C N 1
ATOM 2477 C CA . LEU D 2 52 ? -19.766 -3.082 -13.835 1.00 26.91 453 LEU C CA 1
ATOM 2478 C C . LEU D 2 52 ? -19.837 -2.592 -12.393 1.00 40.36 453 LEU C C 1
ATOM 2479 O O . LEU D 2 52 ? -20.802 -1.919 -12.011 1.00 29.17 453 LEU C O 1
ATOM 2484 N N . GLN D 2 53 ? -18.822 -2.935 -11.596 1.00 35.44 454 GLN C N 1
ATOM 2485 C CA . GLN D 2 53 ? -18.834 -2.643 -10.160 1.00 39.14 454 GLN C CA 1
ATOM 2486 C C . GLN D 2 53 ? -18.302 -1.243 -9.859 1.00 41.70 454 GLN C C 1
ATOM 2487 O O . GLN D 2 53 ? -17.595 -0.644 -10.669 1.00 48.71 454 GLN C O 1
ATOM 2493 N N . GLY D 2 54 ? -18.651 -0.724 -8.690 1.00 39.83 455 GLY C N 1
ATOM 2494 C CA . GLY D 2 54 ? -18.274 0.629 -8.323 1.00 34.14 455 GLY C CA 1
ATOM 2495 C C . GLY D 2 54 ? -18.220 0.883 -6.828 1.00 36.47 455 GLY C C 1
ATOM 2496 O O . GLY D 2 54 ? -18.151 -0.055 -6.028 1.00 35.31 455 GLY C O 1
ATOM 2497 N N . PRO D 2 55 ? -18.240 2.167 -6.443 1.00 41.50 456 PRO C N 1
ATOM 2498 C CA . PRO D 2 55 ? -18.048 2.611 -5.053 1.00 47.38 456 PRO C CA 1
ATOM 2499 C C . PRO D 2 55 ? -18.964 1.904 -4.047 1.00 54.03 456 PRO C C 1
ATOM 2500 O O . PRO D 2 55 ? -18.500 1.501 -2.977 1.00 40.34 456 PRO C O 1
ATOM 2504 N N . GLU D 2 56 ? -20.239 1.755 -4.400 1.00 56.79 457 GLU C N 1
ATOM 2505 C CA . GLU D 2 56 ? -21.249 1.221 -3.488 1.00 61.53 457 GLU C CA 1
ATOM 2506 C C . GLU D 2 56 ? -21.423 -0.288 -3.586 1.00 52.98 457 GLU C C 1
ATOM 2507 O O . GLU D 2 56 ? -22.248 -0.867 -2.877 1.00 47.36 457 GLU C O 1
ATOM 2513 N N . THR D 2 57 ? -20.677 -0.919 -4.484 1.00 48.93 458 THR C N 1
ATOM 2514 C CA . THR D 2 57 ? -20.779 -2.364 -4.652 1.00 44.69 458 THR C CA 1
ATOM 2515 C C . THR D 2 57 ? -20.281 -3.090 -3.410 1.00 45.08 458 THR C C 1
ATOM 2516 O O . THR D 2 57 ? -19.121 -2.958 -3.035 1.00 46.39 458 THR C O 1
ATOM 2520 N N . ASP D 2 58 ? -21.164 -3.857 -2.780 1.00 35.60 459 ASP C N 1
ATOM 2521 C CA . ASP D 2 58 ? -20.798 -4.654 -1.619 1.00 36.19 459 ASP C CA 1
ATOM 2522 C C . ASP D 2 58 ? -19.698 -5.636 -1.998 1.00 36.24 459 ASP C C 1
ATOM 2523 O O . ASP D 2 58 ? -19.907 -6.535 -2.815 1.00 35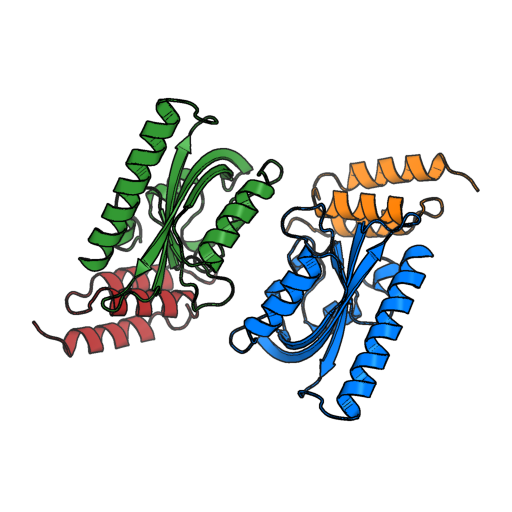.85 459 ASP C O 1
ATOM 2528 N N . ARG D 2 59 ? -18.524 -5.448 -1.407 1.00 35.35 460 ARG C N 1
ATOM 2529 C CA . ARG D 2 59 ? -17.347 -6.249 -1.748 1.00 40.58 460 ARG C CA 1
ATOM 2530 C C . ARG D 2 59 ? -17.453 -7.703 -1.285 1.00 41.97 460 ARG C C 1
ATOM 2531 O O . ARG D 2 59 ? -16.812 -8.582 -1.861 1.00 35.06 460 ARG C O 1
ATOM 2539 N N . ALA D 2 60 ? -18.235 -7.945 -0.230 1.00 35.36 461 ALA C N 1
ATOM 2540 C CA . ALA D 2 60 ? -18.476 -9.308 0.260 1.00 39.88 461 ALA C CA 1
ATOM 2541 C C . ALA D 2 60 ? -19.329 -10.107 -0.736 1.00 36.12 461 ALA C C 1
ATOM 2542 O O . ALA D 2 60 ? -19.092 -11.299 -0.964 1.00 34.24 461 ALA C O 1
ATOM 2544 N N . THR D 2 61 ? -20.316 -9.439 -1.330 1.00 33.90 462 THR C N 1
ATOM 2545 C CA . THR D 2 61 ? -21.149 -10.046 -2.372 1.00 32.78 462 THR C CA 1
ATOM 2546 C C . THR D 2 61 ? -20.292 -10.442 -3.577 1.00 31.16 462 THR C C 1
ATOM 2547 O O . THR D 2 61 ? -20.414 -11.547 -4.085 1.00 30.51 462 THR C O 1
ATOM 2551 N N . VAL D 2 62 ? -19.424 -9.535 -4.027 1.00 35.48 463 VAL C N 1
ATOM 2552 C CA . VAL D 2 62 ? -18.522 -9.821 -5.144 1.00 31.43 463 VAL C CA 1
ATOM 2553 C C . VAL D 2 62 ? -17.629 -11.028 -4.845 1.00 30.49 463 VAL C C 1
ATOM 2554 O O . VAL D 2 62 ? -17.440 -11.886 -5.708 1.00 31.09 463 VAL C O 1
ATOM 2558 N N . ARG D 2 63 ? -17.111 -11.108 -3.618 1.00 33.74 464 ARG C N 1
ATOM 2559 C CA . ARG D 2 63 ? -16.359 -12.291 -3.176 1.00 34.54 464 ARG C CA 1
ATOM 2560 C C . ARG D 2 63 ? -17.163 -13.578 -3.330 1.00 35.06 464 ARG C C 1
ATOM 2561 O O . ARG D 2 63 ? -16.606 -14.621 -3.666 1.00 37.06 464 ARG C O 1
ATOM 2569 N N . LYS D 2 64 ? -18.477 -13.492 -3.120 1.00 38.82 465 LYS C N 1
ATOM 2570 C CA . LYS D 2 64 ? -19.362 -14.651 -3.227 1.00 38.52 465 LYS C CA 1
ATOM 2571 C C . LYS D 2 64 ? -19.386 -15.156 -4.670 1.00 38.73 465 LYS C C 1
ATOM 2572 O O . LYS D 2 64 ? -19.395 -16.361 -4.921 1.00 37.13 465 LYS C O 1
ATOM 2578 N N . ILE D 2 65 ? -19.375 -14.220 -5.615 1.00 28.98 466 ILE C N 1
ATOM 2579 C CA . ILE D 2 65 ? -19.368 -14.551 -7.033 1.00 27.81 466 ILE C CA 1
ATOM 2580 C C . ILE D 2 65 ? -18.079 -15.260 -7.407 1.00 29.55 466 ILE C C 1
ATOM 2581 O O . ILE D 2 65 ? -18.090 -16.256 -8.132 1.00 32.00 466 ILE C O 1
ATOM 2586 N N . ARG D 2 66 ? -16.969 -14.748 -6.886 1.00 28.02 467 ARG C N 1
ATOM 2587 C CA . ARG D 2 66 ? -15.654 -15.277 -7.228 1.00 32.91 467 ARG C CA 1
ATOM 2588 C C . ARG D 2 66 ? -15.501 -16.706 -6.724 1.00 35.41 467 ARG C C 1
ATOM 2589 O O . ARG D 2 66 ? -14.933 -17.558 -7.414 1.00 29.14 467 ARG C O 1
ATOM 2597 N N . ASP D 2 67 ? -16.029 -16.972 -5.531 1.00 36.37 468 ASP C N 1
ATOM 2598 C CA . ASP D 2 67 ? -16.027 -18.330 -4.987 1.00 39.15 468 ASP C CA 1
ATOM 2599 C C . ASP D 2 67 ? -16.748 -19.312 -5.922 1.00 41.50 468 ASP C C 1
ATOM 2600 O O . ASP D 2 67 ? -16.259 -20.415 -6.201 1.00 31.60 468 ASP C O 1
ATOM 2605 N N . ALA D 2 68 ? -17.908 -18.895 -6.421 1.00 45.24 469 ALA C N 1
ATOM 2606 C CA . ALA D 2 68 ? -18.692 -19.739 -7.312 1.00 40.00 469 ALA C CA 1
ATOM 2607 C C . ALA D 2 68 ? -17.886 -20.117 -8.553 1.00 38.71 469 ALA C C 1
ATOM 2608 O O . ALA D 2 68 ? -17.811 -21.291 -8.927 1.00 41.64 469 ALA C O 1
ATOM 2610 N N . ILE D 2 69 ? -17.277 -19.116 -9.177 1.00 34.15 470 ILE C N 1
ATOM 2611 C CA . ILE D 2 69 ? -16.467 -19.340 -10.369 1.00 33.75 470 ILE C CA 1
ATOM 2612 C C . ILE D 2 69 ? -15.286 -20.250 -10.054 1.00 35.75 470 ILE C C 1
ATOM 2613 O O . ILE D 2 69 ? -15.002 -21.164 -10.816 1.00 40.06 470 ILE C O 1
ATOM 2618 N N . ASP D 2 70 ? -14.622 -20.028 -8.921 1.00 29.77 471 ASP C N 1
ATOM 2619 C CA . ASP D 2 70 ? -13.486 -20.863 -8.536 1.00 34.38 471 ASP C CA 1
ATOM 2620 C C . ASP D 2 70 ? -13.915 -22.310 -8.316 1.00 41.71 471 ASP C C 1
ATOM 2621 O O . ASP D 2 70 ? -13.168 -23.248 -8.607 1.00 40.59 471 ASP C O 1
ATOM 2626 N N . ASN D 2 71 ? -15.124 -22.489 -7.788 1.00 44.82 472 ASN C N 1
ATOM 2627 C CA . ASN D 2 71 ? -15.638 -23.826 -7.518 1.00 42.57 472 ASN C CA 1
ATOM 2628 C C . ASN D 2 71 ? -16.400 -24.410 -8.696 1.00 33.56 472 ASN C C 1
ATOM 2629 O O . ASN D 2 71 ? -16.755 -25.582 -8.679 1.00 40.39 472 ASN C O 1
ATOM 2634 N N . GLN D 2 72 ? -16.611 -23.595 -9.726 1.00 31.92 473 GLN C N 1
ATOM 2635 C CA . GLN D 2 72 ? -17.427 -23.970 -10.881 1.00 37.46 473 GLN C CA 1
ATOM 2636 C C . GLN D 2 72 ? -18.841 -24.382 -10.466 1.00 43.62 473 GLN C C 1
ATOM 2637 O O . GLN D 2 72 ? -19.339 -25.431 -10.885 1.00 45.42 473 GLN C O 1
ATOM 2643 N N . THR D 2 73 ? -19.484 -23.553 -9.645 1.00 44.90 474 THR C N 1
ATOM 2644 C CA . THR D 2 73 ? -20.869 -23.797 -9.229 1.00 47.32 474 THR C CA 1
ATOM 2645 C C . THR D 2 73 ? -21.747 -22.593 -9.600 1.00 43.36 474 THR C C 1
ATOM 2646 O O . THR D 2 73 ? -21.247 -21.544 -10.006 1.00 30.68 474 THR C O 1
ATOM 2650 N N . GLU D 2 74 ? -23.061 -22.733 -9.495 1.00 50.71 475 GLU C N 1
ATOM 2651 C CA . GLU D 2 74 ? -23.899 -21.581 -9.798 1.00 47.59 475 GLU C CA 1
ATOM 2652 C C . GLU D 2 74 ? -24.038 -20.700 -8.559 1.00 38.12 475 GLU C C 1
ATOM 2653 O O . GLU D 2 74 ? -23.744 -21.132 -7.445 1.00 36.96 475 GLU C O 1
ATOM 2659 N N . VAL D 2 75 ? -24.497 -19.470 -8.753 1.00 33.00 476 VAL C N 1
ATOM 2660 C CA . VAL D 2 75 ? -24.733 -18.573 -7.635 1.00 30.33 476 VAL C CA 1
ATOM 2661 C C . VAL D 2 75 ? -25.783 -17.540 -8.059 1.00 34.66 476 VAL C C 1
ATOM 2662 O O . VAL D 2 75 ? -25.981 -17.278 -9.246 1.00 29.06 476 VAL C O 1
ATOM 2666 N N . THR D 2 76 ? -26.517 -17.022 -7.082 1.00 38.16 477 THR C N 1
ATOM 2667 C CA . THR D 2 76 ? -27.423 -15.909 -7.311 1.00 36.05 477 THR C CA 1
ATOM 2668 C C . THR D 2 76 ? -27.191 -14.859 -6.226 1.00 41.23 477 THR C C 1
ATOM 2669 O O . THR D 2 76 ? -27.188 -15.177 -5.037 1.00 46.37 477 THR C O 1
ATOM 2673 N N . VAL D 2 77 ? -26.979 -13.613 -6.631 1.00 31.07 478 VAL C N 1
ATOM 2674 C CA . VAL D 2 77 ? -26.786 -12.526 -5.673 1.00 36.24 478 VAL C CA 1
ATOM 2675 C C . VAL D 2 77 ? -27.460 -11.241 -6.136 1.00 38.95 478 VAL C C 1
ATOM 2676 O O . VAL D 2 77 ? -27.862 -11.119 -7.293 1.00 43.17 478 VAL C O 1
ATOM 2680 N N . GLN D 2 78 ? -27.585 -10.288 -5.223 1.00 33.25 479 GLN C N 1
ATOM 2681 C CA . GLN D 2 78 ? -27.991 -8.928 -5.565 1.00 40.95 479 GLN C CA 1
ATOM 2682 C C . GLN D 2 78 ? -26.899 -7.960 -5.210 1.00 37.37 479 GLN C C 1
ATOM 2683 O O . GLN D 2 78 ? -26.554 -7.809 -4.039 1.00 41.06 479 GLN C O 1
ATOM 2689 N N . LEU D 2 79 ? -26.374 -7.274 -6.210 1.00 32.50 480 LEU C N 1
ATOM 2690 C CA . LEU D 2 79 ? -25.376 -6.253 -5.940 1.00 37.23 480 LEU C CA 1
ATOM 2691 C C . LEU D 2 79 ? -25.657 -5.034 -6.800 1.00 39.18 480 LEU C C 1
ATOM 2692 O O . LEU D 2 79 ? -26.378 -5.121 -7.799 1.00 34.58 480 LEU C O 1
ATOM 2697 N N . ILE D 2 80 ? -25.092 -3.900 -6.407 1.00 37.60 481 ILE C N 1
ATOM 2698 C CA . ILE D 2 80 ? -25.237 -2.671 -7.175 1.00 34.17 481 ILE C CA 1
ATOM 2699 C C . ILE D 2 80 ? -24.188 -2.617 -8.287 1.00 35.57 481 ILE C C 1
ATOM 2700 O O . ILE D 2 80 ? -23.016 -2.882 -8.049 1.00 31.97 481 ILE C O 1
ATOM 2705 N N . ASN D 2 81 ? -24.632 -2.323 -9.508 1.00 32.12 482 ASN C N 1
ATOM 2706 C CA . ASN D 2 81 ? -23.721 -2.087 -10.625 1.00 31.01 482 ASN C CA 1
ATOM 2707 C C . ASN D 2 81 ? -23.919 -0.685 -11.170 1.00 41.14 482 ASN C C 1
ATOM 2708 O O . ASN D 2 81 ? -24.789 0.054 -10.717 1.00 42.89 482 ASN C O 1
ATOM 2713 N N . TYR D 2 82 ? -23.150 -0.353 -12.198 1.00 38.58 483 TYR C N 1
ATOM 2714 C CA . TYR D 2 82 ? -23.128 0.992 -12.758 1.00 41.73 483 TYR C CA 1
ATOM 2715 C C . TYR D 2 82 ? -23.182 0.943 -14.269 1.00 31.81 483 TYR C C 1
ATOM 2716 O O . TYR D 2 82 ? -22.486 0.155 -14.885 1.00 37.49 483 TYR C O 1
ATOM 2725 N N . THR D 2 83 ? -24.000 1.802 -14.854 1.00 32.98 484 THR C N 1
ATOM 2726 C CA . THR D 2 83 ? -24.014 1.989 -16.292 1.00 36.64 484 THR C CA 1
ATOM 2727 C C . THR D 2 83 ? -22.721 2.663 -16.722 1.00 41.10 484 THR C C 1
ATOM 2728 O O . THR D 2 83 ? -21.921 3.079 -15.876 1.00 45.54 484 THR C O 1
ATOM 2732 N N . LYS D 2 84 ? -22.518 2.771 -18.032 1.00 35.62 485 LYS C N 1
ATOM 2733 C CA . LYS D 2 84 ? -21.310 3.394 -18.566 1.00 37.43 485 LYS C CA 1
ATOM 2734 C C . LYS D 2 84 ? -21.158 4.822 -18.042 1.00 36.19 485 LYS C C 1
ATOM 2735 O O . LYS D 2 84 ? -20.058 5.261 -17.719 1.00 35.66 485 LYS C O 1
ATOM 2741 N N . SER D 2 85 ? -22.281 5.523 -17.925 1.00 36.47 486 SER C N 1
ATOM 2742 C CA . SER D 2 85 ? -22.288 6.901 -17.459 1.00 44.62 486 SER C CA 1
ATOM 2743 C C . SER D 2 85 ? -22.287 7.017 -15.936 1.00 43.98 486 SER C C 1
ATOM 2744 O O . SER D 2 85 ? -22.422 8.110 -15.401 1.00 44.08 486 SER C O 1
ATOM 2747 N N . GLY D 2 86 ? -22.122 5.892 -15.244 1.00 49.72 487 GLY C N 1
ATOM 2748 C CA . GLY D 2 86 ? -21.960 5.895 -13.798 1.00 52.07 487 GLY C CA 1
ATOM 2749 C C . GLY D 2 86 ? -23.241 5.982 -12.979 1.00 51.21 487 GLY C C 1
ATOM 2750 O O . GLY D 2 86 ? -23.237 6.465 -11.842 1.00 45.13 487 GLY C O 1
ATOM 2751 N N . LYS D 2 87 ? -24.345 5.512 -13.550 1.00 55.72 488 LYS C N 1
ATOM 2752 C CA . LYS D 2 87 ? -25.625 5.522 -12.838 1.00 57.72 488 LYS C CA 1
ATOM 2753 C C . LYS D 2 87 ? -25.889 4.182 -12.144 1.00 50.78 488 LYS C C 1
ATOM 2754 O O . LYS D 2 87 ? -25.745 3.115 -12.750 1.00 41.62 488 LYS C O 1
ATOM 2760 N N . LYS D 2 88 ? -26.230 4.258 -10.860 1.00 49.51 489 LYS C N 1
ATOM 2761 C CA . LYS D 2 88 ? -26.524 3.084 -10.040 1.00 47.21 489 LYS C CA 1
ATOM 2762 C C . LYS D 2 88 ? -27.688 2.252 -10.557 1.00 47.60 489 LYS C C 1
ATOM 2763 O O . LYS D 2 88 ? -28.714 2.804 -10.964 1.00 51.86 489 LYS C O 1
ATOM 2769 N N . PHE D 2 89 ? -27.537 0.931 -10.540 1.00 37.00 490 PHE C N 1
ATOM 2770 C CA . PHE D 2 89 ? -28.696 0.054 -10.640 1.00 36.84 490 PHE C CA 1
ATOM 2771 C C . PHE D 2 89 ? -28.451 -1.214 -9.831 1.00 50.29 490 PHE C C 1
ATOM 2772 O O . PHE D 2 89 ? -27.312 -1.671 -9.701 1.00 48.73 490 PHE C O 1
ATOM 2780 N N . TRP D 2 90 ? -29.523 -1.771 -9.270 1.00 45.95 491 TRP C N 1
ATOM 2781 C CA . TRP D 2 90 ? -29.425 -3.026 -8.536 1.00 42.76 491 TRP C CA 1
ATOM 2782 C C . TRP D 2 90 ? -29.458 -4.213 -9.497 1.00 42.37 491 TRP C C 1
ATOM 2783 O O . TRP D 2 90 ? -30.292 -4.273 -10.401 1.00 41.92 491 TRP C O 1
ATOM 2794 N N . ASN D 2 91 ? -28.531 -5.144 -9.307 1.00 32.74 492 ASN C N 1
ATOM 2795 C CA . ASN D 2 91 ? -28.405 -6.280 -10.203 1.00 36.64 492 ASN C CA 1
ATOM 2796 C C . ASN D 2 91 ? -28.688 -7.594 -9.478 1.00 39.83 492 ASN C C 1
ATOM 2797 O O . ASN D 2 91 ? -27.885 -8.059 -8.666 1.00 44.03 492 ASN C O 1
ATOM 2802 N N . LEU D 2 92 ? -29.845 -8.180 -9.755 1.00 31.78 493 LEU C N 1
ATOM 2803 C CA . LEU D 2 92 ? -30.109 -9.541 -9.323 1.00 31.86 493 LEU C CA 1
ATOM 2804 C C . LEU D 2 92 ? -29.459 -10.482 -10.349 1.00 37.14 493 LEU C C 1
ATOM 2805 O O . LEU D 2 92 ? -30.007 -10.758 -11.422 1.00 38.63 493 LEU C O 1
ATOM 2810 N N . PHE D 2 93 ? -28.278 -10.968 -9.994 1.00 32.02 494 PHE C N 1
ATOM 2811 C CA . PHE D 2 93 ? -27.391 -11.657 -10.921 1.00 28.77 494 PHE C CA 1
ATOM 2812 C C . PHE D 2 93 ? -27.374 -13.170 -10.723 1.00 31.97 494 PHE C C 1
ATOM 2813 O O . PHE D 2 93 ? -27.389 -13.676 -9.588 1.00 32.34 494 PHE C O 1
ATOM 2821 N N . HIS D 2 94 ? -27.337 -13.897 -11.830 1.00 27.17 495 HIS C N 1
ATOM 2822 C CA . HIS D 2 94 ? -27.168 -15.339 -11.753 1.00 30.59 495 HIS C CA 1
ATOM 2823 C C . HIS D 2 94 ? -26.069 -15.838 -12.666 1.00 29.97 495 HIS C C 1
ATOM 2824 O O . HIS D 2 94 ? -26.095 -15.619 -13.879 1.00 31.41 495 HIS C O 1
ATOM 2831 N N . LEU D 2 95 ? -25.137 -16.563 -12.064 1.00 26.37 496 LEU C N 1
ATOM 2832 C CA . LEU D 2 95 ? -24.061 -17.222 -12.777 1.00 29.85 496 LEU C CA 1
ATOM 2833 C C . LEU D 2 95 ? -24.303 -18.711 -12.813 1.00 36.11 496 LEU C C 1
ATOM 2834 O O . LEU D 2 95 ? -24.737 -19.286 -11.826 1.00 38.30 496 LEU C O 1
ATOM 2839 N N . GLN D 2 96 ? -24.055 -19.338 -13.955 1.00 45.30 497 GLN C N 1
ATOM 2840 C CA . GLN D 2 96 ? -23.979 -20.790 -13.983 1.00 48.85 497 GLN C CA 1
ATOM 2841 C C . GLN D 2 96 ? -23.060 -21.283 -15.083 1.00 44.31 497 GLN C C 1
ATOM 2842 O O . GLN D 2 96 ? -23.045 -20.737 -16.193 1.00 40.04 497 GLN C O 1
ATOM 2848 N N . PRO D 2 97 ? -22.262 -22.302 -14.758 1.00 40.45 498 PRO C N 1
ATOM 2849 C CA . PRO D 2 97 ? -21.336 -22.946 -15.691 1.00 36.87 498 PRO C CA 1
ATOM 2850 C C . PRO D 2 97 ? -22.037 -23.598 -16.888 1.00 32.70 498 PRO C C 1
ATOM 2851 O O . PRO D 2 97 ? -23.076 -24.246 -16.753 1.00 30.02 498 PRO C O 1
ATOM 2855 N N . MET D 2 98 ? -21.456 -23.383 -18.063 1.00 31.81 499 MET C N 1
ATOM 2856 C CA . MET D 2 98 ? -21.880 -24.035 -19.295 1.00 35.81 499 MET C CA 1
ATOM 2857 C C . MET D 2 98 ? -20.997 -25.246 -19.563 1.00 34.83 499 MET C C 1
ATOM 2858 O O . MET D 2 98 ? -19.796 -25.099 -19.805 1.00 29.42 499 MET C O 1
ATOM 2863 N N . ARG D 2 99 ? -21.584 -26.438 -19.514 1.00 35.78 500 ARG C N 1
ATOM 2864 C CA . ARG D 2 99 ? -20.812 -27.676 -19.657 1.00 37.60 500 ARG C CA 1
ATOM 2865 C C . ARG D 2 99 ? -20.998 -28.330 -21.027 1.00 43.38 500 ARG C C 1
ATOM 2866 O O . ARG D 2 99 ? -21.955 -28.047 -21.768 1.00 33.74 500 ARG C O 1
ATOM 2874 N N . ASP D 2 100 ? -20.050 -29.192 -21.368 1.00 47.67 501 ASP C N 1
ATOM 2875 C CA . ASP D 2 100 ? -20.160 -29.966 -22.585 1.00 45.20 501 ASP C CA 1
ATOM 2876 C C . ASP D 2 100 ? -20.806 -31.298 -22.311 1.00 45.50 501 ASP C C 1
ATOM 2877 O O . ASP D 2 100 ? -21.389 -31.512 -21.244 1.00 46.55 501 ASP C O 1
ATOM 2882 N N . GLN D 2 101 ? -20.637 -32.197 -23.275 1.00 52.29 502 GLN C N 1
ATOM 2883 C CA . GLN D 2 101 ? -21.222 -33.521 -23.245 1.00 56.62 502 GLN C CA 1
ATOM 2884 C C . GLN D 2 101 ? -20.783 -34.233 -21.976 1.00 58.58 502 GLN C C 1
ATOM 2885 O O . GLN D 2 101 ? -21.601 -34.778 -21.243 1.00 55.39 502 GLN C O 1
ATOM 2891 N N . LYS D 2 102 ? -19.479 -34.186 -21.709 1.00 65.90 503 LYS C N 1
ATOM 2892 C CA . LYS D 2 102 ? -18.879 -34.937 -20.609 1.00 73.55 503 LYS C CA 1
ATOM 2893 C C . LYS D 2 102 ? -19.064 -34.272 -19.251 1.00 67.04 503 LYS C C 1
ATOM 2894 O O . LYS D 2 102 ? -18.713 -34.845 -18.219 1.00 71.66 503 LYS C O 1
ATOM 2900 N N . GLY D 2 103 ? -19.623 -33.069 -19.248 1.00 56.54 504 GLY C N 1
ATOM 2901 C CA . GLY D 2 103 ? -19.929 -32.401 -18.000 1.00 47.41 504 GLY C CA 1
ATOM 2902 C C . GLY D 2 103 ? -18.820 -31.471 -17.560 1.00 43.80 504 GLY C C 1
ATOM 2903 O O . GLY D 2 103 ? -18.814 -30.985 -16.432 1.00 45.08 504 GLY C O 1
ATOM 2904 N N . ASP D 2 104 ? -17.872 -31.225 -18.454 1.00 43.71 505 ASP C N 1
ATOM 2905 C CA . ASP D 2 104 ? -16.764 -30.317 -18.159 1.00 48.57 505 ASP C CA 1
ATOM 2906 C C . ASP D 2 104 ? -17.096 -28.857 -18.480 1.00 39.33 505 ASP C C 1
ATOM 2907 O O . ASP D 2 104 ? -17.649 -28.556 -19.538 1.00 34.74 505 ASP C O 1
ATOM 2912 N N . VAL D 2 105 ? -16.757 -27.957 -17.563 1.00 34.37 506 VAL C N 1
ATOM 2913 C CA . VAL D 2 105 ? -17.037 -26.532 -17.748 1.00 37.43 506 VAL C CA 1
ATOM 2914 C C . VAL D 2 105 ? -16.284 -25.980 -18.961 1.00 42.80 506 VAL C C 1
ATOM 2915 O O . VAL D 2 105 ? -15.103 -26.270 -19.150 1.00 32.43 506 VAL C O 1
ATOM 2919 N N . GLN D 2 106 ? -16.983 -25.214 -19.796 1.00 30.19 507 GLN C N 1
ATOM 2920 C CA . GLN D 2 106 ? -16.372 -24.630 -20.984 1.00 32.22 507 GLN C CA 1
ATOM 2921 C C . GLN D 2 106 ? -16.437 -23.109 -20.993 1.00 32.20 507 GLN C C 1
ATOM 2922 O O . GLN D 2 106 ? -15.494 -22.434 -21.414 1.00 27.57 507 GLN C O 1
ATOM 2928 N N . TYR D 2 107 ? -17.581 -22.582 -20.565 1.00 33.58 508 TYR C N 1
ATOM 2929 C CA . TYR D 2 107 ? -17.825 -21.149 -20.521 1.00 27.22 508 TYR C CA 1
ATOM 2930 C C . TYR D 2 107 ? -18.651 -20.868 -19.284 1.00 25.24 508 TYR C C 1
ATOM 2931 O O . TYR D 2 107 ? -19.122 -21.795 -18.635 1.00 27.17 508 TYR C O 1
ATOM 2940 N N . PHE D 2 108 ? -18.845 -19.599 -18.959 1.00 24.26 509 PHE C N 1
ATOM 2941 C CA . PHE D 2 108 ? -19.754 -19.225 -17.880 1.00 24.90 509 PHE C CA 1
ATOM 2942 C C . PHE D 2 108 ? -20.841 -18.359 -18.463 1.00 25.89 509 PHE C C 1
ATOM 2943 O O . PHE D 2 108 ? -20.550 -17.435 -19.229 1.00 28.30 509 PHE C O 1
ATOM 2951 N N . ILE D 2 109 ? -22.094 -18.668 -18.137 1.00 26.83 510 ILE C N 1
ATOM 2952 C CA . ILE D 2 109 ? -23.177 -17.751 -18.472 1.00 23.43 510 ILE C CA 1
ATOM 2953 C C . ILE D 2 109 ? -23.515 -16.901 -17.249 1.00 29.98 510 ILE C C 1
ATOM 2954 O O . ILE D 2 109 ? -23.627 -17.419 -16.126 1.00 29.51 510 ILE C O 1
ATOM 2959 N N . GLY D 2 110 ? -23.674 -15.597 -17.464 1.00 25.93 511 GLY C N 1
ATOM 2960 C CA . GLY D 2 110 ? -24.086 -14.708 -16.392 1.00 23.23 511 GLY C CA 1
ATOM 2961 C C . GLY D 2 110 ? -25.340 -13.953 -16.783 1.00 30.04 511 GLY C C 1
ATOM 2962 O O . GLY D 2 110 ? -25.373 -13.314 -17.834 1.00 27.12 511 GLY C O 1
ATOM 2963 N N . VAL D 2 111 ? -26.371 -14.038 -15.941 1.00 24.34 512 VAL C N 1
ATOM 2964 C CA . VAL D 2 111 ? -27.640 -13.390 -16.232 1.00 24.93 512 VAL C CA 1
ATOM 2965 C C . VAL D 2 111 ? -28.050 -12.248 -15.277 1.00 34.35 512 VAL C C 1
ATOM 2966 O O . VAL D 2 111 ? -28.141 -12.440 -14.058 1.00 34.33 512 VAL C O 1
ATOM 2970 N N . GLN D 2 112 ? -28.368 -11.087 -15.858 1.00 28.76 513 GLN C N 1
ATOM 2971 C CA . GLN D 2 112 ? -28.789 -9.912 -15.100 1.00 26.65 513 GLN C CA 1
ATOM 2972 C C . GLN D 2 112 ? -30.288 -9.613 -15.198 1.00 34.30 513 GLN C C 1
ATOM 2973 O O . GLN D 2 112 ? -30.825 -9.461 -16.289 1.00 28.07 513 GLN C O 1
ATOM 2979 N N . LEU D 2 113 ? -30.936 -9.452 -14.050 1.00 29.30 514 LEU C N 1
ATOM 2980 C CA . LEU D 2 113 ? -32.301 -8.946 -14.014 1.00 44.32 514 LEU C CA 1
ATOM 2981 C C . LEU D 2 113 ? -32.287 -7.569 -13.336 1.00 54.69 514 LEU C C 1
ATOM 2982 O O . LEU D 2 113 ? -32.077 -7.444 -12.120 1.00 48.06 514 LEU C O 1
ATOM 2987 N N . ASP D 2 114 ? -32.493 -6.529 -14.137 1.00 63.12 515 ASP C N 1
ATOM 2988 C CA . ASP D 2 114 ? -32.288 -5.156 -13.680 1.00 71.13 515 ASP C CA 1
ATOM 2989 C C . ASP D 2 114 ? -33.431 -4.639 -12.823 1.00 63.82 515 ASP C C 1
ATOM 2990 O O . ASP D 2 114 ? -34.588 -5.005 -13.025 1.00 61.63 515 ASP C O 1
ATOM 2995 N N . GLY D 2 115 ? -33.094 -3.769 -11.875 1.00 60.69 516 GLY C N 1
ATOM 2996 C CA . GLY D 2 115 ? -34.072 -3.226 -10.953 1.00 60.09 516 GLY C CA 1
ATOM 2997 C C . GLY D 2 115 ? -33.728 -1.845 -10.432 1.00 65.78 516 GLY C C 1
ATOM 2998 O O . GLY D 2 115 ? -32.564 -1.450 -10.372 1.00 66.63 516 GLY C O 1
ATOM 2999 N N . THR D 2 116 ? -34.751 -1.094 -10.056 1.00 73.93 517 THR C N 1
ATOM 3000 C CA . THR D 2 116 ? -34.521 0.237 -9.527 1.00 87.80 517 THR C CA 1
ATOM 3001 C C . THR D 2 116 ? -34.018 0.169 -8.089 1.00 91.06 517 THR C C 1
ATOM 3002 O O . THR D 2 116 ? -33.421 1.122 -7.582 1.00 92.36 517 THR C O 1
ATOM 3006 N N . GLU D 2 117 ? -34.251 -0.968 -7.441 1.00 88.10 518 GLU C N 1
ATOM 3007 C CA . GLU D 2 117 ? -33.882 -1.127 -6.039 1.00 83.07 518 GLU C CA 1
ATOM 3008 C C . GLU D 2 117 ? -33.628 -2.570 -5.615 1.00 69.17 518 GLU C C 1
ATOM 3009 O O . GLU D 2 117 ? -33.901 -3.520 -6.351 1.00 58.44 518 GLU C O 1
ATOM 3015 N N . HIS D 2 118 ? -33.075 -2.704 -4.416 1.00 70.93 519 HIS C N 1
ATOM 3016 C CA . HIS D 2 118 ? -32.906 -3.993 -3.768 1.00 74.95 519 HIS C CA 1
ATOM 3017 C C . HIS D 2 118 ? -34.264 -4.650 -3.531 1.00 72.64 519 HIS C C 1
ATOM 3018 O O . HIS D 2 118 ? -35.037 -4.196 -2.693 1.00 78.87 519 HIS C O 1
ATOM 3025 N N . VAL D 2 119 ? -34.545 -5.723 -4.265 1.00 64.45 520 VAL C N 1
ATOM 3026 C CA . VAL D 2 119 ? -35.788 -6.463 -4.084 1.00 66.22 520 VAL C CA 1
ATOM 3027 C C . VAL D 2 119 ? -35.668 -7.419 -2.898 1.00 67.71 520 VAL C C 1
ATOM 3028 O O . VAL D 2 119 ? -34.597 -7.987 -2.652 1.00 58.17 520 VAL C O 1
ATOM 3032 N N . ARG D 2 120 ? -36.772 -7.575 -2.166 1.00 75.03 521 ARG C N 1
ATOM 3033 C CA . ARG D 2 120 ? -36.829 -8.409 -0.964 1.00 86.96 521 ARG C CA 1
ATOM 3034 C C . ARG D 2 120 ? -38.059 -9.321 -0.974 1.00 84.48 521 ARG C C 1
ATOM 3035 O O . ARG D 2 120 ? -38.963 -9.145 -1.792 1.00 85.28 521 ARG C O 1
ATOM 3043 N N . ASP D 2 121 ? -38.095 -10.269 -0.040 1.00 83.34 522 ASP C N 1
ATOM 3044 C CA . ASP D 2 121 ? -39.240 -11.166 0.153 1.00 73.96 522 ASP C CA 1
ATOM 3045 C C . ASP D 2 121 ? -39.701 -11.900 -1.111 1.00 67.16 522 ASP C C 1
ATOM 3046 O O . ASP D 2 121 ? -38.896 -12.508 -1.822 1.00 63.14 522 ASP C O 1
ATOM 3051 N N . ALA D 2 122 ? -41.005 -11.839 -1.370 1.00 61.23 523 ALA C N 1
ATOM 3052 C CA . ALA D 2 122 ? -41.619 -12.575 -2.471 1.00 59.56 523 ALA C CA 1
ATOM 3053 C C . ALA D 2 122 ? -41.062 -12.163 -3.820 1.00 55.81 523 ALA C C 1
ATOM 3054 O O . ALA D 2 122 ? -40.792 -13.009 -4.672 1.00 56.29 523 ALA C O 1
ATOM 3056 N N . ALA D 2 123 ? -40.899 -10.857 -4.004 1.00 52.26 524 ALA C N 1
ATOM 3057 C CA . ALA D 2 123 ? -40.375 -10.305 -5.247 1.00 51.47 524 ALA C CA 1
ATOM 3058 C C . ALA D 2 123 ? -38.968 -10.817 -5.524 1.00 52.01 524 ALA C C 1
ATOM 3059 O O . ALA D 2 123 ? -38.573 -10.968 -6.679 1.00 51.60 524 ALA C O 1
ATOM 3061 N N . GLU D 2 124 ? -38.225 -11.103 -4.458 1.00 54.72 525 GLU C N 1
ATOM 3062 C CA . GLU D 2 124 ? -36.880 -11.649 -4.589 1.00 58.26 525 GLU C CA 1
ATOM 3063 C C . GLU D 2 124 ? -36.897 -13.122 -4.964 1.00 57.10 525 GLU C C 1
ATOM 3064 O O . GLU D 2 124 ? -36.155 -13.560 -5.847 1.00 54.43 525 GLU C O 1
ATOM 3070 N N . ARG D 2 125 ? -37.748 -13.883 -4.287 1.00 55.44 526 ARG C N 1
ATOM 3071 C CA . ARG D 2 125 ? -37.851 -15.306 -4.548 1.00 54.06 526 ARG C CA 1
ATOM 3072 C C . ARG D 2 125 ? -38.332 -15.514 -5.978 1.00 48.62 526 ARG C C 1
ATOM 3073 O O . ARG D 2 125 ? -37.812 -16.360 -6.712 1.00 47.42 526 ARG C O 1
ATOM 3081 N N . GLU D 2 126 ? -39.301 -14.697 -6.379 1.00 48.27 527 GLU C N 1
ATOM 3082 C CA . GLU D 2 126 ? -39.822 -14.721 -7.741 1.00 61.12 527 GLU C CA 1
ATOM 3083 C C . GLU D 2 126 ? -38.745 -14.297 -8.758 1.00 55.52 527 GLU C C 1
ATOM 3084 O O . GLU D 2 126 ? -38.590 -14.922 -9.814 1.00 42.55 527 GLU C O 1
ATOM 3090 N N . GLY D 2 127 ? -38.008 -13.238 -8.429 1.00 43.05 528 GLY C N 1
ATOM 3091 C CA . GLY D 2 127 ? -36.896 -12.791 -9.246 1.00 43.08 528 GLY C CA 1
ATOM 3092 C C . GLY D 2 127 ? -35.839 -13.878 -9.412 1.00 47.54 528 GLY C C 1
ATOM 3093 O O . GLY D 2 127 ? -35.379 -14.150 -10.528 1.00 44.08 528 GLY C O 1
ATOM 3094 N N . VAL D 2 128 ? -35.454 -14.500 -8.297 1.00 41.52 529 VAL C N 1
ATOM 3095 C CA . VAL D 2 128 ? -34.460 -15.569 -8.316 1.00 42.72 529 VAL C CA 1
ATOM 3096 C C . VAL D 2 128 ? -34.931 -16.743 -9.188 1.00 47.47 529 VAL C C 1
ATOM 3097 O O . VAL D 2 128 ? -34.157 -17.282 -9.980 1.00 39.17 529 VAL C O 1
ATOM 3101 N N . MET D 2 129 ? -36.202 -17.128 -9.037 1.00 42.32 530 MET C N 1
ATOM 3102 C CA . MET D 2 129 ? -36.791 -18.207 -9.832 1.00 43.36 530 MET C CA 1
ATOM 3103 C C . MET D 2 129 ? -36.687 -17.977 -11.338 1.00 47.09 530 MET C C 1
ATOM 3104 O O . MET D 2 129 ? -36.319 -18.885 -12.088 1.00 52.44 530 MET C O 1
ATOM 3109 N N . LEU D 2 130 ? -37.024 -16.772 -11.787 1.00 43.81 531 LEU C N 1
ATOM 3110 C CA . LEU D 2 130 ? -37.041 -16.513 -13.218 1.00 48.42 531 LEU C CA 1
ATOM 3111 C C . LEU D 2 130 ? -35.648 -16.607 -13.841 1.00 49.50 531 LEU C C 1
ATOM 3112 O O . LEU D 2 130 ? -35.458 -17.335 -14.817 1.00 47.04 531 LEU C O 1
ATOM 3117 N N . ILE D 2 131 ? -34.677 -15.892 -13.271 1.00 50.51 532 ILE C N 1
ATOM 3118 C CA . ILE D 2 131 ? -33.351 -15.821 -13.880 1.00 46.32 532 ILE C CA 1
ATOM 3119 C C . ILE D 2 131 ? -32.645 -17.164 -13.866 1.00 41.28 532 ILE C C 1
ATOM 3120 O O . ILE D 2 131 ? -31.784 -17.409 -14.708 1.00 31.87 532 ILE C O 1
ATOM 3125 N N . LYS D 2 132 ? -32.987 -18.017 -12.904 1.00 34.66 533 LYS C N 1
ATOM 3126 C CA . LYS D 2 132 ? -32.479 -19.373 -12.919 1.00 40.63 533 LYS C CA 1
ATOM 3127 C C . LYS D 2 132 ? -33.053 -20.086 -14.122 1.00 42.01 533 LYS C C 1
ATOM 3128 O O . LYS D 2 132 ? -32.330 -20.756 -14.852 1.00 33.63 533 LYS C O 1
ATOM 3134 N N . LYS D 2 133 ? -34.359 -19.930 -14.328 1.00 35.74 534 LYS C N 1
ATOM 3135 C CA . LYS D 2 133 ? -35.001 -20.540 -15.479 1.00 40.57 534 LYS C CA 1
ATOM 3136 C C . LYS D 2 133 ? -34.473 -19.914 -16.765 1.00 40.78 534 LYS C C 1
ATOM 3137 O O . LYS D 2 133 ? -34.254 -20.612 -17.762 1.00 33.99 534 LYS C O 1
ATOM 3143 N N . THR D 2 134 ? -34.279 -18.596 -16.738 1.00 34.87 535 THR C N 1
ATOM 3144 C CA . THR D 2 134 ? -33.715 -17.884 -17.882 1.00 35.45 535 THR C CA 1
ATOM 3145 C C . THR D 2 134 ? -32.316 -18.403 -18.243 1.00 30.63 535 THR C C 1
ATOM 3146 O O . THR D 2 134 ? -32.034 -18.658 -19.409 1.00 30.25 535 THR C O 1
ATOM 3150 N N . ALA D 2 135 ? -31.458 -18.577 -17.244 1.00 34.50 536 ALA C N 1
ATOM 3151 C CA . ALA D 2 135 ? -30.083 -19.001 -17.501 1.00 30.50 536 ALA C CA 1
ATOM 3152 C C . ALA D 2 135 ? -30.086 -20.392 -18.113 1.00 38.01 536 ALA C C 1
ATOM 3153 O O . ALA D 2 135 ? -29.316 -20.671 -19.024 1.00 39.62 536 ALA C O 1
ATOM 3155 N N . GLU D 2 136 ? -30.983 -21.251 -17.637 1.00 37.55 537 GLU C N 1
ATOM 3156 C CA . GLU D 2 136 ? -31.161 -22.571 -18.242 1.00 35.25 537 GLU C CA 1
ATOM 3157 C C . GLU D 2 136 ? -31.599 -22.482 -19.710 1.00 34.20 537 GLU C C 1
ATOM 3158 O O . GLU D 2 136 ? -31.156 -23.274 -20.548 1.00 30.79 537 GLU C O 1
ATOM 3164 N N . ASN D 2 137 ? -32.488 -21.539 -20.013 1.00 32.78 538 ASN C N 1
ATOM 3165 C CA . ASN D 2 137 ? -32.991 -21.378 -21.373 1.00 33.72 538 ASN C CA 1
ATOM 3166 C C . ASN D 2 137 ? -31.911 -20.862 -22.333 1.00 30.95 538 ASN C C 1
ATOM 3167 O O . ASN D 2 137 ? -31.841 -21.289 -23.481 1.00 31.53 538 ASN C O 1
ATOM 3172 N N . ILE D 2 138 ? -31.095 -19.924 -21.864 1.00 34.91 539 ILE C N 1
ATOM 3173 C CA . ILE D 2 138 ? -29.975 -19.373 -22.645 1.00 31.77 539 ILE C CA 1
ATOM 3174 C C . ILE D 2 138 ? -28.945 -20.453 -22.991 1.00 33.34 539 ILE C C 1
ATOM 3175 O O . ILE D 2 138 ? -28.500 -20.556 -24.140 1.00 36.53 539 ILE C O 1
ATOM 3180 N N . ASP D 2 139 ? -28.577 -21.235 -21.977 1.00 28.40 540 ASP C N 1
ATOM 3181 C CA . ASP D 2 139 ? -27.750 -22.430 -22.106 1.00 30.69 540 ASP C CA 1
ATOM 3182 C C . ASP D 2 139 ? -28.276 -23.381 -23.182 1.00 38.24 540 ASP C C 1
ATOM 3183 O O . ASP D 2 139 ? -27.534 -23.817 -24.064 1.00 26.90 540 ASP C O 1
ATOM 3188 N N . GLU D 2 140 ? -29.556 -23.730 -23.056 1.00 34.37 541 GLU C N 1
ATOM 3189 C CA . GLU D 2 140 ? -30.211 -24.641 -23.970 1.00 30.70 541 GLU C CA 1
ATOM 3190 C C . GLU D 2 140 ? -30.186 -24.077 -25.384 1.00 35.74 541 GLU C C 1
ATOM 3191 O O . GLU D 2 140 ? -29.785 -24.765 -26.328 1.00 31.42 541 GLU C O 1
ATOM 3197 N N . ALA D 2 141 ? -30.579 -22.811 -25.510 1.00 31.33 542 ALA C N 1
ATOM 3198 C CA . ALA D 2 141 ? -30.618 -22.135 -26.804 1.00 32.58 542 ALA C CA 1
ATOM 3199 C C . ALA D 2 141 ? -29.249 -22.045 -27.497 1.00 37.90 542 ALA C C 1
ATOM 3200 O O . ALA D 2 141 ? -29.127 -22.340 -28.689 1.00 32.62 542 ALA C O 1
ATOM 3202 N N . ALA D 2 142 ? -28.226 -21.649 -26.745 1.00 30.79 543 ALA C N 1
ATOM 3203 C CA . ALA D 2 142 ? -26.889 -21.496 -27.314 1.00 38.17 543 ALA C CA 1
ATOM 3204 C C . ALA D 2 142 ? -26.402 -22.791 -27.960 1.00 41.26 543 ALA C C 1
ATOM 3205 O O . ALA D 2 142 ? -25.771 -22.768 -29.018 1.00 42.38 543 ALA C O 1
ATOM 3207 N N . LYS D 2 143 ? -26.722 -23.920 -27.338 1.00 27.81 544 LYS C N 1
ATOM 3208 C CA . LYS D 2 143 ? -26.293 -25.207 -27.868 1.00 36.34 544 LYS C CA 1
ATOM 3209 C C . LYS D 2 143 ? -27.087 -25.617 -29.105 1.00 30.19 544 LYS C C 1
ATOM 3210 O O . LYS D 2 143 ? -26.655 -26.486 -29.850 1.00 33.62 544 LYS C O 1
ATOM 3216 N N . GLU D 2 144 ? -28.240 -24.978 -29.320 1.00 32.03 545 GLU C N 1
ATOM 3217 C CA . GLU D 2 144 ? -29.078 -25.215 -30.503 1.00 38.16 545 GLU C CA 1
ATOM 3218 C C . GLU D 2 144 ? -28.681 -24.337 -31.686 1.00 36.35 545 GLU C C 1
ATOM 3219 O O . GLU D 2 144 ? -28.982 -24.665 -32.826 1.00 39.67 545 GLU C O 1
ATOM 3225 N N . LEU D 2 145 ? -28.029 -23.208 -31.401 1.00 35.00 546 LEU C N 1
ATOM 3226 C CA . LEU D 2 145 ? -27.775 -22.176 -32.408 1.00 37.05 546 LEU C CA 1
ATOM 3227 C C . LEU D 2 145 ? -26.436 -22.344 -33.129 1.00 43.20 546 LEU C C 1
ATOM 3228 O O . LEU D 2 145 ? -26.143 -21.614 -34.078 1.00 52.02 546 LEU C O 1
#

Secondary structure (DSSP, 8-state):
--S--GGGGSSS-EEEE-TTSTT--EEEE-HHHHHHH---HHHHTTS-GGGG--TTS-HHHHHHHHHHHHHT--EEEEEEEE-TT--EEEEEEEEEEEE-TTS-EEEEEEEEEEESS---HHHHHHHHHHHHHHHHHHHHHHHH-/-TT-HHHHHHHHHHHT-TT--HHHHHHHHHHHHH-GGGHHHHHHHHHHHHHTS--/--S--GGGGSSSEEEEE-TTSTT--EEEE-HHHHHHH---GGGTTTS-GGGG--TTS-HHHHHHHHHHHHHT--EEEEEEEE-TT--EEEEEEEEEEEE-TTS-EEEEEEEEEEESS---HHHHHHHHHHHHHHHHHHHHHHHH-/-TT-HHHHHHHHHHHT-SS--HHHHHHHHHHHHH-GGGHHHHHHHHHHHHHHS--